Protein AF-0000000079820975 (afdb_homodimer)

pLDDT: mean 86.61, std 11.88, range [40.75, 98.69]

Sequence (442 aa):
MYAVIAGGGKVGRAIAGDLLAEGNEVAVIEMIPE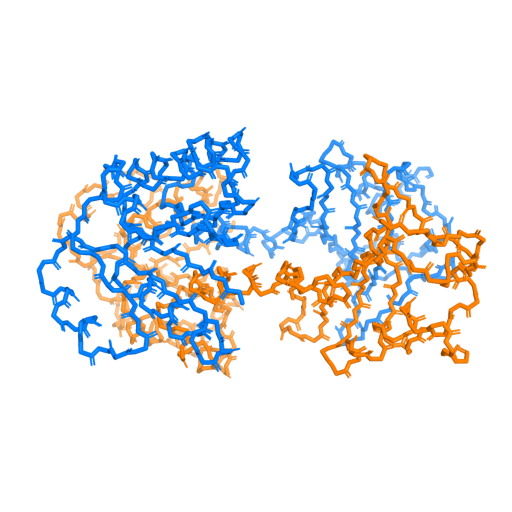RLEALQQRHDLLVIAGDATDVRYLEQTRLQRADVFVATTRTDDVNYVACQLAKISFDVPRVLSRVNSPRNEALFQTMGIEAVSTTTLISRLIREQATVGELIHLYTLRAGQVNLVEIDVPHDFPGYKRNVSELTLPMESVLVCVFRGEATLIPRGDTRLAAGDQVIALTTPDLEDALRASILDPTAPMYAVIAGGGKVGRAIAGDLLAEGNEVAVIEMIPERLEALQQRHDLLVIAGDATDVRYLEQTRLQRADVFVATTRTDDVNYVACQLAKISFDVPRVLSRVNSPRNEALFQTMGIEAVSTTTLISRLIREQATVGELIHLYTLRAGQVNLVEIDVPHDFPGYKRNVSELTLPMESVLVCVFRGEATLIPRGDTRLAAGDQVIALTTPDLEDALRASILDPTAP

Radius of gyration: 22.95 Å; Cα contacts (8 Å, |Δi|>4): 984; chains: 2; bounding box: 57×56×46 Å

Nearest PDB structures (foldseek):
  3l4b-assembly1_D  TM=8.790E-01  e=3.539E-20  Thermotoga maritima MSB8
  3l4b-assembly1_G  TM=8.779E-01  e=3.083E-18  Thermotoga maritima MSB8
  3l4b-assembly1_H  TM=8.692E-01  e=9.351E-17  Thermotoga maritima MSB8
  3l4b-assembly1_A  TM=8.801E-01  e=1.072E-09  Thermotoga maritima MSB8
  6s2j-assembly1_A  TM=5.506E-01  e=2.037E-12  Bacillus subtilis subsp. subtilis str. 168

Secondary structure (DSSP, 8-state):
-EEEEE--SHHHHHHHHHHHHTT-EEEEEE--HHHHHHHHT-TTSEEEES-TTSHHHHHHTTGGG-SEEEE--S-HHHHHHHHHIIIIIS--SEEEEE-SSGGGHHHHHHTT-EEE-HHHHHHHHHHHHH-TT-EEEEEEEGGGTEEEEEEEPPTT-TTTT-BGGG----TT-EEEEEEETTEEE---TTPBP-TT-EEEEEE-GGGHHHHHHHHH-TT--/-EEEEE--SHHHHHHHHHHHHTT-EEEEEE--HHHHHHHHT-TTSEEEES-TTSHHHHHHTTGGG-SEEEE--S-HHHHHHHHHHHHHTT--SEEEEE-SSGGGHHHHHHTT-EEE-HHHHHHHHHHHHS-TT-EEEEEEEGGGTEEEEEEEPPTT-TTTT-BGGG----TT-EEEEEEETTEEE---TTPBP-TT-EEEEEE-GGGHHHHHHHHH-TT--

Organism: NCBI:txid1608957

Solvent-accessible surface area (backbone atoms only — not comparable to full-atom values): 22919 Å² total; per-residue (Å²): 99,34,35,37,32,29,22,49,48,73,50,27,43,52,38,49,50,56,41,43,75,71,68,29,48,42,34,33,28,28,65,56,65,82,46,42,58,66,52,64,71,37,85,79,43,46,71,42,84,28,53,57,69,36,68,71,49,42,53,73,67,48,43,66,70,24,52,32,38,36,22,43,47,93,41,47,68,54,26,48,49,27,46,48,44,38,42,72,76,36,56,28,79,34,41,37,30,46,31,73,49,60,85,50,39,62,63,40,42,75,72,65,30,50,62,46,32,61,46,51,50,52,46,39,56,54,54,40,65,67,39,79,57,34,75,16,72,72,44,68,37,79,92,59,59,31,31,36,32,35,36,37,36,38,75,85,40,87,48,41,78,37,32,50,61,64,43,51,66,47,90,70,43,46,78,53,34,32,35,47,87,90,42,78,40,73,70,43,57,79,37,62,46,43,52,55,23,34,36,31,30,40,26,29,76,89,42,48,66,56,40,47,37,32,71,68,36,70,80,50,106,100,34,36,38,31,30,23,48,50,73,48,27,44,50,39,48,51,55,41,42,75,71,69,30,44,41,33,34,28,27,66,55,66,82,44,44,59,64,52,62,71,37,85,80,44,47,73,41,83,31,54,56,70,36,68,71,50,43,54,74,67,47,44,67,69,23,51,32,38,37,22,43,47,94,40,48,68,54,25,50,47,27,46,48,44,39,43,72,76,39,56,28,78,34,43,37,29,46,33,73,50,60,86,49,39,62,63,41,42,76,72,66,31,49,60,47,32,61,44,51,50,53,47,43,53,56,57,26,62,71,34,83,66,26,73,11,66,72,44,71,36,78,93,57,58,31,30,36,31,35,36,40,37,44,74,83,42,85,49,43,78,38,30,51,61,64,43,51,63,48,91,70,42,44,79,53,32,32,34,49,87,92,44,78,40,73,70,42,56,79,38,62,48,44,53,55,25,34,36,31,29,39,26,28,72,87,41,47,64,56,41,47,36,33,72,67,35,68,80,48,105

Foldseek 3Di:
DEEEEEAQPPVRVVVVVVQVVVVYQYEYEHADPVSQVVQVVDPRYHYFHDQLLDVVRCVVSVLLPHQEYEYEDQDQVSLQNSQLCSCPVNNRPAYEYEDADPVCQVVCLVSVYHYDYPVVVVVLVVVLPPDQLDKRWDDAPPSQFKTKIKGAAAQPAPLQAAFPLRFDADPFKDWQWKDDPPDTGGGDRRDGHHHGIIIIMMGHPVCSVVRSCSPRPNPDD/DEEEEEAQPPVRVVVVVVQVVVVYQYEYEHADPVSQVVQVVDPRYHYFHDQLLDVVRCVVSVLLPHQEYEYEDQDQVSLQNSQLCSCPVNNRPAYEYEDADPVCQVVCVVSVYHYDYPVVVVVLQVVQPPDQLDKRWDDAPPSQFKTKIKGAAAQPQPLQAAFPLRFDADPFKDWQWKDDPPDTGGGDRRDGHHHGIIIIMMGGPVCSVVRSCSVRPSPDD

InterPro domains:
  IPR003148 Regulator of K+ conductance, N-terminal lobe [PF02254] (4-117)
  IPR003148 Regulator of K+ conductance, N-terminal lobe [PS51201] (1-117)
  IPR006036 Potassium uptake protein TrkA [PR00335] (2-16)
  IPR006036 Potassium uptake protein TrkA [PR00335] (19-33)
  IPR006036 Potassium uptake protein TrkA [PR00335] (49-59)
  IPR006036 Potassium uptake protein TrkA [PR00335] (60-70)
  IPR006036 Potassium uptake protein TrkA [PR00335] (73-87)
  IPR006037 Regulator of K+ conductance, C-terminal [PF02080] (150-213)
  IPR006037 Regulator of K+ conductance, C-terminal [PS51202] (136-219)
  IPR036291 NAD(P)-binding domain superfamily [SSF51735] (1-144)
  IPR036721 Regulator of K+ conductance, C-terminal domain superfamily [G3DSA:3.30.70.1450] (136-214)
  IPR036721 Regulator of K+ conductance, C-terminal domain superfamily [SSF116726] (136-211)
  IPR050721 Trk/Ktr/HKT Potassium Transport [PTHR43833] (1-207)

Structure (mmCIF, N/CA/C/O backbone):
data_AF-0000000079820975-model_v1
#
loop_
_entity.id
_entity.type
_entity.pdbx_description
1 polymer 'Trk system potassium uptake protein TrkA'
#
loop_
_atom_site.group_PDB
_atom_site.id
_atom_site.type_symbol
_atom_site.label_atom_id
_atom_site.label_alt_id
_atom_site.label_comp_id
_atom_site.label_asym_id
_atom_site.label_entity_id
_atom_site.label_seq_id
_atom_site.pdbx_PDB_ins_code
_atom_site.Cartn_x
_atom_site.Cartn_y
_atom_site.Cartn_z
_atom_site.occupancy
_atom_site.B_iso_or_equiv
_atom_site.auth_seq_id
_atom_site.auth_comp_id
_atom_site.auth_asym_id
_atom_site.auth_atom_id
_atom_site.pdbx_PDB_model_num
ATOM 1 N N . MET A 1 1 ? -22.5 -0.661 -5.535 1 88.69 1 MET A N 1
ATOM 2 C CA . MET A 1 1 ? -22.188 -0.881 -4.125 1 88.69 1 MET A CA 1
ATOM 3 C C . MET A 1 1 ? -22.469 0.371 -3.305 1 88.69 1 MET A C 1
ATOM 5 O O . MET A 1 1 ? -22.641 1.457 -3.859 1 88.69 1 MET A O 1
ATOM 9 N N . TYR A 1 2 ? -22.672 0.103 -1.924 1 94.94 2 TYR A N 1
ATOM 10 C CA . TYR A 1 2 ? -22.875 1.205 -0.991 1 94.94 2 TYR A CA 1
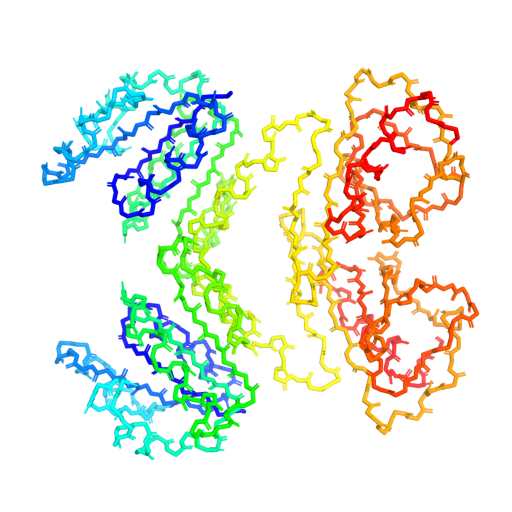ATOM 11 C C . TYR A 1 2 ? -21.734 1.296 0.01 1 94.94 2 TYR A C 1
ATOM 13 O O . TYR A 1 2 ? -21.453 0.338 0.736 1 94.94 2 TYR A O 1
ATOM 21 N N . ALA A 1 3 ? -21.062 2.455 -0.077 1 96.44 3 ALA A N 1
ATOM 22 C CA . ALA A 1 3 ? -19.906 2.668 0.799 1 96.44 3 ALA A CA 1
ATOM 23 C C . ALA A 1 3 ? -20.156 3.814 1.771 1 96.44 3 ALA A C 1
ATOM 25 O O . ALA A 1 3 ? -20.75 4.832 1.4 1 96.44 3 ALA A O 1
ATOM 26 N N . VAL A 1 4 ? -19.719 3.645 2.988 1 98.38 4 VAL A N 1
ATOM 27 C CA . VAL A 1 4 ? -19.797 4.703 3.988 1 98.38 4 VAL A CA 1
ATOM 28 C C . VAL A 1 4 ? -18.391 5.098 4.422 1 98.38 4 VAL A C 1
ATOM 30 O O . VAL A 1 4 ? -17.562 4.234 4.762 1 98.38 4 VAL A O 1
ATOM 33 N N . ILE A 1 5 ? -18.141 6.402 4.41 1 98.44 5 ILE A N 1
ATOM 34 C CA . ILE A 1 5 ? -16.812 6.914 4.703 1 98.44 5 ILE A CA 1
ATOM 35 C C . ILE A 1 5 ? -16.859 7.797 5.949 1 98.44 5 ILE A C 1
ATOM 37 O O . ILE A 1 5 ? -17.641 8.75 6.012 1 98.44 5 ILE A O 1
ATOM 41 N N . ALA A 1 6 ? -16.016 7.453 6.941 1 98.69 6 ALA A N 1
ATOM 42 C CA . ALA A 1 6 ? -15.836 8.312 8.109 1 98.69 6 ALA A CA 1
ATOM 43 C C . ALA A 1 6 ? -14.695 9.305 7.883 1 98.69 6 ALA A C 1
ATOM 45 O O . ALA A 1 6 ? -13.531 8.906 7.773 1 98.69 6 ALA A O 1
ATOM 46 N N . GLY A 1 7 ? -15 10.57 7.879 1 97.56 7 GLY A N 1
ATOM 47 C CA . GLY A 1 7 ? -14.031 11.617 7.59 1 97.56 7 GLY A CA 1
ATOM 48 C C . GLY A 1 7 ? -14.18 12.203 6.203 1 97.56 7 GLY A C 1
ATOM 49 O O . GLY A 1 7 ? -13.969 11.516 5.203 1 97.56 7 GLY A O 1
ATOM 50 N N . GLY A 1 8 ? -14.5 13.414 6.156 1 95.75 8 GLY A N 1
ATOM 51 C CA . GLY A 1 8 ? -14.664 14.102 4.887 1 95.75 8 GLY A CA 1
ATOM 52 C C . GLY A 1 8 ? -13.516 15.039 4.559 1 95.75 8 GLY A C 1
ATOM 53 O O . GLY A 1 8 ? -13.727 16.109 3.994 1 95.75 8 GLY A O 1
ATOM 54 N N . GLY A 1 9 ? -12.391 14.703 5.031 1 93.38 9 GLY A N 1
ATOM 55 C CA . GLY A 1 9 ? -11.211 15.461 4.652 1 93.38 9 GLY A CA 1
ATOM 56 C C . GLY A 1 9 ? -10.727 15.148 3.246 1 93.38 9 GLY A C 1
ATOM 57 O O . GLY A 1 9 ? -11.492 14.641 2.42 1 93.38 9 GLY A O 1
ATOM 58 N N . LYS A 1 10 ? -9.445 15.492 2.967 1 89.62 10 LYS A N 1
ATOM 59 C CA . LYS A 1 10 ? -8.875 15.336 1.63 1 89.62 10 LYS A CA 1
ATOM 60 C C . LYS A 1 10 ? -8.953 13.875 1.172 1 89.62 10 LYS A C 1
ATOM 62 O O . LYS A 1 10 ? -9.391 13.594 0.056 1 89.62 10 LYS A O 1
ATOM 67 N N . VAL A 1 11 ? -8.57 12.977 2.08 1 91.81 11 VAL A N 1
ATOM 68 C CA . VAL A 1 11 ? -8.539 11.562 1.729 1 91.81 11 VAL A CA 1
ATOM 69 C C . VAL A 1 11 ? -9.961 11.039 1.539 1 91.81 11 VAL A C 1
ATOM 71 O O . VAL A 1 11 ? -10.273 10.438 0.511 1 91.81 11 VAL A O 1
ATOM 74 N N . GLY A 1 12 ? -10.852 11.289 2.477 1 95.5 12 GLY A N 1
ATOM 75 C CA . GLY A 1 12 ? -12.234 10.836 2.404 1 95.5 12 GLY A CA 1
ATOM 76 C C . GLY A 1 12 ? -12.977 11.367 1.193 1 95.5 12 GLY A C 1
ATOM 77 O O . GLY A 1 12 ? -13.688 10.617 0.517 1 95.5 12 GLY A O 1
ATOM 78 N N . ARG A 1 13 ? -12.734 12.609 0.909 1 93.88 13 ARG A N 1
ATOM 79 C CA . ARG A 1 13 ? -13.398 13.234 -0.235 1 93.88 13 ARG A CA 1
ATOM 80 C C . ARG A 1 13 ? -12.922 12.609 -1.544 1 93.88 13 ARG A C 1
ATOM 82 O O . ARG A 1 13 ? -13.719 12.383 -2.457 1 93.88 13 ARG A O 1
ATOM 89 N N . ALA A 1 14 ? -11.672 12.422 -1.616 1 91.62 14 ALA A N 1
ATOM 90 C CA . ALA A 1 14 ? -11.117 11.836 -2.836 1 91.62 14 ALA A CA 1
ATOM 91 C C . ALA A 1 14 ? -11.648 10.422 -3.055 1 91.62 14 ALA A C 1
ATOM 93 O O . ALA A 1 14 ? -12.008 10.055 -4.176 1 91.62 14 ALA A O 1
ATOM 94 N N . ILE A 1 15 ? -11.719 9.641 -2.033 1 93.06 15 ILE A N 1
ATOM 95 C CA . ILE A 1 15 ? -12.242 8.281 -2.133 1 93.06 15 ILE A CA 1
ATOM 96 C C . ILE A 1 15 ? -13.711 8.328 -2.545 1 93.06 15 ILE A C 1
ATOM 98 O O . ILE A 1 15 ? -14.141 7.57 -3.418 1 93.06 15 ILE A O 1
ATOM 102 N N . ALA A 1 16 ? -14.461 9.234 -1.897 1 95.38 16 ALA A N 1
ATOM 103 C CA . ALA A 1 16 ? -15.867 9.406 -2.258 1 95.38 16 ALA A CA 1
ATOM 104 C C . ALA A 1 16 ? -16.016 9.734 -3.74 1 95.38 16 ALA A C 1
ATOM 106 O O . ALA A 1 16 ? -16.859 9.156 -4.43 1 95.38 16 ALA A O 1
ATOM 107 N N . GLY A 1 17 ? -15.203 10.633 -4.152 1 92.31 17 GLY A N 1
ATOM 108 C CA . GLY A 1 17 ? -15.234 11 -5.559 1 92.31 17 GLY A CA 1
ATOM 109 C C . GLY A 1 17 ? -14.961 9.836 -6.488 1 92.31 17 GLY A C 1
ATOM 110 O O . GLY A 1 17 ? -15.68 9.641 -7.473 1 92.31 17 GLY A O 1
ATOM 111 N N . ASP A 1 18 ? -13.953 9.07 -6.215 1 86.5 18 ASP A N 1
ATOM 112 C CA . ASP A 1 18 ? -13.602 7.906 -7.016 1 86.5 18 ASP A CA 1
ATOM 113 C C . ASP A 1 18 ? -14.758 6.914 -7.086 1 86.5 18 ASP A C 1
ATOM 115 O O . ASP A 1 18 ? -15.094 6.418 -8.164 1 86.5 18 ASP A O 1
ATOM 119 N N . LEU A 1 19 ? -15.367 6.641 -5.988 1 90.19 19 LEU A N 1
ATOM 120 C CA . LEU A 1 19 ? -16.422 5.637 -5.91 1 90.19 19 LEU A CA 1
ATOM 121 C C . LEU A 1 19 ? -17.688 6.117 -6.625 1 90.19 19 LEU A C 1
ATOM 123 O O . LEU A 1 19 ? -18.359 5.336 -7.305 1 90.19 19 LEU A O 1
ATOM 127 N N . LEU A 1 20 ? -17.953 7.402 -6.469 1 93.06 20 LEU A N 1
ATOM 128 C CA . LEU A 1 20 ? -19.094 7.977 -7.156 1 93.06 20 LEU A CA 1
ATOM 129 C C . LEU A 1 20 ? -18.922 7.902 -8.672 1 93.06 20 LEU A C 1
ATOM 131 O O . LEU A 1 20 ? -19.859 7.574 -9.391 1 93.06 20 LEU A O 1
ATOM 135 N N . ALA A 1 21 ? -17.75 8.195 -9.062 1 86.44 21 ALA A N 1
ATOM 136 C CA . ALA A 1 21 ? -17.438 8.164 -10.492 1 86.44 21 ALA A CA 1
ATOM 137 C C . ALA A 1 21 ? -17.625 6.758 -11.062 1 86.44 21 ALA A C 1
ATOM 139 O O . ALA A 1 21 ? -17.922 6.602 -12.25 1 86.44 21 ALA A O 1
ATOM 140 N N . GLU A 1 22 ? -17.562 5.824 -10.219 1 80.44 22 GLU A N 1
ATOM 141 C CA . GLU A 1 22 ? -17.719 4.438 -10.633 1 80.44 22 GLU A CA 1
ATOM 142 C C . GLU A 1 22 ? -19.156 3.973 -10.508 1 80.44 22 GLU A C 1
ATOM 144 O O . GLU A 1 22 ? -19.469 2.799 -10.727 1 80.44 22 GLU A O 1
ATOM 149 N N . GLY A 1 23 ? -20 4.816 -10.055 1 88.94 23 GLY A N 1
ATOM 150 C CA . GLY A 1 23 ? -21.422 4.531 -10.008 1 88.94 23 GLY A CA 1
ATOM 151 C C . GLY A 1 23 ? -21.875 3.949 -8.68 1 88.94 23 GLY A C 1
ATOM 152 O O . GLY A 1 23 ? -22.984 3.414 -8.578 1 88.94 23 GLY A O 1
ATOM 153 N N . ASN A 1 24 ? -21.031 4.078 -7.703 1 91.69 24 ASN A N 1
ATOM 154 C CA . ASN A 1 24 ? -21.375 3.553 -6.387 1 91.69 24 ASN A CA 1
ATOM 155 C C . ASN A 1 24 ? -22.156 4.574 -5.559 1 91.69 24 ASN A C 1
ATOM 157 O O . ASN A 1 24 ? -22.094 5.773 -5.828 1 91.69 24 ASN A O 1
ATOM 161 N N . GLU A 1 25 ? -22.969 4.098 -4.605 1 95.88 25 GLU A N 1
ATOM 162 C CA . GLU A 1 25 ? -23.562 4.957 -3.596 1 95.88 25 GLU A CA 1
ATOM 163 C C . GLU A 1 25 ? -22.609 5.215 -2.438 1 95.88 25 GLU A C 1
ATOM 165 O O . GLU A 1 25 ? -21.922 4.297 -1.979 1 95.88 25 GLU A O 1
ATOM 170 N N . VAL A 1 26 ? -22.578 6.508 -2.088 1 97.12 26 VAL A N 1
ATOM 171 C CA . VAL A 1 26 ? -21.578 6.836 -1.063 1 97.12 26 VAL A CA 1
ATOM 172 C C . VAL A 1 26 ? -22.219 7.738 -0.007 1 97.12 26 VAL A C 1
ATOM 174 O O . VAL A 1 26 ? -22.984 8.641 -0.335 1 97.12 26 VAL A O 1
ATOM 177 N N . ALA A 1 27 ? -21.969 7.465 1.23 1 98.31 27 ALA A N 1
ATOM 178 C CA . ALA A 1 27 ? -22.25 8.367 2.342 1 98.31 27 ALA A CA 1
ATOM 179 C C . ALA A 1 27 ? -20.953 8.773 3.059 1 98.31 27 ALA A C 1
ATOM 181 O O . ALA A 1 27 ? -20.031 7.977 3.182 1 98.31 27 ALA A O 1
ATOM 182 N N . VAL A 1 28 ? -20.938 10.039 3.531 1 98.38 28 VAL A N 1
ATOM 183 C CA . VAL A 1 28 ? -19.781 10.531 4.266 1 98.38 28 VAL A CA 1
ATOM 184 C C . VAL A 1 28 ? -20.219 11.117 5.605 1 98.38 28 VAL A C 1
ATOM 186 O O . VAL A 1 28 ? -21.203 11.867 5.664 1 98.38 28 VAL A O 1
ATOM 189 N N . ILE A 1 29 ? -19.547 10.711 6.645 1 98.5 29 ILE A N 1
ATOM 190 C CA . ILE A 1 29 ? -19.734 11.305 7.961 1 98.5 29 ILE A CA 1
ATOM 191 C C . ILE A 1 29 ? -18.609 12.281 8.266 1 98.5 29 ILE A C 1
ATOM 193 O O . ILE A 1 29 ? -17.422 11.914 8.188 1 98.5 29 ILE A O 1
ATOM 197 N N . GLU A 1 30 ? -18.922 13.484 8.562 1 97.81 30 GLU A N 1
ATOM 198 C CA . GLU A 1 30 ? -17.938 14.539 8.82 1 97.81 30 GLU A CA 1
ATOM 199 C C . GLU A 1 30 ? -18.438 15.508 9.891 1 97.81 30 GLU A C 1
ATOM 201 O O . GLU A 1 30 ? -19.625 15.82 9.945 1 97.81 30 GLU A O 1
ATOM 206 N N . MET A 1 31 ? -17.5 15.914 10.773 1 96.19 31 MET A N 1
ATOM 207 C CA . MET A 1 31 ? -17.953 16.734 11.891 1 96.19 31 MET A CA 1
ATOM 208 C C . MET A 1 31 ? -17.422 18.156 11.773 1 96.19 31 MET A C 1
ATOM 210 O O . MET A 1 31 ? -17.953 19.062 12.414 1 96.19 31 MET A O 1
ATOM 214 N N . ILE A 1 32 ? -16.359 18.422 11.031 1 95.81 32 ILE A N 1
ATOM 215 C CA . ILE A 1 32 ? -15.773 19.75 10.906 1 95.81 32 ILE A CA 1
ATOM 216 C C . ILE A 1 32 ? -16.625 20.594 9.961 1 95.81 32 ILE A C 1
ATOM 218 O O . ILE A 1 32 ? -16.75 20.281 8.781 1 95.81 32 ILE A O 1
ATOM 222 N N . PRO A 1 33 ? -17.094 21.719 10.422 1 94.44 33 PRO A N 1
ATOM 223 C CA . PRO A 1 33 ? -18.031 22.531 9.656 1 94.44 33 PRO A CA 1
ATOM 224 C C . PRO A 1 33 ? -17.469 22.984 8.312 1 94.44 33 PRO A C 1
ATOM 226 O O . PRO A 1 33 ? -18.188 22.969 7.301 1 94.44 33 PRO A O 1
ATOM 229 N N . GLU A 1 34 ? -16.234 23.391 8.289 1 93.62 34 GLU A N 1
ATOM 230 C CA . GLU A 1 34 ? -15.609 23.891 7.07 1 93.62 34 GLU A CA 1
ATOM 231 C C . GLU A 1 34 ? -15.586 22.828 5.98 1 93.62 34 GLU A C 1
ATOM 233 O O . GLU A 1 34 ? -15.727 23.141 4.797 1 93.62 34 GLU A O 1
ATOM 238 N N . ARG A 1 35 ? -15.516 21.625 6.371 1 94.12 35 ARG A N 1
ATOM 239 C CA . ARG A 1 35 ? -15.477 20.516 5.422 1 94.12 35 ARG A CA 1
ATOM 240 C C . ARG A 1 35 ? -16.891 20.125 4.988 1 94.12 35 ARG A C 1
ATOM 242 O O . ARG A 1 35 ? -17.094 19.719 3.844 1 94.12 35 ARG A O 1
ATOM 249 N N . LEU A 1 36 ? -17.797 20.281 5.863 1 93.5 36 LEU A N 1
ATOM 250 C CA . LEU A 1 36 ? -19.188 19.922 5.598 1 93.5 36 LEU A CA 1
ATOM 251 C C . LEU A 1 36 ? -19.75 20.766 4.461 1 93.5 36 LEU A C 1
ATOM 253 O O . LEU A 1 36 ? -20.484 20.25 3.613 1 93.5 36 LEU A O 1
ATOM 257 N N . GLU A 1 37 ? -19.422 21.953 4.453 1 91 37 GLU A N 1
ATOM 258 C CA . GLU A 1 37 ? -19.938 22.859 3.441 1 91 37 GLU A CA 1
ATOM 259 C C . GLU A 1 37 ? -19.562 22.406 2.037 1 91 37 GLU A C 1
ATOM 261 O O . GLU A 1 37 ? -20.406 22.375 1.137 1 91 37 GLU A O 1
ATOM 266 N N . ALA A 1 38 ? -18.359 22.062 1.888 1 89.06 38 ALA A N 1
ATOM 267 C CA . ALA A 1 38 ? -17.859 21.609 0.589 1 89.06 38 ALA A CA 1
ATOM 268 C C . ALA A 1 38 ? -18.516 20.297 0.188 1 89.06 38 ALA A C 1
ATOM 270 O O . ALA A 1 38 ? -18.859 20.094 -0.978 1 89.06 38 ALA A O 1
ATOM 271 N N . LEU A 1 39 ? -18.75 19.422 1.108 1 92.69 39 LEU A N 1
ATOM 272 C CA . LEU A 1 39 ? -19.312 18.094 0.864 1 92.69 39 LEU A CA 1
ATOM 273 C C . LEU A 1 39 ? -20.797 18.203 0.508 1 92.69 39 LEU A C 1
ATOM 275 O O . LEU A 1 39 ? -21.281 17.469 -0.361 1 92.69 39 LEU A O 1
ATOM 279 N N . GLN A 1 40 ? -21.469 19.094 1.117 1 89.69 40 GLN A N 1
ATOM 280 C CA . GLN A 1 40 ? -22.906 19.203 0.983 1 89.69 40 GLN A CA 1
ATOM 281 C C . GLN A 1 40 ? -23.297 19.828 -0.36 1 89.69 40 GLN A C 1
ATOM 283 O O . GLN A 1 40 ? -24.453 19.75 -0.774 1 89.69 40 GLN A O 1
ATOM 288 N N . GLN A 1 41 ? -22.328 20.359 -1.01 1 88.38 41 GLN A N 1
ATOM 289 C CA . GLN A 1 41 ? -22.578 20.922 -2.338 1 88.38 41 GLN A CA 1
ATOM 290 C C . GLN A 1 41 ? -22.719 19.812 -3.377 1 88.38 41 GLN A C 1
ATOM 292 O O . GLN A 1 41 ? -23.234 20.031 -4.473 1 88.38 41 GLN A O 1
ATOM 297 N N . ARG A 1 42 ? -22.328 18.672 -2.945 1 86.56 42 ARG A N 1
ATOM 298 C CA . ARG A 1 42 ? -22.438 17.547 -3.854 1 86.56 42 ARG A CA 1
ATOM 299 C C . ARG A 1 42 ? -23.797 16.875 -3.723 1 86.56 42 ARG A C 1
ATOM 301 O O . ARG A 1 42 ? -24.188 16.438 -2.635 1 86.56 42 ARG A O 1
ATOM 308 N N . HIS A 1 43 ? -24.406 16.672 -4.828 1 82.5 43 HIS A N 1
ATOM 309 C CA . HIS A 1 43 ? -25.75 16.141 -4.805 1 82.5 43 HIS A CA 1
ATOM 310 C C . HIS A 1 43 ? -25.734 14.609 -4.895 1 82.5 43 HIS A C 1
ATOM 312 O O . HIS A 1 43 ? -26.75 13.953 -4.621 1 82.5 43 HIS A O 1
ATOM 318 N N . ASP A 1 44 ? -24.688 14.039 -5.242 1 91.19 44 ASP A N 1
ATOM 319 C CA . ASP A 1 44 ? -24.594 12.594 -5.43 1 91.19 44 ASP A CA 1
ATOM 320 C C . ASP A 1 44 ? -23.984 11.93 -4.199 1 91.19 44 ASP A C 1
ATOM 322 O O . ASP A 1 44 ? -23.641 10.742 -4.234 1 91.19 44 ASP A O 1
ATOM 326 N N . LEU A 1 45 ? -23.984 12.688 -3.156 1 93.44 45 LEU A N 1
ATOM 327 C CA . LEU A 1 45 ? -23.312 12.227 -1.942 1 93.44 45 LEU A CA 1
ATOM 328 C C . LEU A 1 45 ? -24.203 12.445 -0.721 1 93.44 45 LEU A C 1
ATOM 330 O O . LEU A 1 45 ? -24.734 13.539 -0.518 1 93.44 45 LEU A O 1
ATOM 334 N N . LEU A 1 46 ? -24.469 11.422 0.027 1 96.19 46 LEU A N 1
ATOM 335 C CA . LEU A 1 46 ? -25.125 11.578 1.321 1 96.19 46 LEU A CA 1
ATOM 336 C C . LEU A 1 46 ? -24.125 12.055 2.377 1 96.19 46 LEU A C 1
ATOM 338 O O . LEU A 1 46 ? -23.109 11.391 2.629 1 96.19 46 LEU A O 1
ATOM 342 N N . VAL A 1 47 ? -24.453 13.188 2.922 1 97.56 47 VAL A N 1
ATOM 343 C CA . VAL A 1 47 ? -23.531 13.75 3.904 1 97.56 47 VAL A CA 1
ATOM 344 C C . VAL A 1 47 ? -24.203 13.789 5.273 1 97.56 47 VAL A C 1
ATOM 346 O O . VAL A 1 47 ? -25.297 14.352 5.426 1 97.56 47 VAL A O 1
ATOM 349 N N . ILE A 1 48 ? -23.609 13.18 6.242 1 97.56 48 ILE A N 1
ATOM 350 C CA . ILE A 1 48 ? -24.078 13.203 7.625 1 97.56 48 ILE A CA 1
ATOM 351 C C . ILE A 1 48 ? -23.141 14.055 8.477 1 97.56 48 ILE A C 1
ATOM 353 O O . ILE A 1 48 ? -21.938 13.758 8.578 1 97.56 48 ILE A O 1
ATOM 357 N N . ALA A 1 49 ? -23.688 15.094 9.078 1 97.5 49 ALA A N 1
ATOM 358 C CA . ALA A 1 49 ? -22.922 15.93 9.992 1 97.5 49 ALA A CA 1
ATOM 359 C C . ALA A 1 49 ? -22.875 15.32 11.383 1 97.5 49 ALA A C 1
ATOM 361 O O . ALA A 1 49 ? -23.844 15.383 12.133 1 97.5 49 ALA A O 1
ATOM 362 N N . GLY A 1 50 ? -21.719 14.695 11.688 1 97.38 50 GLY A N 1
ATOM 363 C CA . GLY A 1 50 ? -21.656 14.055 12.992 1 97.38 50 GLY A CA 1
ATOM 364 C C . GLY A 1 50 ? -20.344 13.359 13.266 1 97.38 50 GLY A C 1
ATOM 365 O O . GLY A 1 50 ? -19.406 13.453 12.469 1 97.38 50 GLY A O 1
ATOM 366 N N . ASP A 1 51 ? -20.281 12.789 14.453 1 97.5 51 ASP A N 1
ATOM 367 C CA . ASP A 1 51 ? -19.125 12.039 14.953 1 97.5 51 ASP A CA 1
ATOM 368 C C . ASP A 1 51 ? -19.219 10.57 14.555 1 97.5 51 ASP A C 1
ATOM 370 O O . ASP A 1 51 ? -20.172 9.875 14.938 1 97.5 51 ASP A O 1
ATOM 374 N N . ALA A 1 52 ? -18.234 10.094 13.875 1 97.56 52 ALA A N 1
ATOM 375 C CA . ALA A 1 52 ? -18.25 8.734 13.344 1 97.56 52 ALA A CA 1
ATOM 376 C C . ALA A 1 52 ? -18.094 7.707 14.461 1 97.56 52 ALA A C 1
ATOM 378 O O . ALA A 1 52 ? -18.297 6.508 14.25 1 97.56 52 ALA A O 1
ATOM 379 N N . THR A 1 53 ? -17.766 8.172 15.688 1 98.19 53 THR A N 1
ATOM 380 C CA . THR A 1 53 ? -17.656 7.242 16.812 1 98.19 53 THR A CA 1
ATOM 381 C C . THR A 1 53 ? -18.984 7.156 17.578 1 98.19 53 THR A C 1
ATOM 383 O O . THR A 1 53 ? -19.078 6.438 18.562 1 98.19 53 THR A O 1
ATOM 386 N N . ASP A 1 54 ? -19.891 7.867 17.156 1 97.88 54 ASP A N 1
ATOM 387 C CA . ASP A 1 54 ? -21.234 7.863 17.734 1 97.88 54 ASP A CA 1
ATOM 388 C C . ASP A 1 54 ? -22.188 7.027 16.891 1 97.88 54 ASP A C 1
ATOM 390 O O . ASP A 1 54 ? -22.469 7.371 15.734 1 97.88 54 ASP A O 1
ATOM 394 N N . VAL A 1 55 ? -22.797 6.09 17.531 1 97.12 55 VAL A N 1
ATOM 395 C CA . VAL A 1 55 ? -23.641 5.117 16.844 1 97.12 55 VAL A CA 1
ATOM 396 C C . VAL A 1 55 ? -24.828 5.824 16.203 1 97.12 55 VAL A C 1
ATOM 398 O O . VAL A 1 55 ? -25.297 5.418 15.133 1 97.12 55 VAL A O 1
ATOM 401 N N . ARG A 1 56 ? -25.25 6.891 16.766 1 96.31 56 ARG A N 1
ATOM 402 C CA . ARG A 1 56 ? -26.406 7.617 16.266 1 96.31 56 ARG A CA 1
ATOM 403 C C . ARG A 1 56 ? -26.172 8.125 14.844 1 96.31 56 ARG A C 1
ATOM 405 O O . ARG A 1 56 ? -27.062 8.055 14 1 96.31 56 ARG A O 1
ATOM 412 N N . TYR A 1 57 ? -25.031 8.594 14.617 1 98 57 TYR A N 1
ATOM 413 C CA . TYR A 1 57 ? -24.734 9.133 13.297 1 98 57 TYR A CA 1
ATOM 414 C C . TYR A 1 57 ? -24.453 8.016 12.297 1 98 57 TYR A C 1
ATOM 416 O O . TYR A 1 57 ? -24.781 8.141 11.109 1 98 57 TYR A O 1
ATOM 424 N N . LEU A 1 58 ? -23.875 6.922 12.758 1 98.06 58 LEU A N 1
ATOM 425 C CA . LEU A 1 58 ? -23.672 5.758 11.898 1 98.06 58 LEU A CA 1
ATOM 426 C C . LEU A 1 58 ? -25.016 5.195 11.414 1 98.06 58 LEU A C 1
ATOM 428 O O . LEU A 1 58 ? -25.141 4.801 10.25 1 98.06 58 LEU A O 1
ATOM 432 N N . GLU A 1 59 ? -25.969 5.223 12.289 1 97.62 59 GLU A N 1
ATOM 433 C CA . GLU A 1 59 ? -27.297 4.727 11.953 1 97.62 59 GLU A CA 1
ATOM 434 C C . GLU A 1 59 ? -27.938 5.559 10.844 1 97.62 59 GLU A C 1
ATOM 436 O O . GLU A 1 59 ? -28.656 5.027 10 1 97.62 59 GLU A O 1
ATOM 441 N N . GLN A 1 60 ? -27.703 6.793 10.875 1 97.56 60 GLN A N 1
ATOM 442 C CA . GLN A 1 60 ? -28.266 7.699 9.883 1 97.56 60 GLN A CA 1
ATOM 443 C C . GLN A 1 60 ? -27.781 7.355 8.477 1 97.56 60 GLN A C 1
ATOM 445 O O . GLN A 1 60 ? -28.438 7.695 7.488 1 97.56 60 GLN A O 1
ATOM 450 N N . THR A 1 61 ? -26.656 6.734 8.359 1 97.38 61 THR A N 1
ATOM 451 C CA . THR A 1 61 ? -26.125 6.34 7.055 1 97.38 61 THR A CA 1
ATOM 452 C C . THR A 1 61 ? -26.766 5.035 6.582 1 97.38 61 THR A C 1
ATOM 454 O O . THR A 1 61 ? -26.547 4.613 5.445 1 97.38 61 THR A O 1
ATOM 457 N N . ARG A 1 62 ? -27.547 4.34 7.418 1 97.06 62 ARG A N 1
ATOM 458 C CA . ARG A 1 62 ? -28.016 2.982 7.152 1 97.06 62 ARG A CA 1
ATOM 459 C C . ARG A 1 62 ? -26.844 2.031 6.918 1 97.06 62 ARG A C 1
ATOM 461 O O . ARG A 1 62 ? -26.812 1.313 5.918 1 97.06 62 ARG A O 1
ATOM 468 N N . LEU A 1 63 ? -25.969 2.045 7.859 1 97.38 63 LEU A N 1
ATOM 469 C CA . LEU A 1 63 ? -24.688 1.365 7.73 1 97.38 63 LEU A CA 1
ATOM 470 C C . LEU A 1 63 ? -24.875 -0.139 7.57 1 97.38 63 LEU A C 1
ATOM 472 O O . LEU A 1 63 ? -24.016 -0.826 7.023 1 97.38 63 LEU A O 1
ATOM 476 N N . GLN A 1 64 ? -26.016 -0.617 8.008 1 95.44 64 GLN A N 1
ATOM 477 C CA . GLN A 1 64 ? -26.297 -2.041 7.898 1 95.44 64 GLN A CA 1
ATOM 478 C C . GLN A 1 64 ? -26.375 -2.471 6.434 1 95.44 64 GLN A C 1
ATOM 480 O O . GLN A 1 64 ? -26.203 -3.65 6.117 1 95.44 64 GLN A O 1
ATOM 485 N N . ARG A 1 65 ? -26.594 -1.522 5.621 1 95.62 65 ARG A N 1
ATOM 486 C CA . ARG A 1 65 ? -26.719 -1.817 4.199 1 95.62 65 ARG A CA 1
ATOM 487 C C . ARG A 1 65 ? -25.391 -1.667 3.479 1 95.62 65 ARG A C 1
ATOM 489 O O . ARG A 1 65 ? -25.25 -2.062 2.318 1 95.62 65 ARG A O 1
ATOM 496 N N . ALA A 1 66 ? -24.438 -1.165 4.105 1 96.38 66 ALA A N 1
ATOM 497 C CA . ALA A 1 66 ? -23.188 -0.819 3.436 1 96.38 66 ALA A CA 1
ATOM 498 C C . ALA A 1 66 ? -22.391 -2.07 3.09 1 96.38 66 ALA A C 1
ATOM 500 O O . ALA A 1 66 ? -22.328 -3.02 3.875 1 96.38 66 ALA A O 1
ATOM 501 N N . ASP A 1 67 ? -21.812 -1.998 1.939 1 93.06 67 ASP A N 1
ATOM 502 C CA . ASP A 1 67 ? -20.922 -3.066 1.521 1 93.06 67 ASP A CA 1
ATOM 503 C C . ASP A 1 67 ? -19.516 -2.871 2.111 1 93.06 67 ASP A C 1
ATOM 505 O O . ASP A 1 67 ? -18.797 -3.844 2.361 1 93.06 67 ASP A O 1
ATOM 509 N N . VAL A 1 68 ? -19.234 -1.621 2.273 1 94.44 68 VAL A N 1
ATOM 510 C CA . VAL A 1 68 ? -17.891 -1.293 2.742 1 94.44 68 VAL A CA 1
ATOM 511 C C . VAL A 1 68 ? -17.938 -0.057 3.637 1 94.44 68 VAL A C 1
ATOM 513 O O . VAL A 1 68 ? -18.719 0.866 3.387 1 94.44 68 VAL A O 1
ATOM 516 N N . PHE A 1 69 ? -17.188 -0.112 4.711 1 97.69 69 PHE A N 1
ATOM 517 C CA . PHE A 1 69 ? -16.953 1.033 5.586 1 97.69 69 PHE A CA 1
ATOM 518 C C . PHE A 1 69 ? -15.484 1.422 5.586 1 97.69 69 PHE A C 1
ATOM 520 O O . PHE A 1 69 ? -14.609 0.56 5.688 1 97.69 69 PHE A O 1
ATOM 527 N N . VAL A 1 70 ? -15.211 2.74 5.457 1 98.12 70 VAL A N 1
ATOM 528 C CA . VAL A 1 70 ? -13.828 3.209 5.418 1 98.12 70 VAL A CA 1
ATOM 529 C C . VAL A 1 70 ? -13.656 4.375 6.387 1 98.12 70 VAL A C 1
ATOM 531 O O . VAL A 1 70 ? -14.375 5.375 6.305 1 98.12 70 VAL A O 1
ATOM 534 N N . ALA A 1 71 ? -12.695 4.266 7.277 1 98.62 71 ALA A N 1
ATOM 535 C CA . ALA A 1 71 ? -12.367 5.367 8.172 1 98.62 71 ALA A CA 1
ATOM 536 C C . ALA A 1 71 ? -11.102 6.09 7.711 1 98.62 71 ALA A C 1
ATOM 538 O O . ALA A 1 71 ? -10.047 5.469 7.562 1 98.62 71 ALA A O 1
ATOM 539 N N . THR A 1 72 ? -11.219 7.422 7.551 1 97.38 72 THR A N 1
ATOM 540 C CA . THR A 1 72 ? -10.109 8.133 6.918 1 97.38 72 THR A CA 1
ATOM 541 C C . THR A 1 72 ? -9.742 9.375 7.719 1 97.38 72 THR A C 1
ATOM 543 O O . THR A 1 72 ? -9.148 10.312 7.18 1 97.38 72 THR A O 1
ATOM 546 N N . THR A 1 73 ? -10.109 9.469 9 1 96.19 73 THR A N 1
ATOM 547 C CA . THR A 1 73 ? -9.773 10.641 9.797 1 96.19 73 THR A CA 1
ATOM 548 C C . THR A 1 73 ? -8.289 10.648 10.148 1 96.19 73 THR A C 1
ATOM 550 O O . THR A 1 73 ? -7.562 9.711 9.812 1 96.19 73 THR A O 1
ATOM 553 N N . ARG A 1 74 ? -7.793 11.742 10.82 1 91.44 74 ARG A N 1
ATOM 554 C CA . ARG A 1 74 ? -6.383 11.914 11.156 1 91.44 74 ARG A CA 1
ATOM 555 C C . ARG A 1 74 ? -6.062 11.281 12.516 1 91.44 74 ARG A C 1
ATOM 557 O O . ARG A 1 74 ? -4.922 11.336 12.969 1 91.44 74 ARG A O 1
ATOM 564 N N . THR A 1 75 ? -7.055 10.688 13.094 1 94.56 75 THR A N 1
ATOM 565 C CA . THR A 1 75 ? -6.871 10.148 14.438 1 94.56 75 THR A CA 1
ATOM 566 C C . THR A 1 75 ? -7.172 8.656 14.469 1 94.56 75 THR A C 1
ATOM 568 O O . THR A 1 75 ? -8.305 8.234 14.211 1 94.56 75 THR A O 1
ATOM 571 N N . ASP A 1 76 ? -6.227 7.902 14.906 1 96.12 76 ASP A N 1
ATOM 572 C CA . ASP A 1 76 ? -6.359 6.449 14.898 1 96.12 76 ASP A CA 1
ATOM 573 C C . ASP A 1 76 ? -7.457 5.992 15.859 1 96.12 76 ASP A C 1
ATOM 575 O O . ASP A 1 76 ? -8.172 5.031 15.578 1 96.12 76 ASP A O 1
ATOM 579 N N . ASP A 1 77 ? -7.57 6.707 16.984 1 97.19 77 ASP A N 1
ATOM 580 C CA . ASP A 1 77 ? -8.586 6.297 17.953 1 97.19 77 ASP A CA 1
ATOM 581 C C . ASP A 1 77 ? -9.984 6.406 17.359 1 97.19 77 ASP A C 1
ATOM 583 O O . ASP A 1 77 ? -10.828 5.523 17.547 1 97.19 77 ASP A O 1
ATOM 587 N N . VAL A 1 78 ? -10.203 7.469 16.703 1 97.88 78 VAL A N 1
ATOM 588 C CA . VAL A 1 78 ? -11.492 7.676 16.047 1 97.88 78 VAL A CA 1
ATOM 589 C C . VAL A 1 78 ? -11.703 6.609 14.977 1 97.88 78 VAL A C 1
ATOM 591 O O . VAL A 1 78 ? -12.766 5.98 14.93 1 97.88 78 VAL A O 1
ATOM 594 N N . ASN A 1 79 ? -10.719 6.41 14.156 1 98.19 79 ASN A N 1
ATOM 595 C CA . ASN A 1 79 ? -10.828 5.414 13.094 1 98.19 79 ASN A CA 1
ATOM 596 C C . ASN A 1 79 ? -11.078 4.016 13.664 1 98.19 79 ASN A C 1
ATOM 598 O O . ASN A 1 79 ? -11.898 3.268 13.141 1 98.19 79 ASN A O 1
ATOM 602 N N . TYR A 1 80 ? -10.367 3.727 14.719 1 98.06 80 TYR A N 1
ATOM 603 C CA . TYR A 1 80 ? -10.477 2.402 15.32 1 98.06 80 TYR A CA 1
ATOM 604 C C . TYR A 1 80 ? -11.883 2.17 15.867 1 98.06 80 TYR A C 1
ATOM 606 O O . TYR A 1 80 ? -12.508 1.148 15.57 1 98.06 80 TYR A O 1
ATOM 614 N N . VAL A 1 81 ? -12.352 3.08 16.609 1 98.38 81 VAL A N 1
ATOM 615 C CA . VAL A 1 81 ? -13.664 2.955 17.219 1 98.38 81 VAL A CA 1
ATOM 616 C C . VAL A 1 81 ? -14.742 2.891 16.141 1 98.38 81 VAL A C 1
ATOM 618 O O . VAL A 1 81 ? -15.641 2.053 16.219 1 98.38 81 VAL A O 1
ATOM 621 N N . ALA A 1 82 ? -14.68 3.764 15.219 1 98.62 82 ALA A N 1
ATOM 622 C CA . ALA A 1 82 ? -15.664 3.775 14.141 1 98.62 82 ALA A CA 1
ATOM 623 C C . ALA A 1 82 ? -15.688 2.441 13.398 1 98.62 82 ALA A C 1
ATOM 625 O O . ALA A 1 82 ? -16.75 1.905 13.102 1 98.62 82 ALA A O 1
ATOM 626 N N . CYS A 1 83 ? -14.539 1.924 13.086 1 98.19 83 CYS A N 1
ATOM 627 C CA . CYS A 1 83 ? -14.438 0.645 12.391 1 98.19 83 CYS A CA 1
ATOM 628 C C . CYS A 1 83 ? -14.984 -0.488 13.25 1 98.19 83 CYS A C 1
ATOM 630 O O . CYS A 1 83 ? -15.648 -1.394 12.742 1 98.19 83 CYS A O 1
ATOM 632 N N . GLN A 1 84 ? -14.648 -0.434 14.508 1 97.44 84 GLN A N 1
ATOM 633 C CA . GLN A 1 84 ? -15.148 -1.456 15.422 1 97.44 84 GLN A CA 1
ATOM 634 C C . GLN A 1 84 ? -16.672 -1.477 15.438 1 97.44 84 GLN A C 1
ATOM 636 O O . GLN A 1 84 ? -17.281 -2.545 15.406 1 97.44 84 GLN A O 1
ATOM 641 N N . LEU A 1 85 ? -17.234 -0.308 15.547 1 98.12 85 LEU A N 1
ATOM 642 C CA . LEU A 1 85 ? -18.688 -0.202 15.531 1 98.12 85 LEU A CA 1
ATOM 643 C C . LEU A 1 85 ? -19.25 -0.733 14.219 1 98.12 85 LEU A C 1
ATOM 645 O O . LEU A 1 85 ? -20.234 -1.477 14.219 1 98.12 85 LEU A O 1
ATOM 649 N N . ALA A 1 86 ? -18.672 -0.363 13.133 1 98.12 86 ALA A N 1
ATOM 650 C CA . ALA A 1 86 ? -19.109 -0.831 11.828 1 98.12 86 ALA A CA 1
ATOM 651 C C . ALA A 1 86 ? -19.109 -2.355 11.758 1 98.12 86 ALA A C 1
ATOM 653 O O . ALA A 1 86 ? -20.047 -2.965 11.234 1 98.12 86 ALA A O 1
ATOM 654 N N . LYS A 1 87 ? -18.078 -2.914 12.312 1 95.12 87 LYS A N 1
ATOM 655 C CA . LYS A 1 87 ? -17.891 -4.359 12.234 1 95.12 87 LYS A CA 1
ATOM 656 C C . LYS A 1 87 ? -18.812 -5.086 13.211 1 95.12 87 LYS A C 1
ATOM 658 O O . LYS A 1 87 ? -19.516 -6.023 12.836 1 95.12 87 LYS A O 1
ATOM 663 N N . ILE A 1 88 ? -18.844 -4.676 14.422 1 95.12 88 ILE A N 1
ATOM 664 C CA . ILE A 1 88 ? -19.484 -5.434 15.5 1 95.12 88 ILE A CA 1
ATOM 665 C C . ILE A 1 88 ? -20.953 -5.074 15.586 1 95.12 88 ILE A C 1
ATOM 667 O O . ILE A 1 88 ? -21.812 -5.961 15.703 1 95.12 88 ILE A O 1
ATOM 671 N N . SER A 1 89 ? -21.266 -3.844 15.508 1 96.25 89 SER A N 1
ATOM 672 C CA . SER A 1 89 ? -22.641 -3.398 15.734 1 96.25 89 SER A CA 1
ATOM 673 C C . SER A 1 89 ? -23.453 -3.445 14.453 1 96.25 89 SER A C 1
ATOM 675 O O . SER A 1 89 ? -24.672 -3.641 14.492 1 96.25 89 SER A O 1
ATOM 677 N N . PHE A 1 90 ? -22.812 -3.318 13.344 1 97.5 90 PHE A N 1
ATOM 678 C CA . PHE A 1 90 ? -23.578 -3.188 12.117 1 97.5 90 PHE A CA 1
ATOM 679 C C . PHE A 1 90 ? -23.25 -4.309 11.141 1 97.5 90 PHE A C 1
ATOM 681 O O . PHE A 1 90 ? -23.875 -4.438 10.086 1 97.5 90 PHE A O 1
ATOM 688 N N . ASP A 1 91 ? -22.219 -5.051 11.453 1 96 91 ASP A N 1
ATOM 689 C CA . ASP A 1 91 ? -21.844 -6.238 10.688 1 96 91 ASP A CA 1
ATOM 690 C C . ASP A 1 91 ? -21.516 -5.875 9.242 1 96 91 ASP A C 1
ATOM 692 O O . ASP A 1 91 ? -21.969 -6.551 8.312 1 96 91 ASP A O 1
ATOM 696 N N . VAL A 1 92 ? -20.875 -4.789 9.023 1 95.88 92 VAL A N 1
ATOM 697 C CA . VAL A 1 92 ? -20.453 -4.422 7.684 1 95.88 92 VAL A CA 1
ATOM 698 C C . VAL A 1 92 ? -19.453 -5.457 7.156 1 95.88 92 VAL A C 1
ATOM 700 O O . VAL A 1 92 ? -18.5 -5.809 7.844 1 95.88 92 VAL A O 1
ATOM 703 N N . PRO A 1 93 ? -19.672 -5.895 5.977 1 87.88 93 PRO A N 1
ATOM 704 C CA . PRO A 1 93 ? -18.859 -7.004 5.469 1 87.88 93 PRO A CA 1
ATOM 705 C C . PRO A 1 93 ? -17.375 -6.648 5.352 1 87.88 93 PRO A C 1
ATOM 707 O O . PRO A 1 93 ? -16.516 -7.484 5.641 1 87.88 93 PRO A O 1
ATOM 710 N N . ARG A 1 94 ? -17.125 -5.465 4.953 1 88.75 94 ARG A N 1
ATOM 711 C CA . ARG A 1 94 ? -15.734 -5.066 4.738 1 88.75 94 ARG A CA 1
ATOM 712 C C . ARG A 1 94 ? -15.445 -3.723 5.395 1 88.75 94 ARG A C 1
ATOM 714 O O . ARG A 1 94 ? -16.141 -2.742 5.152 1 88.75 94 ARG A O 1
ATOM 721 N N . VAL A 1 95 ? -14.391 -3.729 6.164 1 94.56 95 VAL A N 1
ATOM 722 C CA . VAL A 1 95 ? -14.047 -2.531 6.926 1 94.56 95 VAL A CA 1
ATOM 723 C C . VAL A 1 95 ? -12.578 -2.189 6.711 1 94.56 95 VAL A C 1
ATOM 725 O O . VAL A 1 95 ? -11.695 -3.023 6.941 1 94.56 95 VAL A O 1
ATOM 728 N N . LEU A 1 96 ? -12.336 -0.967 6.164 1 94 96 LEU A N 1
ATOM 729 C CA . LEU A 1 96 ? -10.984 -0.463 5.914 1 94 96 LEU A CA 1
ATOM 730 C C . LEU A 1 96 ? -10.703 0.772 6.766 1 94 96 LEU A C 1
ATOM 732 O O . LEU A 1 96 ? -11.625 1.502 7.133 1 94 96 LEU A O 1
ATOM 736 N N . SER A 1 97 ? -9.391 1.025 7.02 1 96.56 97 SER A N 1
ATOM 737 C CA . SER A 1 97 ? -9.039 2.211 7.793 1 96.56 97 SER A CA 1
ATOM 738 C C . SER A 1 97 ? -7.672 2.748 7.387 1 96.56 97 SER A C 1
ATOM 740 O O . SER A 1 97 ? -6.734 1.977 7.168 1 96.56 97 SER A O 1
ATOM 742 N N . ARG A 1 98 ? -7.68 3.951 7.281 1 94.38 98 ARG A N 1
ATOM 743 C CA . ARG A 1 98 ? -6.391 4.633 7.375 1 94.38 98 ARG A CA 1
ATOM 744 C C . ARG A 1 98 ? -5.801 4.504 8.773 1 94.38 98 ARG A C 1
ATOM 746 O O . ARG A 1 98 ? -6.512 4.668 9.773 1 94.38 98 ARG A O 1
ATOM 753 N N . VAL A 1 99 ? -4.527 4.184 8.859 1 93.44 99 VAL A N 1
ATOM 754 C CA . VAL A 1 99 ? -3.822 4.113 10.133 1 93.44 99 VAL A CA 1
ATOM 755 C C . VAL A 1 99 ? -2.652 5.094 10.133 1 93.44 99 VAL A C 1
ATOM 757 O O . VAL A 1 99 ? -1.719 4.957 9.336 1 93.44 99 VAL A O 1
ATOM 760 N N . ASN A 1 100 ? -2.701 6.004 11 1 90.19 100 ASN A N 1
ATOM 761 C CA . ASN A 1 100 ? -1.741 7.102 11.008 1 90.19 100 ASN A CA 1
ATOM 762 C C . ASN A 1 100 ? -0.458 6.723 11.742 1 90.19 100 ASN A C 1
ATOM 764 O O . ASN A 1 100 ? 0.631 7.156 11.359 1 90.19 100 ASN A O 1
ATOM 768 N N . SER A 1 101 ? -0.58 6.008 12.758 1 88.12 101 SER A N 1
ATOM 769 C CA . SER A 1 101 ? 0.575 5.492 13.484 1 88.12 101 SER A CA 1
ATOM 770 C C . SER A 1 101 ? 0.813 4.016 13.172 1 88.12 101 SER A C 1
ATOM 772 O O . SER A 1 101 ? 0.023 3.158 13.562 1 88.12 101 SER A O 1
ATOM 774 N N . PRO A 1 102 ? 1.912 3.723 12.594 1 80.44 102 PRO A N 1
ATOM 775 C CA . PRO A 1 102 ? 2.18 2.338 12.203 1 80.44 102 PRO A CA 1
ATOM 776 C C . PRO A 1 102 ? 2.094 1.364 13.375 1 80.44 102 PRO A C 1
ATOM 778 O O . PRO A 1 102 ? 1.729 0.2 13.188 1 80.44 102 PRO A O 1
ATOM 781 N N . ARG A 1 103 ? 2.396 1.816 14.516 1 82.56 103 ARG A N 1
ATOM 782 C CA . ARG A 1 103 ? 2.375 0.956 15.695 1 82.56 103 ARG A CA 1
ATOM 783 C C . ARG A 1 103 ? 0.964 0.448 15.977 1 82.56 103 ARG A C 1
ATOM 785 O O . ARG A 1 103 ? 0.789 -0.578 16.641 1 82.56 103 ARG A O 1
ATOM 792 N N . ASN A 1 104 ? -0.01 1.146 15.484 1 91.06 104 ASN A N 1
ATOM 793 C CA . ASN A 1 104 ? -1.397 0.781 15.75 1 91.06 104 ASN A CA 1
ATOM 794 C C . ASN A 1 104 ? -1.928 -0.206 14.719 1 91.06 104 ASN A C 1
ATOM 796 O O . ASN A 1 104 ? -3.014 -0.763 14.883 1 91.06 104 ASN A O 1
ATOM 800 N N . GLU A 1 105 ? -1.205 -0.479 13.672 1 85.19 105 GLU A N 1
ATOM 801 C CA . GLU A 1 105 ? -1.697 -1.288 12.555 1 85.19 105 GLU A CA 1
ATOM 802 C C . GLU A 1 105 ? -2.121 -2.676 13.031 1 85.19 105 GLU A C 1
ATOM 804 O O . GLU A 1 105 ? -3.158 -3.191 12.609 1 85.19 105 GLU A O 1
ATOM 809 N N . ALA A 1 106 ? -1.286 -3.252 13.859 1 80.44 106 ALA A N 1
ATOM 810 C CA . ALA A 1 106 ? -1.563 -4.602 14.352 1 80.44 106 ALA A CA 1
ATOM 811 C C . ALA A 1 106 ? -2.895 -4.648 15.094 1 80.44 106 ALA A C 1
ATOM 813 O O . ALA A 1 106 ? -3.65 -5.613 14.969 1 80.44 106 ALA A O 1
ATOM 814 N N . LEU A 1 107 ? -3.146 -3.617 15.875 1 90.62 107 LEU A N 1
ATOM 815 C CA . LEU A 1 107 ? -4.398 -3.529 16.625 1 90.62 107 LEU A CA 1
ATOM 816 C C . LEU A 1 107 ? -5.598 -3.557 15.68 1 90.62 107 LEU A C 1
ATOM 818 O O . LEU A 1 107 ? -6.566 -4.281 15.922 1 90.62 107 LEU A O 1
ATOM 822 N N . PHE A 1 108 ? -5.547 -2.826 14.625 1 92.38 108 PHE A N 1
ATOM 823 C CA . PHE A 1 108 ? -6.621 -2.795 13.641 1 92.38 108 PHE A CA 1
ATOM 824 C C . PHE A 1 108 ? -6.797 -4.16 12.984 1 92.38 108 PHE A C 1
ATOM 826 O O . PHE A 1 108 ? -7.922 -4.648 12.859 1 92.38 108 PHE A O 1
ATOM 833 N N . GLN A 1 109 ? -5.715 -4.754 12.656 1 80.5 109 GLN A N 1
ATOM 834 C CA . GLN A 1 109 ? -5.73 -6.027 11.938 1 80.5 109 GLN A CA 1
ATOM 835 C C . GLN A 1 109 ? -6.316 -7.137 12.805 1 80.5 109 GLN A C 1
ATOM 837 O O . GLN A 1 109 ? -7.035 -8.008 12.305 1 80.5 109 GLN A O 1
ATOM 842 N N . THR A 1 110 ? -5.996 -7.07 14.062 1 82.5 110 THR A N 1
ATOM 843 C CA . THR A 1 110 ? -6.512 -8.07 14.992 1 82.5 110 THR A CA 1
ATOM 844 C C . THR A 1 110 ? -8.03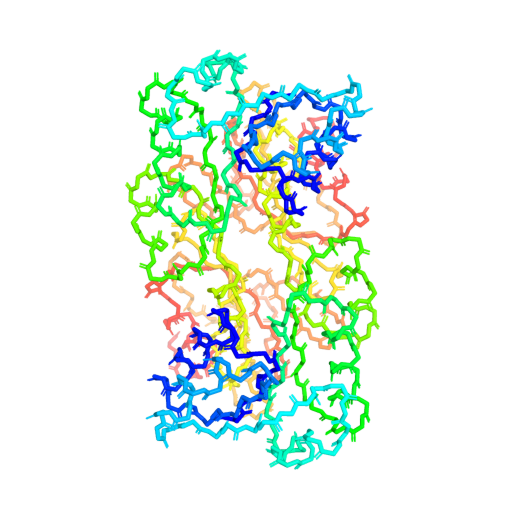9 -8.031 15.031 1 82.5 110 THR A C 1
ATOM 846 O O . THR A 1 110 ? -8.688 -9.055 15.281 1 82.5 110 THR A O 1
ATOM 849 N N . MET A 1 111 ? -8.594 -6.918 14.727 1 89.94 111 MET A N 1
ATOM 850 C CA . MET A 1 111 ? -10.047 -6.758 14.727 1 89.94 111 MET A CA 1
ATOM 851 C C . MET A 1 111 ? -10.633 -7.059 13.352 1 89.94 111 MET A C 1
ATOM 853 O O . MET A 1 111 ? -11.82 -6.836 13.117 1 89.94 111 MET A O 1
ATOM 857 N N . GLY A 1 112 ? -9.766 -7.449 12.438 1 83.12 112 GLY A N 1
ATOM 858 C CA . GLY A 1 112 ? -10.227 -7.781 11.102 1 83.12 112 GLY A CA 1
ATOM 859 C C . GLY A 1 112 ? -10.414 -6.562 10.211 1 83.12 112 GLY A C 1
ATOM 860 O O . GLY A 1 112 ? -11.133 -6.625 9.211 1 83.12 112 GLY A O 1
ATOM 861 N N . ILE A 1 113 ? -9.867 -5.465 10.586 1 90.75 113 ILE A N 1
ATOM 862 C CA . ILE A 1 113 ? -9.914 -4.234 9.805 1 90.75 113 ILE A CA 1
ATOM 863 C C . ILE A 1 113 ? -8.742 -4.199 8.82 1 90.75 113 ILE A C 1
ATOM 865 O O . ILE A 1 113 ? -7.602 -4.465 9.203 1 90.75 113 ILE A O 1
ATOM 869 N N . GLU A 1 114 ? -9.039 -3.971 7.566 1 84.44 114 GLU A N 1
ATOM 870 C CA . GLU A 1 114 ? -7.977 -3.777 6.59 1 84.44 114 GLU A CA 1
ATOM 871 C C . GLU A 1 114 ? -7.281 -2.434 6.789 1 84.44 114 GLU A C 1
ATOM 873 O O . GLU A 1 114 ? -7.809 -1.391 6.398 1 84.44 114 GLU A O 1
ATOM 878 N N . ALA A 1 115 ? -6.098 -2.475 7.32 1 88.25 115 ALA A N 1
ATOM 879 C CA . ALA A 1 115 ? -5.375 -1.277 7.738 1 88.25 115 ALA A CA 1
ATOM 880 C C . ALA A 1 115 ? -4.41 -0.809 6.656 1 88.25 115 ALA A C 1
ATOM 882 O O . ALA A 1 115 ? -3.652 -1.608 6.102 1 88.25 115 ALA A O 1
ATOM 883 N N . VAL A 1 116 ? -4.504 0.437 6.312 1 86.94 116 VAL A N 1
ATOM 884 C CA . VAL A 1 116 ? -3.596 1.035 5.34 1 86.94 116 VAL A CA 1
ATOM 885 C C . VAL A 1 116 ? -2.777 2.141 6.004 1 86.94 116 VAL A C 1
ATOM 887 O O . VAL A 1 116 ? -3.332 3.148 6.449 1 86.94 116 VAL A O 1
ATOM 890 N N . SER A 1 117 ? -1.505 1.981 6.109 1 88.88 117 SER A N 1
ATOM 891 C CA . SER A 1 117 ? -0.599 2.967 6.691 1 88.88 117 SER A CA 1
ATOM 892 C C . SER A 1 117 ? 0.427 3.445 5.668 1 88.88 117 SER A C 1
ATOM 894 O O . SER A 1 117 ? 1.217 2.652 5.152 1 88.88 117 SER A O 1
ATOM 896 N N . THR A 1 118 ? 0.418 4.727 5.426 1 86.06 118 THR A N 1
ATOM 897 C CA . THR A 1 118 ? 1.396 5.316 4.516 1 86.06 118 THR A CA 1
ATOM 898 C C . THR A 1 118 ? 2.814 5.105 5.039 1 86.06 118 THR A C 1
ATOM 900 O O . THR A 1 118 ? 3.723 4.785 4.27 1 86.06 118 THR A O 1
ATOM 903 N N . THR A 1 119 ? 2.984 5.312 6.309 1 87 119 THR A N 1
ATOM 904 C CA . THR A 1 119 ? 4.289 5.156 6.941 1 87 119 THR A CA 1
ATOM 905 C C . THR A 1 119 ? 4.832 3.746 6.723 1 87 119 THR A C 1
ATOM 907 O O . THR A 1 119 ? 5.98 3.574 6.312 1 87 119 THR A O 1
ATOM 910 N N . THR A 1 120 ? 4.008 2.766 6.996 1 80.44 120 THR A N 1
ATOM 911 C CA . THR A 1 120 ? 4.41 1.371 6.855 1 80.44 120 THR A CA 1
ATOM 912 C C . THR A 1 120 ? 4.758 1.052 5.406 1 80.44 120 THR A C 1
ATOM 914 O O . THR A 1 120 ? 5.746 0.367 5.133 1 80.44 120 THR A O 1
ATOM 917 N N . LEU A 1 121 ? 4.012 1.586 4.562 1 77.75 121 LEU A N 1
ATOM 918 C CA . LEU A 1 121 ? 4.223 1.299 3.146 1 77.75 121 LEU A CA 1
ATOM 919 C C . LEU A 1 121 ? 5.527 1.917 2.656 1 77.75 121 LEU A C 1
ATOM 921 O O . LEU A 1 121 ? 6.309 1.262 1.961 1 77.75 121 LEU A O 1
ATOM 925 N N . ILE A 1 122 ? 5.797 3.137 2.988 1 84.81 122 ILE A N 1
ATOM 926 C CA . ILE A 1 122 ? 7.012 3.812 2.555 1 84.81 122 ILE A CA 1
ATOM 927 C C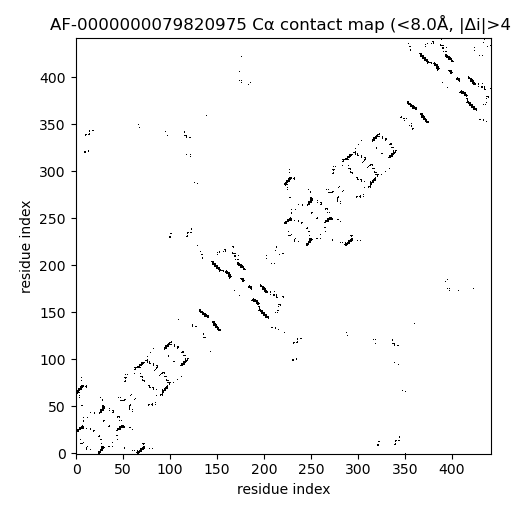 . ILE A 1 122 ? 8.227 3.152 3.203 1 84.81 122 ILE A C 1
ATOM 929 O O . ILE A 1 122 ? 9.234 2.895 2.533 1 84.81 122 ILE A O 1
ATOM 933 N N . SER A 1 123 ? 8.117 2.865 4.492 1 81.88 123 SER A N 1
ATOM 934 C CA . SER A 1 123 ? 9.211 2.176 5.172 1 81.88 123 SER A CA 1
ATOM 935 C C . SER A 1 123 ? 9.516 0.835 4.512 1 81.88 123 SER A C 1
ATOM 937 O O . SER A 1 123 ? 10.68 0.464 4.352 1 81.88 123 SER A O 1
ATOM 939 N N . ARG A 1 124 ? 8.508 0.159 4.172 1 71.56 124 ARG A N 1
ATOM 940 C CA . ARG A 1 124 ? 8.664 -1.124 3.494 1 71.56 124 ARG A CA 1
ATOM 941 C C . ARG A 1 124 ? 9.375 -0.952 2.154 1 71.56 124 ARG A C 1
ATOM 943 O O . ARG A 1 124 ? 10.273 -1.725 1.816 1 71.56 124 ARG A O 1
ATOM 950 N N . LEU A 1 125 ? 8.961 0.026 1.396 1 73.38 125 LEU A N 1
ATOM 951 C CA . LEU A 1 125 ? 9.555 0.282 0.086 1 73.38 125 LEU A CA 1
ATOM 952 C C . LEU A 1 125 ? 11.031 0.625 0.213 1 73.38 125 LEU A C 1
ATOM 954 O O . LEU A 1 125 ? 11.852 0.181 -0.598 1 73.38 125 LEU A O 1
ATOM 958 N N . ILE A 1 126 ? 11.359 1.374 1.219 1 80.38 126 ILE A N 1
ATOM 959 C CA . ILE A 1 126 ? 12.75 1.752 1.44 1 80.38 126 ILE A CA 1
ATOM 960 C C . ILE A 1 126 ? 13.578 0.51 1.77 1 80.38 126 ILE A C 1
ATOM 962 O O . ILE A 1 126 ? 14.695 0.352 1.276 1 80.38 126 ILE A O 1
ATOM 966 N N . ARG A 1 127 ? 13.008 -0.3 2.605 1 65.38 127 ARG A N 1
ATOM 967 C CA . ARG A 1 127 ? 13.695 -1.519 3.02 1 65.38 127 ARG A CA 1
ATOM 968 C C . ARG A 1 127 ? 13.906 -2.457 1.835 1 65.38 127 ARG A C 1
ATOM 970 O O . ARG A 1 127 ? 14.914 -3.158 1.764 1 65.38 127 ARG A O 1
ATOM 977 N N . GLU A 1 128 ? 12.867 -2.625 1.055 1 54.06 128 GLU A N 1
ATOM 978 C CA . GLU A 1 128 ? 12.93 -3.535 -0.084 1 54.06 128 GLU A CA 1
ATOM 979 C C . GLU A 1 128 ? 14.148 -3.24 -0.956 1 54.06 128 GLU A C 1
ATOM 981 O O . GLU A 1 128 ? 14.688 -4.141 -1.604 1 54.06 128 GLU A O 1
ATOM 986 N N . GLN A 1 129 ? 14.602 -2.08 -1.22 1 50.38 129 GLN A N 1
ATOM 987 C CA . GLN A 1 129 ? 15.773 -1.815 -2.053 1 50.38 129 GLN A CA 1
ATOM 988 C C . GLN A 1 129 ? 17.062 -1.945 -1.246 1 50.38 129 GLN A C 1
ATOM 990 O O . GLN A 1 129 ? 18.141 -2.066 -1.817 1 50.38 129 GLN A O 1
ATOM 995 N N . ALA A 1 130 ? 16.953 -1.516 -0 1 43.88 130 ALA A N 1
ATOM 996 C CA . ALA A 1 130 ? 18.266 -1.305 0.602 1 43.88 130 ALA A CA 1
ATOM 997 C C . ALA A 1 130 ? 19.125 -2.561 0.498 1 43.88 130 ALA A C 1
ATOM 999 O O . ALA A 1 130 ? 20.359 -2.482 0.524 1 43.88 130 ALA A O 1
ATOM 1000 N N . THR A 1 131 ? 18.594 -3.744 0.638 1 41.16 131 THR A N 1
ATOM 1001 C CA . THR A 1 131 ? 19.609 -4.773 0.84 1 41.16 131 THR A CA 1
ATOM 1002 C C . THR A 1 131 ? 19.719 -5.672 -0.387 1 41.16 131 THR A C 1
ATOM 1004 O O . THR A 1 131 ? 18.734 -6.254 -0.829 1 41.16 131 THR A O 1
ATOM 1007 N N . VAL A 1 132 ? 20.641 -5.477 -1.163 1 40.75 132 VAL A N 1
ATOM 1008 C CA . VAL A 1 132 ? 21.141 -6.52 -2.055 1 40.75 132 VAL A CA 1
ATOM 1009 C C . VAL A 1 132 ? 21.125 -7.867 -1.335 1 40.75 132 VAL A C 1
ATOM 1011 O O . VAL A 1 132 ? 21.672 -7.996 -0.234 1 40.75 132 VAL A O 1
ATOM 1014 N N . GLY A 1 133 ? 20.516 -8.906 -1.81 1 49.84 133 GLY A N 1
ATOM 1015 C CA . GLY A 1 133 ? 20.438 -10.234 -1.228 1 49.84 133 GLY A CA 1
ATOM 1016 C C . GLY A 1 133 ? 19.344 -10.375 -0.184 1 49.84 133 GLY A C 1
ATOM 1017 O O . GLY A 1 133 ? 19.172 -11.445 0.396 1 49.84 133 GLY A O 1
ATOM 1018 N N . GLU A 1 134 ? 18.75 -9.133 0.136 1 58.75 134 GLU A N 1
ATOM 1019 C CA . GLU A 1 134 ? 17.781 -9.18 1.221 1 58.75 134 GLU A CA 1
ATOM 1020 C C . GLU A 1 134 ? 16.375 -9.492 0.693 1 58.75 134 GLU A C 1
ATOM 1022 O O . GLU A 1 134 ? 16.094 -9.266 -0.485 1 58.75 134 GLU A O 1
ATOM 1027 N N . LEU A 1 135 ? 15.828 -10.352 1.42 1 61.88 135 LEU A N 1
ATOM 1028 C CA . LEU A 1 135 ? 14.422 -10.656 1.209 1 61.88 135 LEU A CA 1
ATOM 1029 C C . LEU A 1 135 ? 13.555 -9.438 1.519 1 61.88 135 LEU A C 1
ATOM 1031 O O . LEU A 1 135 ? 13.641 -8.867 2.609 1 61.88 135 LEU A O 1
ATOM 1035 N N . ILE A 1 136 ? 12.977 -8.859 0.483 1 67.44 136 ILE A N 1
ATOM 1036 C CA . ILE A 1 136 ? 12.094 -7.707 0.593 1 67.44 136 ILE A CA 1
ATOM 1037 C C . ILE A 1 136 ? 10.641 -8.18 0.638 1 67.44 136 ILE A C 1
ATOM 1039 O O . ILE A 1 136 ? 10.211 -8.984 -0.198 1 67.44 136 ILE A O 1
ATOM 1043 N N . HIS A 1 137 ? 9.938 -7.73 1.656 1 68.25 137 HIS A N 1
ATOM 1044 C CA . HIS A 1 137 ? 8.508 -8.016 1.725 1 68.25 137 HIS A CA 1
ATOM 1045 C C . HIS A 1 137 ? 7.719 -7.113 0.784 1 68.25 137 HIS A C 1
ATOM 1047 O O . HIS A 1 137 ? 7.836 -5.891 0.849 1 68.25 137 HIS A O 1
ATOM 1053 N N . LEU A 1 138 ? 6.922 -7.73 -0.143 1 66.5 138 LEU A N 1
ATOM 1054 C CA . LEU A 1 138 ? 6.195 -6.945 -1.137 1 66.5 138 LEU A CA 1
ATOM 1055 C C . LEU A 1 138 ? 4.73 -6.793 -0.746 1 66.5 138 LEU A C 1
ATOM 1057 O O . LEU A 1 138 ? 4.168 -5.699 -0.851 1 66.5 138 LEU A O 1
ATOM 1061 N N . TYR A 1 139 ? 4.125 -7.867 -0.289 1 69.69 139 TYR A N 1
ATOM 1062 C CA . TYR A 1 139 ? 2.684 -7.867 -0.059 1 69.69 139 TYR A CA 1
ATOM 1063 C C . TYR A 1 139 ? 2.285 -8.992 0.894 1 69.69 139 TYR A C 1
ATOM 1065 O O . TYR A 1 139 ? 2.855 -10.086 0.85 1 69.69 139 TYR A O 1
ATOM 1073 N N . THR A 1 140 ? 1.329 -8.695 1.732 1 67.06 140 THR A N 1
ATOM 1074 C CA . THR A 1 140 ? 0.793 -9.688 2.666 1 67.06 140 THR A CA 1
ATOM 1075 C C . THR A 1 140 ? -0.606 -10.125 2.242 1 67.06 140 THR A C 1
ATOM 1077 O O . THR A 1 140 ? -1.479 -9.289 2.006 1 67.06 140 THR A O 1
ATOM 1080 N N . LEU A 1 141 ? -0.721 -11.367 2.066 1 72.75 141 LEU A N 1
ATOM 1081 C CA . LEU A 1 141 ? -1.998 -11.977 1.713 1 72.75 141 LEU A CA 1
ATOM 1082 C C . LEU A 1 141 ? -2.57 -12.766 2.891 1 72.75 141 LEU A C 1
ATOM 1084 O O . LEU A 1 141 ? -1.831 -13.164 3.793 1 72.75 141 LEU A O 1
ATOM 1088 N N . ARG A 1 142 ? -3.834 -12.992 2.824 1 71.69 142 ARG A N 1
ATOM 1089 C CA . ARG A 1 142 ? -4.543 -13.805 3.807 1 71.69 142 ARG A CA 1
ATOM 1090 C C . ARG A 1 142 ? -4.242 -13.336 5.227 1 71.69 142 ARG A C 1
ATOM 1092 O O . ARG A 1 142 ? -3.822 -14.125 6.07 1 71.69 142 ARG A O 1
ATOM 1099 N N . ALA A 1 143 ? -4.379 -12.117 5.41 1 58.84 143 ALA A N 1
ATOM 1100 C CA . ALA A 1 143 ? -4.254 -11.492 6.727 1 58.84 143 ALA A CA 1
ATOM 1101 C C . ALA A 1 143 ? -2.906 -11.82 7.363 1 58.84 143 ALA A C 1
ATOM 1103 O O . ALA A 1 143 ? -2.832 -12.109 8.562 1 58.84 143 ALA A O 1
ATOM 1104 N N . GLY A 1 144 ? -1.868 -11.969 6.5 1 63.84 144 GLY A N 1
ATOM 1105 C CA . GLY A 1 144 ? -0.526 -12.133 7.035 1 63.84 144 GLY A CA 1
ATOM 1106 C C . GLY A 1 144 ? -0.037 -13.57 6.992 1 63.84 144 GLY A C 1
ATOM 1107 O O . GLY A 1 144 ? 1.107 -13.852 7.352 1 63.84 144 GLY A O 1
ATOM 1108 N N . GLN A 1 145 ? -0.866 -14.414 6.547 1 72.62 145 GLN A N 1
ATOM 1109 C CA . GLN A 1 145 ? -0.486 -15.82 6.523 1 72.62 145 GLN A CA 1
ATOM 1110 C C . GLN A 1 145 ? 0.413 -16.125 5.332 1 72.62 145 GLN A C 1
ATOM 1112 O O . GLN A 1 145 ? 1.16 -17.109 5.348 1 72.62 145 GLN A O 1
ATOM 1117 N N . VAL A 1 146 ? 0.295 -15.398 4.352 1 83.25 146 VAL A N 1
ATOM 1118 C CA . VAL A 1 146 ? 1.098 -15.578 3.145 1 83.25 146 VAL A CA 1
ATOM 1119 C C . VAL A 1 146 ? 1.726 -14.25 2.736 1 83.25 146 VAL A C 1
ATOM 1121 O O . VAL A 1 146 ? 1.07 -13.203 2.785 1 83.25 146 VAL A O 1
ATOM 1124 N N . ASN A 1 147 ? 2.982 -14.305 2.375 1 82 147 ASN A N 1
ATOM 1125 C CA . ASN A 1 147 ? 3.693 -13.094 1.967 1 82 147 ASN A CA 1
ATOM 1126 C C . ASN A 1 147 ? 4.262 -13.234 0.558 1 82 147 ASN A C 1
ATOM 1128 O O . ASN A 1 147 ? 4.816 -14.273 0.204 1 82 147 ASN A O 1
ATOM 1132 N N . LEU A 1 148 ? 3.994 -12.242 -0.199 1 83.19 148 LEU A N 1
ATOM 1133 C CA . LEU A 1 148 ? 4.746 -12.062 -1.437 1 83.19 148 LEU A CA 1
ATOM 1134 C C . LEU A 1 148 ? 6.074 -11.367 -1.17 1 83.19 148 LEU A C 1
ATOM 1136 O O . LEU A 1 148 ? 6.105 -10.273 -0.608 1 83.19 148 LEU A O 1
ATOM 1140 N N . VAL A 1 149 ? 7.188 -12.047 -1.621 1 83.94 149 VAL A N 1
ATOM 1141 C CA . VAL A 1 149 ? 8.5 -11.5 -1.298 1 83.94 149 VAL A CA 1
ATOM 1142 C C . VAL A 1 149 ? 9.352 -11.414 -2.562 1 83.94 149 VAL A C 1
ATOM 1144 O O . VAL A 1 149 ? 9.07 -12.086 -3.555 1 83.94 149 VAL A O 1
ATOM 1147 N N . GLU A 1 150 ? 10.289 -10.547 -2.482 1 85.12 150 GLU A N 1
ATOM 1148 C CA . GLU A 1 150 ? 11.32 -10.406 -3.512 1 85.12 150 GLU A CA 1
ATOM 1149 C C . GLU A 1 150 ? 12.703 -10.734 -2.959 1 85.12 150 GLU A C 1
ATOM 1151 O O . GLU A 1 150 ? 13.062 -10.289 -1.869 1 85.12 150 GLU A O 1
ATOM 1156 N N . ILE A 1 151 ? 13.352 -11.625 -3.654 1 84.19 151 ILE A N 1
ATOM 1157 C CA . ILE A 1 151 ? 14.734 -11.945 -3.312 1 84.19 151 ILE A CA 1
ATOM 1158 C C . ILE A 1 151 ? 15.664 -11.508 -4.441 1 84.19 151 ILE A C 1
ATOM 1160 O O . ILE A 1 151 ? 15.57 -12.008 -5.566 1 84.19 151 ILE A O 1
ATOM 1164 N N . ASP A 1 152 ? 16.562 -10.602 -4.125 1 82.06 152 ASP A N 1
ATOM 1165 C CA . ASP A 1 152 ? 17.531 -10.141 -5.105 1 82.06 152 ASP A CA 1
ATOM 1166 C C . ASP A 1 152 ? 18.766 -11.047 -5.113 1 82.06 152 ASP A C 1
ATOM 1168 O O . ASP A 1 152 ? 19.406 -11.25 -4.078 1 82.06 152 ASP A O 1
ATOM 1172 N N . VAL A 1 153 ? 19.047 -11.531 -6.305 1 82.75 153 VAL A N 1
ATOM 1173 C CA . VAL A 1 153 ? 20.266 -12.328 -6.457 1 82.75 153 VAL A CA 1
ATOM 1174 C C . VAL A 1 153 ? 21.453 -11.406 -6.664 1 82.75 153 VAL A C 1
ATOM 1176 O O . VAL A 1 153 ? 21.484 -10.617 -7.609 1 82.75 153 VAL A O 1
ATOM 1179 N N . PRO A 1 154 ? 22.359 -11.492 -5.859 1 78.12 154 PRO A N 1
ATOM 1180 C CA . PRO A 1 154 ? 23.531 -10.602 -5.973 1 78.12 154 PRO A CA 1
ATOM 1181 C C . PRO A 1 154 ? 24.266 -10.773 -7.297 1 78.12 154 PRO A C 1
ATOM 1183 O O . PRO A 1 154 ? 24.266 -11.859 -7.879 1 78.12 154 PRO A O 1
ATOM 1186 N N . HIS A 1 155 ? 24.875 -9.594 -7.711 1 76.81 155 HIS A N 1
ATOM 1187 C CA . HIS A 1 155 ? 25.594 -9.609 -8.984 1 76.81 155 HIS A CA 1
ATOM 1188 C C . HIS A 1 155 ? 26.781 -10.562 -8.93 1 76.81 155 HIS A C 1
ATOM 1190 O O . HIS A 1 155 ? 27.203 -11.094 -9.961 1 76.81 155 HIS A O 1
ATOM 1196 N N . ASP A 1 156 ? 27.344 -10.711 -7.824 1 72.88 156 ASP A N 1
ATOM 1197 C CA . ASP A 1 156 ? 28.438 -11.664 -7.641 1 72.88 156 ASP A CA 1
ATOM 1198 C C . ASP A 1 156 ? 27.938 -12.969 -7.023 1 72.88 156 ASP A C 1
ATOM 1200 O O . ASP A 1 156 ? 28.406 -13.383 -5.965 1 72.88 156 ASP A O 1
ATOM 1204 N N . PHE A 1 157 ? 26.953 -13.484 -7.598 1 69.19 157 PHE A N 1
ATOM 1205 C CA . PHE A 1 157 ? 26.312 -14.656 -7.016 1 69.19 157 PHE A CA 1
ATOM 1206 C C . PHE A 1 157 ? 26.953 -15.938 -7.543 1 69.19 157 PHE A C 1
ATOM 1208 O O . PHE A 1 157 ? 26.969 -16.172 -8.75 1 69.19 157 PHE A O 1
ATOM 1215 N N . PRO A 1 158 ? 27.594 -16.641 -6.648 1 63.5 158 PRO A N 1
ATOM 1216 C CA . PRO A 1 158 ? 28.25 -17.875 -7.102 1 63.5 158 PRO A CA 1
ATOM 1217 C C . PRO A 1 158 ? 27.266 -18.938 -7.562 1 63.5 158 PRO A C 1
ATOM 1219 O O . PRO A 1 158 ? 27.625 -19.844 -8.32 1 63.5 158 PRO A O 1
ATOM 1222 N N . GLY A 1 159 ? 26.062 -18.906 -7.152 1 60.44 159 GLY A N 1
ATOM 1223 C CA . GLY A 1 159 ? 25.109 -19.969 -7.395 1 60.44 159 GLY A CA 1
ATOM 1224 C C . GLY A 1 159 ? 24.375 -19.828 -8.711 1 60.44 159 GLY A C 1
ATOM 1225 O O . GLY A 1 159 ? 23.344 -20.469 -8.93 1 60.44 159 GLY A O 1
ATOM 1226 N N . TYR A 1 160 ? 24.828 -18.812 -9.586 1 60.03 160 TYR A N 1
ATOM 1227 C CA . TYR A 1 160 ? 24.219 -18.516 -10.883 1 60.03 160 TYR A CA 1
ATOM 1228 C C . TYR A 1 160 ? 24.094 -19.781 -11.719 1 60.03 160 TYR A C 1
ATOM 1230 O O . TYR A 1 160 ? 23.422 -19.781 -12.758 1 60.03 160 TYR A O 1
ATOM 1238 N N . LYS A 1 161 ? 24.406 -20.891 -11.102 1 65 161 LYS A N 1
ATOM 1239 C CA . LYS A 1 161 ? 24.422 -22.047 -11.992 1 65 161 LYS A CA 1
ATOM 1240 C C . LYS A 1 161 ? 23.375 -23.078 -11.586 1 65 161 LYS A C 1
ATOM 1242 O O . LYS A 1 161 ? 23.406 -24.219 -12.039 1 65 161 LYS A O 1
ATOM 1247 N N . ARG A 1 162 ? 22.406 -22.609 -10.891 1 75.81 162 ARG A N 1
ATOM 1248 C CA . ARG A 1 162 ? 21.453 -23.625 -10.477 1 75.81 162 ARG A CA 1
ATOM 1249 C C . ARG A 1 162 ? 20.109 -23.406 -11.156 1 75.81 162 ARG A C 1
ATOM 1251 O O . ARG A 1 162 ? 19.641 -22.281 -11.305 1 75.81 162 ARG A O 1
ATOM 1258 N N . ASN A 1 163 ? 19.609 -24.547 -11.578 1 86.81 163 ASN A N 1
ATOM 1259 C CA . ASN A 1 163 ? 18.25 -24.547 -12.078 1 86.81 163 ASN A CA 1
ATOM 1260 C C . ASN A 1 163 ? 17.234 -24.484 -10.945 1 86.81 163 ASN A C 1
ATOM 1262 O O . ASN A 1 163 ? 17.5 -24.938 -9.836 1 86.81 163 ASN A O 1
ATOM 1266 N N . VAL A 1 164 ? 16.125 -23.891 -11.273 1 88.44 164 VAL A N 1
ATOM 1267 C CA . VAL A 1 164 ? 15.039 -23.797 -10.305 1 88.44 164 VAL A CA 1
ATOM 1268 C C . VAL A 1 164 ? 14.719 -25.172 -9.742 1 88.44 164 VAL A C 1
ATOM 1270 O O . VAL A 1 164 ? 14.43 -25.312 -8.547 1 88.44 164 VAL A O 1
ATOM 1273 N N . SER A 1 165 ? 14.844 -26.172 -10.617 1 87.12 165 SER A N 1
ATOM 1274 C CA . SER A 1 165 ? 14.539 -27.531 -10.188 1 87.12 165 SER A CA 1
ATOM 1275 C C . SER A 1 165 ? 15.531 -28.016 -9.133 1 87.12 165 SER A C 1
ATOM 1277 O O . SER A 1 165 ? 15.258 -28.969 -8.406 1 87.12 165 SER A O 1
ATOM 1279 N N . GLU A 1 166 ? 16.656 -27.406 -9.07 1 85.88 166 GLU A N 1
ATOM 1280 C CA . GLU A 1 166 ? 17.703 -27.812 -8.133 1 85.88 166 GLU A CA 1
ATOM 1281 C C . GLU A 1 166 ? 17.516 -27.125 -6.781 1 85.88 166 GLU A C 1
ATOM 1283 O O . GLU A 1 166 ? 18.188 -27.484 -5.805 1 85.88 166 GLU A O 1
ATOM 1288 N N . LEU A 1 167 ? 16.672 -26.219 -6.766 1 86.25 167 LEU A N 1
ATOM 1289 C CA . LEU A 1 167 ? 16.422 -25.531 -5.512 1 86.25 167 LEU A CA 1
ATOM 1290 C C . LEU A 1 167 ? 15.516 -26.344 -4.598 1 86.25 167 LEU A C 1
ATOM 1292 O O . LEU A 1 167 ? 14.578 -27 -5.07 1 86.25 167 LEU A O 1
ATOM 1296 N N . THR A 1 168 ? 15.836 -26.406 -3.365 1 87.25 168 THR A N 1
ATOM 1297 C CA . THR A 1 168 ? 14.953 -26.984 -2.367 1 87.25 168 THR A CA 1
ATOM 1298 C C . THR A 1 168 ? 14.117 -25.922 -1.679 1 87.25 168 THR A C 1
ATOM 1300 O O . THR A 1 168 ? 14.555 -25.328 -0.691 1 87.25 168 THR A O 1
ATOM 1303 N N . LEU A 1 169 ? 13.008 -25.719 -2.201 1 88.81 169 LEU A N 1
ATOM 1304 C CA . LEU A 1 169 ? 12.141 -24.688 -1.645 1 88.81 169 LEU A CA 1
ATOM 1305 C C . LEU A 1 169 ? 11.375 -25.203 -0.434 1 88.81 169 LEU A C 1
ATOM 1307 O O . LEU A 1 169 ? 10.969 -26.375 -0.405 1 88.81 169 LEU A O 1
ATOM 1311 N N . PRO A 1 170 ? 11.164 -24.375 0.458 1 90.12 170 PRO A N 1
ATOM 1312 C CA . PRO A 1 170 ? 10.32 -24.781 1.579 1 90.12 170 PRO A CA 1
ATOM 1313 C C . PRO A 1 170 ? 8.906 -25.188 1.141 1 90.12 170 PRO A C 1
ATOM 1315 O O . PRO A 1 170 ? 8.43 -24.734 0.099 1 90.12 170 PRO A O 1
ATOM 1318 N N . MET A 1 171 ? 8.242 -26.047 1.904 1 81.19 171 MET A N 1
ATOM 1319 C CA . MET A 1 171 ? 6.965 -26.672 1.562 1 81.19 171 MET A CA 1
ATOM 1320 C C . MET A 1 171 ? 5.914 -25.609 1.238 1 81.19 171 MET A C 1
ATOM 1322 O O . MET A 1 171 ? 5.133 -25.766 0.302 1 81.19 171 MET A O 1
ATOM 1326 N N . GLU A 1 172 ? 5.82 -24.547 1.886 1 84.06 172 GLU A N 1
ATOM 1327 C CA . GLU A 1 172 ? 4.785 -23.531 1.676 1 84.06 172 GLU A CA 1
ATOM 1328 C C . GLU A 1 172 ? 5.336 -22.328 0.923 1 84.06 172 GLU A C 1
ATOM 1330 O O . GLU A 1 172 ? 4.969 -21.188 1.218 1 84.06 172 GLU A O 1
ATOM 1335 N N . SER A 1 173 ? 6.223 -22.672 0.01 1 90.56 173 SER A N 1
ATOM 1336 C CA . SER A 1 173 ? 6.797 -21.609 -0.796 1 90.56 173 SER A CA 1
ATOM 1337 C C . SER A 1 173 ? 6.727 -21.938 -2.283 1 90.56 173 SER A C 1
ATOM 1339 O O . SER A 1 173 ? 6.809 -23.094 -2.672 1 90.56 173 SER A O 1
ATOM 1341 N N . VAL A 1 174 ? 6.508 -20.891 -3.045 1 89.69 174 VAL A N 1
ATOM 1342 C CA . VAL A 1 174 ? 6.457 -21.078 -4.492 1 89.69 174 VAL A CA 1
ATOM 1343 C C . VAL A 1 174 ? 7.172 -19.922 -5.184 1 89.69 174 VAL A C 1
ATOM 1345 O O . VAL A 1 174 ? 7.039 -18.766 -4.777 1 89.69 174 VAL A O 1
ATOM 1348 N N . LEU A 1 175 ? 7.969 -20.297 -6.164 1 91.31 175 LEU A N 1
ATOM 1349 C CA . LEU A 1 175 ? 8.539 -19.266 -7.027 1 91.31 175 LEU A CA 1
ATOM 1350 C C . LEU A 1 175 ? 7.5 -18.75 -8.016 1 91.31 175 LEU A C 1
ATOM 1352 O O . LEU A 1 175 ? 6.91 -19.547 -8.766 1 91.31 175 LEU A O 1
ATOM 1356 N N . VAL A 1 176 ? 7.27 -17.484 -7.91 1 91.56 176 VAL A N 1
ATOM 1357 C CA . VAL A 1 176 ? 6.207 -16.891 -8.727 1 91.56 176 VAL A CA 1
ATOM 1358 C C . VAL A 1 176 ? 6.77 -16.5 -10.094 1 91.56 176 VAL A C 1
ATOM 1360 O O . VAL A 1 176 ? 6.27 -16.953 -11.133 1 91.56 176 VAL A O 1
ATOM 1363 N N . CYS A 1 177 ? 7.785 -15.688 -10.148 1 91.12 177 CYS A N 1
ATOM 1364 C CA . CYS A 1 177 ? 8.453 -15.266 -11.375 1 91.12 177 CYS A CA 1
ATOM 1365 C C . CYS A 1 177 ? 9.852 -14.727 -11.078 1 91.12 177 CYS A C 1
ATOM 1367 O O . CYS A 1 177 ? 10.242 -14.609 -9.922 1 91.12 177 CYS A O 1
ATOM 1369 N N . VAL A 1 178 ? 10.555 -14.531 -12.172 1 90.94 178 VAL A N 1
ATOM 1370 C CA . VAL A 1 178 ? 11.883 -13.93 -12.094 1 90.94 178 VAL A CA 1
ATOM 1371 C C . VAL A 1 178 ? 11.945 -12.703 -13 1 90.94 178 VAL A C 1
ATOM 1373 O O . VAL A 1 178 ? 11.586 -12.766 -14.172 1 90.94 178 VAL A O 1
ATOM 1376 N N . PHE A 1 179 ? 12.312 -11.617 -12.312 1 88 179 PHE A N 1
ATOM 1377 C CA . PHE A 1 179 ? 12.594 -10.43 -13.109 1 88 179 PHE A CA 1
ATOM 1378 C C . PHE A 1 179 ? 14.078 -10.359 -13.469 1 88 179 PHE A C 1
ATOM 1380 O O . PHE A 1 179 ? 14.93 -10.367 -12.578 1 88 179 PHE A O 1
ATOM 1387 N N . ARG A 1 180 ? 14.367 -10.391 -14.719 1 88.94 180 ARG A N 1
ATOM 1388 C CA . ARG A 1 180 ? 15.719 -10.242 -15.242 1 88.94 180 ARG A CA 1
ATOM 1389 C C . ARG A 1 180 ? 15.812 -9.055 -16.203 1 88.94 180 ARG A C 1
ATOM 1391 O O . ARG A 1 180 ? 15.422 -9.164 -17.359 1 88.94 180 ARG A O 1
ATOM 1398 N N . GLY A 1 181 ? 16.453 -8.008 -15.68 1 80.25 181 GLY A N 1
ATOM 1399 C CA . GLY A 1 181 ? 16.344 -6.793 -16.469 1 80.25 181 GLY A CA 1
ATOM 1400 C C . GLY A 1 181 ? 14.906 -6.355 -16.688 1 80.25 181 GLY A C 1
ATOM 1401 O O . GLY A 1 181 ? 14.148 -6.18 -15.727 1 80.25 181 GLY A O 1
ATOM 1402 N N . GLU A 1 182 ? 14.5 -6.281 -18 1 78.56 182 GLU A N 1
ATOM 1403 C CA . GLU A 1 182 ? 13.141 -5.855 -18.344 1 78.56 182 GLU A CA 1
ATOM 1404 C C . GLU A 1 182 ? 12.234 -7.059 -18.578 1 78.56 182 GLU A C 1
ATOM 1406 O O . GLU A 1 182 ? 11.016 -6.906 -18.719 1 78.56 182 GLU A O 1
ATOM 1411 N N . ALA A 1 183 ? 12.797 -8.148 -18.484 1 86.38 183 ALA A N 1
ATOM 1412 C CA . ALA A 1 183 ? 12.031 -9.352 -18.812 1 86.38 183 ALA A CA 1
ATOM 1413 C C . ALA A 1 183 ? 11.406 -9.953 -17.562 1 86.38 183 ALA A C 1
ATOM 1415 O O . ALA A 1 183 ? 11.984 -9.883 -16.469 1 86.38 183 ALA A O 1
ATOM 1416 N N . THR A 1 184 ? 10.219 -10.414 -17.656 1 87.12 184 THR A N 1
ATOM 1417 C CA . THR A 1 184 ? 9.562 -11.234 -16.656 1 87.12 184 THR A CA 1
ATOM 1418 C C . THR A 1 184 ? 9.602 -12.711 -17.047 1 87.12 184 THR A C 1
ATOM 1420 O O . THR A 1 184 ? 9.023 -13.102 -18.062 1 87.12 184 THR A O 1
ATOM 1423 N N . LEU A 1 185 ? 10.281 -13.531 -16.312 1 89.62 185 LEU A N 1
ATOM 1424 C CA . LEU A 1 185 ? 10.422 -14.953 -16.594 1 89.62 185 LEU A CA 1
ATOM 1425 C C . LEU A 1 185 ? 9.539 -15.789 -15.68 1 89.62 185 LEU A C 1
ATOM 1427 O O . LEU A 1 185 ? 9.539 -15.586 -14.461 1 89.62 185 LEU A O 1
ATOM 1431 N N . ILE A 1 186 ? 8.773 -16.641 -16.25 1 87.62 186 ILE A N 1
ATOM 1432 C CA . ILE A 1 186 ? 8.039 -17.641 -15.469 1 87.62 186 ILE A CA 1
ATOM 1433 C C . ILE A 1 186 ? 8.93 -18.844 -15.188 1 87.62 186 ILE A C 1
ATOM 1435 O O . ILE A 1 186 ? 9.352 -19.547 -16.109 1 87.62 186 ILE A O 1
ATOM 1439 N N . PRO A 1 187 ? 9.164 -19 -13.969 1 88.19 187 PRO A N 1
ATOM 1440 C CA . PRO A 1 187 ? 10.133 -20.062 -13.656 1 88.19 187 PRO A CA 1
ATOM 1441 C C . PRO A 1 187 ? 9.609 -21.453 -13.984 1 88.19 187 PRO A C 1
ATOM 1443 O O . PRO A 1 187 ? 8.438 -21.75 -13.75 1 88.19 187 PRO A O 1
ATOM 1446 N N . ARG A 1 188 ? 10.43 -22.188 -14.633 1 86.19 188 ARG A N 1
ATOM 1447 C CA . ARG A 1 188 ? 10.273 -23.609 -14.852 1 86.19 188 ARG A CA 1
ATOM 1448 C C . ARG A 1 188 ? 11.453 -24.391 -14.266 1 86.19 188 ARG A C 1
ATOM 1450 O O . ARG A 1 188 ? 12.414 -23.797 -13.773 1 86.19 188 ARG A O 1
ATOM 1457 N N . GLY A 1 189 ? 11.281 -25.656 -14.234 1 86.62 189 GLY A N 1
ATOM 1458 C CA . GLY A 1 189 ? 12.344 -26.469 -13.664 1 86.62 189 GLY A CA 1
ATOM 1459 C C . GLY A 1 189 ? 13.703 -26.188 -14.273 1 86.62 189 GLY A C 1
ATOM 1460 O O . GLY A 1 189 ? 14.727 -26.266 -13.586 1 86.62 189 GLY A O 1
ATOM 1461 N N . ASP A 1 190 ? 13.695 -25.812 -15.5 1 87.5 190 ASP A N 1
ATOM 1462 C CA . ASP A 1 190 ? 14.961 -25.641 -16.203 1 87.5 190 ASP A CA 1
ATOM 1463 C C . ASP A 1 190 ? 15.391 -24.172 -16.203 1 87.5 190 ASP A C 1
ATOM 1465 O O . ASP A 1 190 ? 16.422 -23.828 -16.797 1 87.5 190 ASP A O 1
ATOM 1469 N N . THR A 1 191 ? 14.641 -23.375 -15.617 1 88.88 191 THR A N 1
ATOM 1470 C CA . THR A 1 191 ? 15.031 -21.969 -15.531 1 88.88 191 THR A CA 1
ATOM 1471 C C . THR A 1 191 ? 16.266 -21.812 -14.656 1 88.88 191 THR A C 1
ATOM 1473 O O . THR A 1 191 ? 16.312 -22.328 -13.539 1 88.88 191 THR A O 1
ATOM 1476 N N . ARG A 1 192 ? 17.281 -21.141 -15.195 1 88.88 192 ARG A N 1
ATOM 1477 C CA . ARG A 1 192 ? 18.516 -20.875 -14.445 1 88.88 192 ARG A CA 1
ATOM 1478 C C . ARG A 1 192 ? 18.5 -19.484 -13.836 1 88.88 192 ARG A C 1
ATOM 1480 O O . ARG A 1 192 ? 18.266 -18.484 -14.539 1 88.88 192 ARG A O 1
ATOM 1487 N N . LEU A 1 193 ? 18.688 -19.5 -12.562 1 87.56 193 LEU A N 1
ATOM 1488 C CA . LEU A 1 193 ? 18.797 -18.203 -11.914 1 87.56 193 LEU A CA 1
ATOM 1489 C C . LEU A 1 193 ? 20.141 -17.547 -12.211 1 87.56 193 LEU A C 1
ATOM 1491 O O . LEU A 1 193 ? 21.156 -18.234 -12.328 1 87.56 193 LEU A O 1
ATOM 1495 N N . ALA A 1 194 ? 20.125 -16.266 -12.391 1 87.06 194 ALA A N 1
ATOM 1496 C CA . ALA A 1 194 ? 21.344 -15.531 -12.742 1 87.06 194 ALA A CA 1
ATOM 1497 C C . ALA A 1 194 ? 21.547 -14.359 -11.789 1 87.06 194 ALA A C 1
ATOM 1499 O O . ALA A 1 194 ? 20.609 -13.898 -11.133 1 87.06 194 ALA A O 1
ATOM 1500 N N . ALA A 1 195 ? 22.828 -13.938 -11.852 1 83.31 195 ALA A N 1
ATOM 1501 C CA . ALA A 1 195 ? 23.141 -12.719 -11.102 1 83.31 195 ALA A CA 1
ATOM 1502 C C . ALA A 1 195 ? 22.297 -11.547 -11.578 1 83.31 195 ALA A C 1
ATOM 1504 O O . ALA A 1 195 ? 22.094 -11.367 -12.781 1 83.31 195 ALA A O 1
ATOM 1505 N N . GLY A 1 196 ? 21.781 -10.844 -10.609 1 81 196 GLY A N 1
ATOM 1506 C CA . GLY A 1 196 ? 20.969 -9.688 -10.953 1 81 196 GLY A CA 1
ATOM 1507 C C . GLY A 1 196 ? 19.484 -10 -11.039 1 81 196 GLY A C 1
ATOM 1508 O O . GLY A 1 196 ? 18.656 -9.094 -11.109 1 81 196 GLY A O 1
ATOM 1509 N N . ASP A 1 197 ? 19.172 -11.305 -11.008 1 86.81 197 ASP A N 1
ATOM 1510 C CA . ASP A 1 197 ? 17.766 -11.695 -11.039 1 86.81 197 ASP A CA 1
ATOM 1511 C C . ASP A 1 197 ? 17.047 -11.203 -9.797 1 86.81 197 ASP A C 1
ATOM 1513 O O . ASP A 1 197 ? 17.609 -11.203 -8.695 1 86.81 197 ASP A O 1
ATOM 1517 N N . GLN A 1 198 ? 15.867 -10.742 -9.977 1 86.62 198 GLN A N 1
ATOM 1518 C CA . GLN A 1 198 ? 14.922 -10.516 -8.883 1 86.62 198 GLN A CA 1
ATOM 1519 C C . GLN A 1 198 ? 13.875 -11.625 -8.82 1 86.62 198 GLN A C 1
ATOM 1521 O O . GLN A 1 198 ? 12.992 -11.703 -9.672 1 86.62 198 GLN A O 1
ATOM 1526 N N . VAL A 1 199 ? 13.961 -12.438 -7.777 1 89.56 199 VAL A N 1
ATOM 1527 C CA . VAL A 1 199 ? 13.086 -13.594 -7.652 1 89.56 199 VAL A CA 1
ATOM 1528 C C . VAL A 1 199 ? 11.867 -13.227 -6.809 1 89.56 199 VAL A C 1
ATOM 1530 O O . VAL A 1 199 ? 12 -12.773 -5.672 1 89.56 199 VAL A O 1
ATOM 1533 N N . ILE A 1 200 ? 10.68 -13.359 -7.375 1 89.75 200 ILE A N 1
ATOM 1534 C CA . ILE A 1 200 ? 9.422 -13.141 -6.672 1 89.75 200 ILE A CA 1
ATOM 1535 C C . ILE A 1 200 ? 8.852 -14.477 -6.207 1 89.75 200 ILE A C 1
ATOM 1537 O O . ILE A 1 200 ? 8.742 -15.422 -6.992 1 89.75 200 ILE A O 1
ATOM 1541 N N . ALA A 1 201 ? 8.516 -14.562 -4.926 1 92.06 201 ALA A N 1
ATOM 1542 C CA . ALA A 1 201 ? 8.031 -15.828 -4.367 1 92.06 201 ALA A CA 1
ATOM 1543 C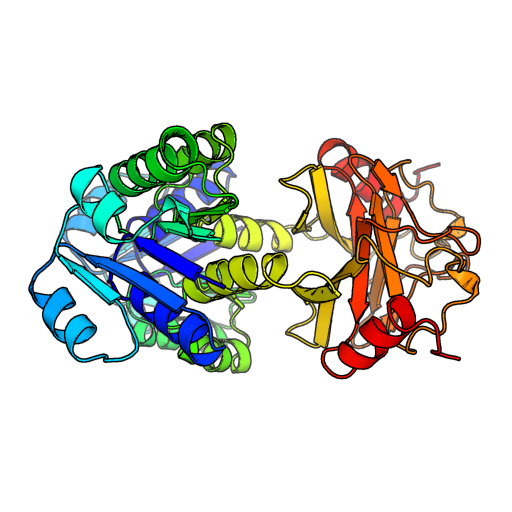 C . ALA A 1 201 ? 6.934 -15.586 -3.34 1 92.06 201 ALA A C 1
ATOM 1545 O O . ALA A 1 201 ? 6.805 -14.477 -2.809 1 92.06 201 ALA A O 1
ATOM 1546 N N . LEU A 1 202 ? 6.168 -16.531 -3.199 1 91.31 202 LEU A N 1
ATOM 1547 C CA . LEU A 1 202 ? 5.23 -16.578 -2.082 1 91.31 202 LEU A CA 1
ATOM 1548 C C . LEU A 1 202 ? 5.742 -17.5 -0.983 1 91.31 202 LEU A C 1
ATOM 1550 O O . LEU A 1 202 ? 6.289 -18.578 -1.271 1 91.31 202 LEU A O 1
ATOM 1554 N N . THR A 1 203 ? 5.547 -17.047 0.203 1 90.88 203 THR A N 1
ATOM 1555 C CA . THR A 1 203 ? 5.938 -17.875 1.343 1 90.88 203 THR A CA 1
ATOM 1556 C C . THR A 1 203 ? 5.18 -17.453 2.598 1 90.88 203 THR A C 1
ATOM 1558 O O . THR A 1 203 ? 4.301 -16.594 2.539 1 90.88 203 THR A O 1
ATOM 1561 N N . THR A 1 204 ? 5.387 -18.203 3.627 1 87.25 204 THR A N 1
ATOM 1562 C CA . THR A 1 204 ? 4.848 -17.812 4.926 1 87.25 204 THR A CA 1
ATOM 1563 C C . THR A 1 204 ? 5.891 -17.062 5.738 1 87.25 204 THR A C 1
ATOM 1565 O O . THR A 1 204 ? 7.094 -17.172 5.484 1 87.25 204 THR A O 1
ATOM 1568 N N . PRO A 1 205 ? 5.426 -16.266 6.688 1 79.81 205 PRO A N 1
ATOM 1569 C CA . PRO A 1 205 ? 6.355 -15.438 7.457 1 79.81 205 PRO A CA 1
ATOM 1570 C C . PRO A 1 205 ? 7.473 -16.25 8.109 1 79.81 205 PRO A C 1
ATOM 1572 O O . PRO A 1 205 ? 8.625 -15.797 8.141 1 79.81 205 PRO A O 1
ATOM 1575 N N . ASP A 1 206 ? 7.18 -17.391 8.508 1 85.56 206 ASP A N 1
ATOM 1576 C CA . ASP A 1 206 ? 8.141 -18.203 9.25 1 85.56 206 ASP A CA 1
ATOM 1577 C C . ASP A 1 206 ? 9.156 -18.844 8.312 1 85.56 206 ASP A C 1
ATOM 1579 O O . ASP A 1 206 ? 10.195 -19.344 8.75 1 85.56 206 ASP A O 1
ATOM 1583 N N . LEU A 1 207 ? 8.914 -18.828 7.047 1 90.19 207 LEU A N 1
ATOM 1584 C CA . LEU A 1 207 ? 9.758 -19.562 6.113 1 90.19 207 LEU A CA 1
ATOM 1585 C C . LEU A 1 207 ? 10.539 -18.609 5.219 1 90.19 207 LEU A C 1
ATOM 1587 O O . LEU A 1 207 ? 11.211 -19.031 4.277 1 90.19 207 LEU A O 1
ATOM 1591 N N . GLU A 1 208 ? 10.438 -17.344 5.488 1 86.31 208 GLU A N 1
ATOM 1592 C CA . GLU A 1 208 ? 11.102 -16.359 4.645 1 86.31 208 GLU A CA 1
ATOM 1593 C C . GLU A 1 208 ? 12.609 -16.562 4.629 1 86.31 208 GLU A C 1
ATOM 1595 O O . GLU A 1 208 ? 13.234 -16.547 3.566 1 86.31 208 GLU A O 1
ATOM 1600 N N . ASP A 1 209 ? 13.156 -16.828 5.77 1 84.69 209 ASP A N 1
ATOM 1601 C CA . ASP A 1 209 ? 14.602 -17.031 5.855 1 84.69 209 ASP A CA 1
ATOM 1602 C C . ASP A 1 209 ? 15.023 -18.297 5.113 1 84.69 209 ASP A C 1
ATOM 1604 O O . ASP A 1 209 ? 16.047 -18.312 4.43 1 84.69 209 ASP A O 1
ATOM 1608 N N . ALA A 1 210 ? 14.25 -19.344 5.316 1 89.38 210 ALA A N 1
ATOM 1609 C CA . ALA A 1 210 ? 14.555 -20.594 4.637 1 89.38 210 ALA A CA 1
ATOM 1610 C C . ALA A 1 210 ? 14.477 -20.438 3.121 1 89.38 210 ALA A C 1
ATOM 1612 O O . ALA A 1 210 ? 15.297 -20.984 2.387 1 89.38 210 ALA A O 1
ATOM 1613 N N . LEU A 1 211 ? 13.508 -19.703 2.699 1 90.44 211 LEU A N 1
ATOM 1614 C CA . LEU A 1 211 ? 13.359 -19.453 1.27 1 90.44 211 LEU A CA 1
ATOM 1615 C C . LEU A 1 211 ? 14.555 -18.672 0.729 1 90.44 211 LEU A C 1
ATOM 1617 O O . LEU A 1 211 ? 15.102 -19.016 -0.321 1 90.44 211 LEU A O 1
ATOM 1621 N N . ARG A 1 212 ? 14.898 -17.719 1.418 1 87.94 212 ARG A N 1
ATOM 1622 C CA . ARG A 1 212 ? 16.047 -16.906 1.024 1 87.94 212 ARG A CA 1
ATOM 1623 C C . ARG A 1 212 ? 17.297 -17.766 0.902 1 87.94 212 ARG A C 1
ATOM 1625 O O . ARG A 1 212 ? 18.047 -17.641 -0.074 1 87.94 212 ARG A O 1
ATOM 1632 N N . ALA A 1 213 ? 17.516 -18.562 1.855 1 86.38 213 ALA A N 1
ATOM 1633 C CA . ALA A 1 213 ? 18.672 -19.438 1.863 1 86.38 213 ALA A CA 1
ATOM 1634 C C . ALA A 1 213 ? 18.641 -20.406 0.678 1 86.38 213 ALA A C 1
ATOM 1636 O O . ALA A 1 213 ? 19.688 -20.688 0.073 1 86.38 213 ALA A O 1
ATOM 1637 N N . SER A 1 214 ? 17.5 -20.922 0.406 1 88.31 214 SER A N 1
ATOM 1638 C CA . SER A 1 214 ? 17.344 -21.875 -0.696 1 88.31 214 SER A CA 1
ATOM 1639 C C . SER A 1 214 ? 17.766 -21.234 -2.023 1 88.31 214 SER A C 1
ATOM 1641 O O . SER A 1 214 ? 18.266 -21.938 -2.914 1 88.31 214 SER A O 1
ATOM 1643 N N . ILE A 1 215 ? 17.547 -19.938 -2.1 1 86.94 215 ILE A N 1
ATOM 1644 C CA . ILE A 1 215 ? 17.812 -19.266 -3.367 1 86.94 215 ILE A CA 1
ATOM 1645 C C . ILE A 1 215 ? 19.234 -18.734 -3.387 1 86.94 215 ILE A C 1
ATOM 1647 O O . ILE A 1 215 ? 19.938 -18.844 -4.398 1 86.94 215 ILE A O 1
ATOM 1651 N N . LEU A 1 216 ? 19.734 -18.266 -2.27 1 84.94 216 LEU A N 1
ATOM 1652 C CA . LEU A 1 216 ? 20.984 -17.516 -2.295 1 84.94 216 LEU A CA 1
ATOM 1653 C C . LEU A 1 216 ? 22.141 -18.359 -1.788 1 84.94 216 LEU A C 1
ATOM 1655 O O . LEU A 1 216 ? 23.312 -18.047 -2.035 1 84.94 216 LEU A O 1
ATOM 1659 N N . ASP A 1 217 ? 21.797 -19.266 -0.956 1 77.38 217 ASP A N 1
ATOM 1660 C CA . ASP A 1 217 ? 22.859 -20.094 -0.407 1 77.38 217 ASP A CA 1
ATOM 1661 C C . ASP A 1 217 ? 23.25 -21.203 -1.381 1 77.38 217 ASP A C 1
ATOM 1663 O O . ASP A 1 217 ? 22.484 -22.125 -1.621 1 77.38 217 ASP A O 1
ATOM 1667 N N . PRO A 1 218 ? 24.422 -21.062 -1.979 1 67.19 218 PRO A N 1
ATOM 1668 C CA . PRO A 1 218 ? 24.859 -22.094 -2.934 1 67.19 218 PRO A CA 1
ATOM 1669 C C . PRO A 1 218 ? 25.047 -23.453 -2.291 1 67.19 218 PRO A C 1
ATOM 1671 O O . PRO A 1 218 ? 25.078 -24.469 -2.992 1 67.19 218 PRO A O 1
ATOM 1674 N N . THR A 1 219 ? 25.266 -23.359 -1.007 1 62.62 219 THR A N 1
ATOM 1675 C CA . THR A 1 219 ? 25.516 -24.641 -0.34 1 62.62 219 THR A CA 1
ATOM 1676 C C . THR A 1 219 ? 24.203 -25.266 0.149 1 62.62 219 THR A C 1
ATOM 1678 O O . THR A 1 219 ? 24.203 -26.344 0.733 1 62.62 219 THR A O 1
ATOM 1681 N N . ALA A 1 220 ? 23.25 -24.578 -0.062 1 56.97 220 ALA A N 1
ATOM 1682 C CA . ALA A 1 220 ? 21.969 -25.125 0.406 1 56.97 220 ALA A CA 1
ATOM 1683 C C . ALA A 1 220 ? 21.656 -26.438 -0.309 1 56.97 220 ALA A C 1
ATOM 1685 O O . ALA A 1 220 ? 21.875 -26.562 -1.517 1 56.97 220 ALA A O 1
ATOM 1686 N N . PRO A 1 221 ? 21.203 -27.594 0.411 1 50.53 221 PRO A N 1
ATOM 1687 C CA . PRO A 1 221 ? 21.047 -28.922 -0.204 1 50.53 221 PRO A CA 1
ATOM 1688 C C . PRO A 1 221 ? 20 -28.938 -1.315 1 50.53 221 PRO A C 1
ATOM 1690 O O . PRO A 1 221 ? 19.109 -28.094 -1.34 1 50.53 221 PRO A O 1
ATOM 1693 N N . MET B 1 1 ? 22.672 2.084 5.422 1 88.81 1 MET B N 1
ATOM 1694 C CA . MET B 1 1 ? 22.25 3.02 4.391 1 88.81 1 MET B CA 1
ATOM 1695 C C . MET B 1 1 ? 22.031 4.41 4.973 1 88.81 1 MET B C 1
ATOM 1697 O O . MET B 1 1 ? 21.953 4.57 6.191 1 88.81 1 MET B O 1
ATOM 1701 N N . TYR B 1 2 ? 22.078 5.434 3.998 1 95 2 TYR B N 1
ATOM 1702 C CA . TYR B 1 2 ? 21.828 6.816 4.391 1 95 2 TYR B CA 1
ATOM 1703 C C . TYR B 1 2 ? 20.562 7.348 3.713 1 95 2 TYR B C 1
ATOM 1705 O O . TYR B 1 2 ? 20.469 7.363 2.482 1 95 2 TYR B O 1
ATOM 1713 N N . ALA B 1 3 ? 19.625 7.68 4.582 1 96.38 3 ALA B N 1
ATOM 1714 C CA . ALA B 1 3 ? 18.344 8.172 4.074 1 96.38 3 ALA B CA 1
ATOM 1715 C C . ALA B 1 3 ? 18.109 9.625 4.492 1 96.38 3 ALA B C 1
ATOM 1717 O O . ALA B 1 3 ? 18.438 10.008 5.617 1 96.38 3 ALA B O 1
ATOM 1718 N N . VAL B 1 4 ? 17.562 10.391 3.592 1 98.31 4 VAL B N 1
ATOM 1719 C CA . VAL B 1 4 ? 17.172 11.766 3.893 1 98.31 4 VAL B CA 1
ATOM 1720 C C . VAL B 1 4 ? 15.656 11.922 3.74 1 98.31 4 VAL B C 1
ATOM 1722 O O . VAL B 1 4 ? 15.086 11.523 2.725 1 98.31 4 VAL B O 1
ATOM 1725 N N . ILE B 1 5 ? 15.062 12.5 4.762 1 98.44 5 ILE B N 1
ATOM 1726 C CA . ILE B 1 5 ? 13.609 12.625 4.797 1 98.44 5 ILE B CA 1
ATOM 1727 C C . ILE B 1 5 ? 13.211 14.102 4.812 1 98.44 5 ILE B C 1
ATOM 1729 O O . ILE B 1 5 ? 13.672 14.859 5.672 1 98.44 5 ILE B O 1
ATOM 1733 N N . ALA B 1 6 ? 12.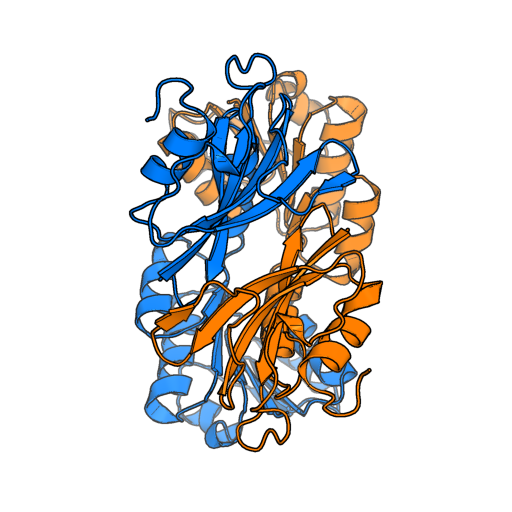367 14.5 3.846 1 98.69 6 ALA B N 1
ATOM 1734 C CA . ALA B 1 6 ? 11.773 15.836 3.855 1 98.69 6 ALA B CA 1
ATOM 1735 C C . ALA B 1 6 ? 10.445 15.844 4.602 1 98.69 6 ALA B C 1
ATOM 1737 O O . ALA B 1 6 ? 9.477 15.227 4.16 1 98.69 6 ALA B O 1
ATOM 1738 N N . GLY B 1 7 ? 10.383 16.578 5.672 1 97.56 7 GLY B N 1
ATOM 1739 C CA . GLY B 1 7 ? 9.203 16.609 6.523 1 97.56 7 GLY B CA 1
ATOM 1740 C C . GLY B 1 7 ? 9.383 15.828 7.812 1 97.56 7 GLY B C 1
ATOM 1741 O O . GLY B 1 7 ? 9.523 14.609 7.793 1 97.56 7 GLY B O 1
ATOM 1742 N N . GLY B 1 8 ? 9.344 16.5 8.859 1 95.88 8 GLY B N 1
ATOM 1743 C CA . GLY B 1 8 ? 9.492 15.875 10.164 1 95.88 8 GLY B CA 1
ATOM 1744 C C . GLY B 1 8 ? 8.188 15.766 10.922 1 95.88 8 GLY B C 1
ATOM 1745 O O . GLY B 1 8 ? 8.156 15.922 12.141 1 95.88 8 GLY B O 1
ATOM 1746 N N . GLY B 1 9 ? 7.156 15.648 10.219 1 93.38 9 GLY B N 1
ATOM 1747 C CA . GLY B 1 9 ? 5.875 15.398 10.859 1 93.38 9 GLY B CA 1
ATOM 1748 C C . GLY B 1 9 ? 5.711 13.961 11.328 1 93.38 9 GLY B C 1
ATOM 1749 O O . GLY B 1 9 ? 6.699 13.25 11.5 1 93.38 9 GLY B O 1
ATOM 1750 N N . LYS B 1 10 ? 4.441 13.555 11.539 1 89.69 10 LYS B N 1
ATOM 1751 C CA . LYS B 1 10 ? 4.148 12.227 12.078 1 89.69 10 LYS B CA 1
ATOM 1752 C C . LYS B 1 10 ? 4.711 11.133 11.172 1 89.69 10 LYS B C 1
ATOM 1754 O O . LYS B 1 10 ? 5.371 10.211 11.648 1 89.69 10 LYS B O 1
ATOM 1759 N N . VAL B 1 11 ? 4.457 11.289 9.875 1 91.81 11 VAL B N 1
ATOM 1760 C CA . VAL B 1 11 ? 4.891 10.266 8.922 1 91.81 11 VAL B CA 1
ATOM 1761 C C . VAL B 1 11 ? 6.414 10.25 8.836 1 91.81 11 VAL B C 1
ATOM 1763 O O . VAL B 1 11 ? 7.039 9.203 8.977 1 91.81 11 VAL B O 1
ATOM 1766 N N . GLY B 1 12 ? 7.043 11.398 8.648 1 95.44 12 GLY B N 1
ATOM 1767 C CA . GLY B 1 12 ? 8.492 11.5 8.547 1 95.44 12 GLY B CA 1
ATOM 1768 C C . GLY B 1 12 ? 9.211 11 9.781 1 95.44 12 GLY B C 1
ATOM 1769 O O . GLY B 1 12 ? 10.203 10.273 9.672 1 95.44 12 GLY B O 1
ATOM 1770 N N . ARG B 1 13 ? 8.664 11.336 10.914 1 93.69 13 ARG B N 1
ATOM 1771 C CA . ARG B 1 13 ? 9.281 10.906 12.172 1 93.69 13 ARG B CA 1
ATOM 1772 C C . ARG B 1 13 ? 9.203 9.391 12.328 1 93.69 13 ARG B C 1
ATOM 1774 O O . ARG B 1 13 ? 10.156 8.766 12.797 1 93.69 13 ARG B O 1
ATOM 1781 N N . ALA B 1 14 ? 8.094 8.898 12.016 1 91 14 ALA B N 1
ATOM 1782 C CA . ALA B 1 14 ? 7.922 7.453 12.141 1 91 14 ALA B CA 1
ATOM 1783 C C . ALA B 1 14 ? 8.867 6.703 11.203 1 91 14 ALA B C 1
ATOM 1785 O O . ALA B 1 14 ? 9.477 5.711 11.602 1 91 14 ALA B O 1
ATOM 1786 N N . ILE B 1 15 ? 9.008 7.156 10 1 92.94 15 ILE B N 1
ATOM 1787 C CA . ILE B 1 15 ? 9.914 6.527 9.047 1 92.94 15 ILE B CA 1
ATOM 1788 C C . ILE B 1 15 ? 11.352 6.633 9.547 1 92.94 15 ILE B C 1
ATOM 1790 O O . ILE B 1 15 ? 12.102 5.66 9.492 1 92.94 15 ILE B O 1
ATOM 1794 N N . ALA B 1 16 ? 11.695 7.824 10.031 1 95.19 16 ALA B N 1
ATOM 1795 C CA . ALA B 1 16 ? 13.023 8.023 10.602 1 95.19 16 ALA B CA 1
ATOM 1796 C C . ALA B 1 16 ? 13.289 7.027 11.734 1 95.19 16 ALA B C 1
ATOM 1798 O O . ALA B 1 16 ? 14.359 6.414 11.789 1 95.19 16 ALA B O 1
ATOM 1799 N N . GLY B 1 17 ? 12.32 6.926 12.562 1 91.75 17 GLY B N 1
ATOM 1800 C CA . GLY B 1 17 ? 12.453 5.988 13.672 1 91.75 17 GLY B CA 1
ATOM 1801 C C . GLY B 1 17 ? 12.672 4.559 13.211 1 91.75 17 GLY B C 1
ATOM 1802 O O . GLY B 1 17 ? 13.547 3.863 13.727 1 91.75 17 GLY B O 1
ATOM 1803 N N . ASP B 1 18 ? 11.914 4.117 12.273 1 85.75 18 ASP B N 1
ATOM 1804 C CA . ASP B 1 18 ? 12.031 2.77 11.727 1 85.75 18 ASP B CA 1
ATOM 1805 C C . ASP B 1 18 ? 13.43 2.533 11.148 1 85.75 18 ASP B C 1
ATOM 1807 O O . ASP B 1 18 ? 14.047 1.5 11.414 1 85.75 18 ASP B O 1
ATOM 1811 N N . LEU B 1 19 ? 13.906 3.465 10.398 1 90 19 LEU B N 1
ATOM 1812 C CA . LEU B 1 19 ? 15.188 3.312 9.719 1 90 19 LEU B CA 1
ATOM 1813 C C . LEU B 1 19 ? 16.344 3.338 10.711 1 90 19 LEU B C 1
ATOM 1815 O O . LEU B 1 19 ? 17.297 2.576 10.57 1 90 19 LEU B O 1
ATOM 1819 N N . LEU B 1 20 ? 16.188 4.191 11.695 1 92.62 20 LEU B N 1
ATOM 1820 C CA . LEU B 1 20 ? 17.203 4.254 12.734 1 92.62 20 LEU B CA 1
ATOM 1821 C C . LEU B 1 20 ? 17.281 2.939 13.508 1 92.62 20 LEU B C 1
ATOM 1823 O O . LEU B 1 20 ? 18.375 2.447 13.797 1 92.62 20 LEU B O 1
ATOM 1827 N N . ALA B 1 21 ? 16.141 2.447 13.789 1 85.69 21 ALA B N 1
ATOM 1828 C CA . ALA B 1 21 ? 16.062 1.188 14.523 1 85.69 21 ALA B CA 1
ATOM 1829 C C . ALA B 1 21 ? 16.734 0.058 13.75 1 85.69 21 ALA B C 1
ATOM 1831 O O . ALA B 1 21 ? 17.219 -0.903 14.344 1 85.69 21 ALA B O 1
ATOM 1832 N N . GLU B 1 22 ? 16.812 0.24 12.5 1 79.75 22 GLU B N 1
ATOM 1833 C CA . GLU B 1 22 ? 17.422 -0.775 11.641 1 79.75 22 GLU B CA 1
ATOM 1834 C C . GLU B 1 22 ? 18.906 -0.499 11.422 1 79.75 22 GLU B C 1
ATOM 1836 O O . GLU B 1 22 ? 19.562 -1.196 10.648 1 79.75 22 GLU B O 1
ATOM 1841 N N . GLY B 1 23 ? 19.375 0.541 12 1 88.12 23 GLY B N 1
ATOM 1842 C CA . GLY B 1 23 ? 20.812 0.83 11.969 1 88.12 23 GLY B CA 1
ATOM 1843 C C . GLY B 1 23 ? 21.203 1.731 10.82 1 88.12 23 GLY B C 1
ATOM 1844 O O . GLY B 1 23 ? 22.391 1.854 10.508 1 88.12 23 GLY B O 1
ATOM 1845 N N . ASN B 1 24 ? 20.234 2.348 10.227 1 91.12 24 ASN B N 1
ATOM 1846 C CA . ASN B 1 24 ? 20.516 3.238 9.109 1 91.12 24 ASN B CA 1
ATOM 1847 C C . ASN B 1 24 ? 20.828 4.652 9.586 1 91.12 24 ASN B C 1
ATOM 1849 O O . ASN B 1 24 ? 20.469 5.035 10.695 1 91.12 24 ASN B O 1
ATOM 1853 N N . GLU B 1 25 ? 21.609 5.402 8.789 1 95.75 25 GLU B N 1
ATOM 1854 C CA . GLU B 1 25 ? 21.781 6.832 9.008 1 95.75 25 GLU B CA 1
ATOM 1855 C C . GLU B 1 25 ? 20.641 7.629 8.406 1 95.75 25 GLU B C 1
ATOM 1857 O O . GLU B 1 25 ? 20.188 7.332 7.297 1 95.75 25 GLU B O 1
ATOM 1862 N N . VAL B 1 26 ? 20.188 8.562 9.25 1 97 26 VAL B N 1
ATOM 1863 C CA . VAL B 1 26 ? 19 9.281 8.773 1 97 26 VAL B CA 1
ATOM 1864 C C . VAL B 1 26 ? 19.172 10.773 9.008 1 97 26 VAL B C 1
ATOM 1866 O O . VAL B 1 26 ? 19.703 11.195 10.039 1 97 26 VAL B O 1
ATOM 1869 N N . ALA B 1 27 ? 18.828 11.578 8.039 1 98.25 27 ALA B N 1
ATOM 1870 C CA . ALA B 1 27 ? 18.672 13.023 8.188 1 98.25 27 ALA B CA 1
ATOM 1871 C C . ALA B 1 27 ? 17.234 13.445 7.902 1 98.25 27 ALA B C 1
ATOM 1873 O O . ALA B 1 27 ? 16.578 12.867 7.035 1 98.25 27 ALA B O 1
ATOM 1874 N N . VAL B 1 28 ? 16.766 14.453 8.648 1 98.38 28 VAL B N 1
ATOM 1875 C CA . VAL B 1 28 ? 15.422 14.977 8.453 1 98.38 28 VAL B CA 1
ATOM 1876 C C . VAL B 1 28 ? 15.484 16.484 8.234 1 98.38 28 VAL B C 1
ATOM 1878 O O . VAL B 1 28 ? 16.188 17.203 8.961 1 98.38 28 VAL B O 1
ATOM 1881 N N . ILE B 1 29 ? 14.805 16.922 7.207 1 98.5 29 ILE B N 1
ATOM 1882 C CA . ILE B 1 29 ? 14.625 18.359 6.973 1 98.5 29 ILE B CA 1
ATOM 1883 C C . ILE B 1 29 ? 13.227 18.781 7.414 1 98.5 29 ILE B C 1
ATOM 1885 O O . ILE B 1 29 ? 12.227 18.188 6.984 1 98.5 29 ILE B O 1
ATOM 1889 N N . GLU B 1 30 ? 13.125 19.719 8.266 1 97.81 30 GLU B N 1
ATOM 1890 C CA . GLU B 1 30 ? 11.867 20.203 8.828 1 97.81 30 GLU B CA 1
ATOM 1891 C C . GLU B 1 30 ? 11.898 21.703 9.078 1 97.81 30 GLU B C 1
ATOM 1893 O O . GLU B 1 30 ? 12.93 22.25 9.484 1 97.81 30 GLU B O 1
ATOM 1898 N N . M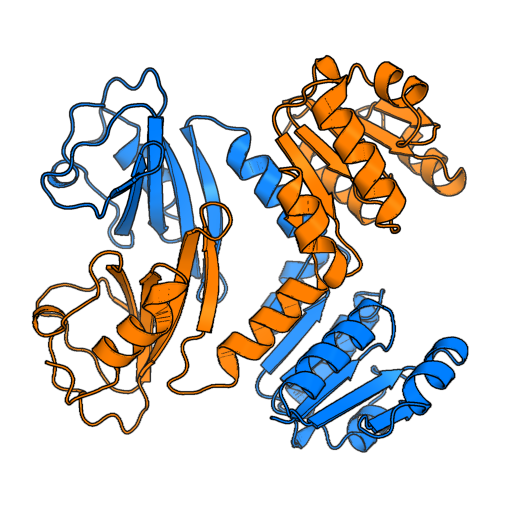ET B 1 31 ? 10.75 22.359 8.773 1 96.19 31 MET B N 1
ATOM 1899 C CA . MET B 1 31 ? 10.789 23.812 8.875 1 96.19 31 MET B CA 1
ATOM 1900 C C . MET B 1 31 ? 9.898 24.297 10.016 1 96.19 31 MET B C 1
ATOM 1902 O O . MET B 1 31 ? 10.047 25.438 10.477 1 96.19 31 MET B O 1
ATOM 1906 N N . ILE B 1 32 ? 8.93 23.531 10.477 1 95.75 32 ILE B N 1
ATOM 1907 C CA . ILE B 1 32 ? 8.016 23.953 11.539 1 95.75 32 ILE B CA 1
ATOM 1908 C C . ILE B 1 32 ? 8.711 23.859 12.891 1 95.75 32 ILE B C 1
ATOM 1910 O O . ILE B 1 32 ? 9.094 22.766 13.32 1 95.75 32 ILE B O 1
ATOM 1914 N N . PRO B 1 33 ? 8.766 24.922 13.617 1 94.5 33 PRO B N 1
ATOM 1915 C CA . PRO B 1 33 ? 9.547 24.984 14.852 1 94.5 33 PRO B CA 1
ATOM 1916 C C . PRO B 1 33 ? 9.078 23.969 15.891 1 94.5 33 PRO B C 1
ATOM 1918 O O . PRO B 1 33 ? 9.906 23.328 16.547 1 94.5 33 PRO B O 1
ATOM 1921 N N . GLU B 1 34 ? 7.797 23.812 16.047 1 93.69 34 GLU B N 1
ATOM 1922 C CA . GLU B 1 34 ? 7.242 22.906 17.031 1 93.69 34 GLU B CA 1
ATOM 1923 C C . GLU B 1 34 ? 7.688 21.469 16.781 1 93.69 34 GLU B C 1
ATOM 1925 O O . GLU B 1 34 ? 7.91 20.703 17.719 1 93.69 34 GLU B O 1
ATOM 1930 N N . ARG B 1 35 ? 7.906 21.156 15.57 1 94.19 35 ARG B N 1
ATOM 1931 C CA . ARG B 1 35 ? 8.328 19.812 15.203 1 94.19 35 ARG B CA 1
ATOM 1932 C C . ARG B 1 35 ? 9.844 19.656 15.344 1 94.19 35 ARG B C 1
ATOM 1934 O O . ARG B 1 35 ? 10.328 18.578 15.703 1 94.19 35 ARG B O 1
ATOM 1941 N N . LEU B 1 36 ? 10.531 20.688 15.117 1 93.56 36 LEU B N 1
ATOM 1942 C CA . LEU B 1 36 ? 11.984 20.688 15.203 1 93.56 36 LEU B CA 1
ATOM 1943 C C . LEU B 1 36 ? 12.453 20.359 16.609 1 93.56 36 LEU B C 1
ATOM 1945 O O . LEU B 1 36 ? 13.422 19.609 16.797 1 93.56 36 LEU B O 1
ATOM 1949 N N . GLU B 1 37 ? 11.789 20.859 17.547 1 91.19 37 GLU B N 1
ATOM 1950 C CA . GLU B 1 37 ? 12.172 20.656 18.938 1 91.19 37 GLU B CA 1
ATOM 1951 C C . GLU B 1 37 ? 12.156 19.172 19.297 1 91.19 37 GLU B C 1
ATOM 1953 O O . GLU B 1 37 ? 13.094 18.672 19.922 1 91.19 37 GLU B O 1
ATOM 1958 N N . ALA B 1 38 ? 11.133 18.547 18.922 1 89.44 38 ALA B N 1
ATOM 1959 C CA . ALA B 1 38 ? 10.992 17.125 19.203 1 89.44 38 ALA B CA 1
ATOM 1960 C C . ALA B 1 38 ? 12.039 16.297 18.469 1 89.44 38 ALA B C 1
ATOM 1962 O O . ALA B 1 38 ? 12.602 15.359 19.031 1 89.44 38 ALA B O 1
ATOM 1963 N N . LEU B 1 39 ? 12.367 16.672 17.266 1 92.69 39 LEU B N 1
ATOM 1964 C CA . LEU B 1 39 ? 13.328 15.961 16.438 1 92.69 39 LEU B CA 1
ATOM 1965 C C . LEU B 1 39 ? 14.75 16.141 16.953 1 92.69 39 LEU B C 1
ATOM 1967 O O . LEU B 1 39 ? 15.547 15.203 16.938 1 92.69 39 LEU B O 1
ATOM 1971 N N . GLN B 1 40 ? 15.031 17.281 17.438 1 89.56 40 GLN B N 1
ATOM 1972 C CA . GLN B 1 40 ? 16.391 17.641 17.828 1 89.56 40 GLN B CA 1
ATOM 1973 C C . GLN B 1 40 ? 16.781 16.969 19.141 1 89.56 40 GLN B C 1
ATOM 1975 O O . GLN B 1 40 ? 17.953 16.922 19.5 1 89.56 40 GLN B O 1
ATOM 1980 N N . GLN B 1 41 ? 15.805 16.469 19.797 1 88.62 41 GLN B N 1
ATOM 1981 C CA . GLN B 1 41 ? 16.078 15.75 21.031 1 88.62 41 GLN B CA 1
ATOM 1982 C C . GLN B 1 41 ? 16.672 14.375 20.75 1 88.62 41 GLN B C 1
ATOM 1984 O O . GLN B 1 41 ? 17.266 13.742 21.625 1 88.62 41 GLN B O 1
ATOM 1989 N N . ARG B 1 42 ? 16.562 14.039 19.531 1 86.56 42 ARG B N 1
ATOM 1990 C CA . ARG B 1 42 ? 17.125 12.75 19.156 1 86.56 42 ARG B CA 1
ATOM 1991 C C . ARG B 1 42 ? 18.594 12.898 18.75 1 86.56 42 ARG B C 1
ATOM 1993 O O . ARG B 1 42 ? 18.922 13.656 17.844 1 86.56 42 ARG B O 1
ATOM 2000 N N . HIS B 1 43 ? 19.375 12.094 19.312 1 82.56 43 HIS B N 1
ATOM 2001 C CA . HIS B 1 43 ? 20.812 12.211 19.078 1 82.56 43 HIS B CA 1
ATOM 2002 C C . HIS B 1 43 ? 21.25 11.352 17.891 1 82.56 43 HIS B C 1
ATOM 2004 O O . HIS B 1 43 ? 22.359 11.523 17.359 1 82.56 43 HIS B O 1
ATOM 2010 N N . ASP B 1 44 ? 20.484 10.492 17.469 1 91.12 44 ASP B N 1
ATOM 2011 C CA . ASP B 1 44 ? 20.828 9.562 16.391 1 91.12 44 ASP B CA 1
ATOM 2012 C C . ASP B 1 44 ? 20.266 10.047 15.047 1 91.12 44 ASP B C 1
ATOM 2014 O O . ASP B 1 44 ? 20.312 9.32 14.055 1 91.12 44 ASP B O 1
ATOM 2018 N N . LEU B 1 45 ? 19.891 11.273 15.078 1 93.25 45 LEU B N 1
ATOM 2019 C CA . LEU B 1 45 ? 19.219 11.828 13.914 1 93.25 45 LEU B CA 1
ATOM 2020 C C . LEU B 1 45 ? 19.812 13.18 13.539 1 93.25 45 LEU B C 1
ATOM 2022 O O . LEU B 1 45 ? 19.969 14.055 14.391 1 93.25 45 LEU B O 1
ATOM 2026 N N . LEU B 1 46 ? 20.25 13.328 12.32 1 96.19 46 LEU B N 1
ATOM 2027 C CA . LEU B 1 46 ? 20.625 14.648 11.82 1 96.19 46 LEU B CA 1
ATOM 2028 C C . LEU B 1 46 ? 19.391 15.461 11.445 1 96.19 46 LEU B C 1
ATOM 2030 O O . LEU B 1 46 ? 18.594 15.039 10.609 1 96.19 46 LEU B O 1
ATOM 2034 N N . VAL B 1 47 ? 19.281 16.562 12.109 1 97.56 47 VAL B N 1
ATOM 2035 C CA . VAL B 1 47 ? 18.109 17.391 11.859 1 97.56 47 VAL B CA 1
ATOM 2036 C C . VAL B 1 47 ? 18.531 18.719 11.219 1 97.56 47 VAL B C 1
ATOM 2038 O O . VAL B 1 47 ? 19.375 19.438 11.758 1 97.56 47 VAL B O 1
ATOM 2041 N N . ILE B 1 48 ? 18 19.016 10.078 1 97.62 48 ILE B N 1
ATOM 2042 C CA . ILE B 1 48 ? 18.219 20.281 9.383 1 97.62 48 ILE B CA 1
ATOM 2043 C C . ILE B 1 48 ? 16.969 21.141 9.445 1 97.62 48 ILE B C 1
ATOM 2045 O O . ILE B 1 48 ? 15.906 20.734 8.953 1 97.62 48 ILE B O 1
ATOM 2049 N N . ALA B 1 49 ? 17.109 22.312 10.055 1 97.56 49 ALA B N 1
ATOM 2050 C CA . ALA B 1 49 ? 16 23.266 10.094 1 97.56 49 ALA B CA 1
ATOM 2051 C C . ALA B 1 49 ? 15.922 24.062 8.797 1 97.56 49 ALA B C 1
ATOM 2053 O O . ALA B 1 49 ? 16.719 24.984 8.578 1 97.56 49 ALA B O 1
ATOM 2054 N N . GLY B 1 50 ? 14.961 23.656 7.93 1 97.38 50 GLY B N 1
ATOM 2055 C CA . GLY B 1 50 ? 14.906 24.375 6.664 1 97.38 50 GLY B CA 1
ATOM 2056 C C . GLY B 1 50 ? 13.82 23.859 5.738 1 97.38 50 GLY B C 1
ATOM 2057 O O . GLY B 1 50 ? 13.023 23 6.121 1 97.38 50 GLY B O 1
ATOM 2058 N N . ASP B 1 51 ? 13.766 24.5 4.594 1 97.56 51 ASP B N 1
ATOM 2059 C CA . ASP B 1 51 ? 12.82 24.203 3.523 1 97.56 51 ASP B CA 1
ATOM 2060 C C . ASP B 1 51 ? 13.391 23.156 2.572 1 97.56 51 ASP B C 1
ATOM 2062 O O . ASP B 1 51 ? 14.43 23.375 1.943 1 97.56 51 ASP B O 1
ATOM 2066 N N . ALA B 1 52 ? 12.688 22.078 2.402 1 97.62 52 ALA B N 1
ATOM 2067 C CA . ALA B 1 52 ? 13.18 20.953 1.607 1 97.62 52 ALA B CA 1
ATOM 2068 C C . ALA B 1 52 ? 13.156 21.297 0.118 1 97.62 52 ALA B C 1
ATOM 2070 O O . ALA B 1 52 ? 13.711 20.562 -0.697 1 97.62 52 ALA B O 1
ATOM 2071 N N . THR B 1 53 ? 12.531 22.438 -0.251 1 98.19 53 THR B N 1
ATOM 2072 C CA . THR B 1 53 ? 12.523 22.828 -1.654 1 98.19 53 THR B CA 1
ATOM 2073 C C . THR B 1 53 ? 13.688 23.781 -1.953 1 98.19 53 THR B C 1
ATOM 2075 O O . THR B 1 53 ? 13.844 24.234 -3.086 1 98.19 53 THR B O 1
ATOM 2078 N N . ASP B 1 54 ? 14.406 24.062 -0.984 1 97.81 54 ASP B N 1
ATOM 2079 C CA . ASP B 1 54 ? 15.586 24.906 -1.104 1 97.81 54 ASP B CA 1
ATOM 2080 C C . ASP B 1 54 ? 16.859 24.062 -1.142 1 97.81 54 ASP B C 1
ATOM 2082 O O . ASP B 1 54 ? 17.203 23.391 -0.168 1 97.81 54 ASP B O 1
ATOM 2086 N N . VAL B 1 55 ? 17.609 24.266 -2.174 1 97.06 55 VAL B N 1
ATOM 2087 C CA . VAL B 1 55 ? 18.797 23.453 -2.439 1 97.06 55 VAL B CA 1
ATOM 2088 C C . VAL B 1 55 ? 19.812 23.641 -1.307 1 97.06 55 VAL B C 1
ATOM 2090 O O . VAL B 1 55 ? 20.531 22.688 -0.953 1 97.06 55 VAL B O 1
ATOM 2093 N N . ARG B 1 56 ? 19.828 24.75 -0.682 1 96.38 56 ARG B N 1
ATOM 2094 C CA . ARG B 1 56 ? 20.797 25.047 0.378 1 96.38 56 ARG B CA 1
ATOM 2095 C C . ARG B 1 56 ? 20.625 24.094 1.551 1 96.38 56 ARG B C 1
ATOM 2097 O O . ARG B 1 56 ? 21.609 23.625 2.123 1 96.38 56 ARG B O 1
ATOM 2104 N N . TYR B 1 57 ? 19.438 23.844 1.861 1 98 57 TYR B N 1
ATOM 2105 C CA . TYR B 1 57 ? 19.188 22.969 3 1 98 57 TYR B CA 1
ATOM 2106 C C . TYR B 1 57 ? 19.406 21.5 2.623 1 98 57 TYR B C 1
ATOM 2108 O O . TYR B 1 57 ? 19.844 20.703 3.449 1 98 57 TYR B O 1
ATOM 2116 N N . LEU B 1 58 ? 19.094 21.156 1.379 1 98.12 58 LEU B N 1
ATOM 2117 C CA . LEU B 1 58 ? 19.375 19.797 0.894 1 98.12 58 LEU B CA 1
ATOM 2118 C C . LEU B 1 58 ? 20.859 19.5 0.931 1 98.12 58 LEU B C 1
ATOM 2120 O O . LEU B 1 58 ? 21.266 18.391 1.294 1 98.12 58 LEU B O 1
ATOM 2124 N N . GLU B 1 59 ? 21.625 20.5 0.604 1 97.62 59 GLU B N 1
ATOM 2125 C CA . GLU B 1 59 ? 23.078 20.344 0.603 1 97.62 59 GLU B CA 1
ATOM 2126 C C . GLU B 1 59 ? 23.609 20.062 2.006 1 97.62 59 GLU B C 1
ATOM 2128 O O . GLU B 1 59 ? 24.578 19.312 2.172 1 97.62 59 GLU B O 1
ATOM 2133 N N . GLN B 1 60 ? 23.031 20.641 2.959 1 97.62 60 GLN B N 1
ATOM 2134 C CA . GLN B 1 60 ? 23.453 20.469 4.344 1 97.62 60 GLN B CA 1
ATOM 2135 C C . GLN B 1 60 ? 23.297 19.016 4.789 1 97.62 60 GLN B C 1
ATOM 2137 O O . GLN B 1 60 ? 23.953 18.578 5.734 1 97.62 60 GLN B O 1
ATOM 2142 N N . THR B 1 61 ? 22.438 18.281 4.16 1 97.44 61 THR B N 1
ATOM 2143 C CA . THR B 1 61 ? 22.25 16.875 4.496 1 97.44 61 THR B CA 1
ATOM 2144 C C . THR B 1 61 ? 23.297 16 3.818 1 97.44 61 THR B C 1
ATOM 2146 O O . THR B 1 61 ? 23.391 14.797 4.09 1 97.44 61 THR B O 1
ATOM 2149 N N . ARG B 1 62 ? 24.109 16.547 2.914 1 97.06 62 ARG B N 1
ATOM 2150 C CA . ARG B 1 62 ? 25 15.781 2.043 1 97.06 62 ARG B CA 1
ATOM 2151 C C . ARG B 1 62 ? 24.203 14.773 1.22 1 97.06 62 ARG B C 1
ATOM 2153 O O . ARG B 1 62 ? 24.531 13.578 1.201 1 97.06 62 ARG B O 1
ATOM 2160 N N . LEU B 1 63 ? 23.234 15.281 0.537 1 97.38 63 LEU B N 1
ATOM 2161 C CA . LEU B 1 63 ? 22.234 14.461 -0.142 1 97.38 63 LEU B CA 1
ATOM 2162 C C . LEU B 1 63 ? 22.875 13.617 -1.234 1 97.38 63 LEU B C 1
ATOM 2164 O O . LEU B 1 63 ? 22.344 12.57 -1.613 1 97.38 63 LEU B O 1
ATOM 2168 N N . GLN B 1 64 ? 24.016 14.047 -1.691 1 95.5 64 GLN B N 1
ATOM 2169 C CA . GLN B 1 64 ? 24.719 13.305 -2.73 1 95.5 64 GLN B CA 1
ATOM 2170 C C . GLN B 1 64 ? 25.125 11.922 -2.234 1 95.5 64 GLN B C 1
ATOM 2172 O O . GLN B 1 64 ? 25.359 11.008 -3.033 1 95.5 64 GLN B O 1
ATOM 2177 N N . ARG B 1 65 ? 25.172 11.805 -0.966 1 95.69 65 ARG B N 1
ATOM 2178 C CA . ARG B 1 65 ? 25.594 10.539 -0.375 1 95.69 65 ARG B CA 1
ATOM 2179 C C . ARG B 1 65 ? 24.391 9.656 -0.056 1 95.69 65 ARG B C 1
ATOM 2181 O O . ARG B 1 65 ? 24.547 8.477 0.262 1 95.69 65 ARG B O 1
ATOM 2188 N N . ALA B 1 66 ? 23.25 10.164 -0.173 1 96.31 66 ALA B N 1
ATOM 2189 C CA . ALA B 1 66 ? 22.078 9.445 0.288 1 96.31 66 ALA B CA 1
ATOM 2190 C C . ALA B 1 66 ? 21.734 8.297 -0.652 1 96.31 66 ALA B C 1
ATOM 2192 O O . ALA B 1 66 ? 21.844 8.43 -1.873 1 96.31 66 ALA B O 1
ATOM 2193 N N . ASP B 1 67 ? 21.328 7.234 -0.03 1 93.19 67 ASP B N 1
ATOM 2194 C CA . ASP B 1 67 ? 20.859 6.09 -0.798 1 93.19 67 ASP B CA 1
ATOM 2195 C C . ASP B 1 67 ? 19.391 6.27 -1.198 1 93.19 67 ASP B C 1
ATOM 2197 O O . ASP B 1 67 ? 18.969 5.766 -2.236 1 93.19 67 ASP B O 1
ATOM 2201 N N . VAL B 1 68 ? 18.734 6.965 -0.334 1 94.44 68 VAL B N 1
ATOM 2202 C CA . VAL B 1 68 ? 17.297 7.133 -0.553 1 94.44 68 VAL B CA 1
ATOM 2203 C C . VAL B 1 68 ? 16.859 8.508 -0.051 1 94.44 68 VAL B C 1
ATOM 2205 O O . VAL B 1 68 ? 17.359 9 0.962 1 94.44 68 VAL B O 1
ATOM 2208 N N . PHE B 1 69 ? 15.992 9.133 -0.819 1 97.56 69 PHE B N 1
ATOM 2209 C CA . PHE B 1 69 ? 15.32 10.359 -0.424 1 97.56 69 PHE B CA 1
ATOM 2210 C C . PHE B 1 69 ? 13.812 10.141 -0.342 1 97.56 69 PHE B C 1
ATOM 2212 O O . PHE B 1 69 ? 13.219 9.531 -1.233 1 97.56 69 PHE B O 1
ATOM 2219 N N . VAL B 1 70 ? 13.203 10.648 0.747 1 98.06 70 VAL B N 1
ATOM 2220 C CA . VAL B 1 70 ? 11.766 10.461 0.931 1 98.06 70 VAL B CA 1
ATOM 2221 C C . VAL B 1 70 ? 11.117 11.797 1.296 1 98.06 70 VAL B C 1
ATOM 2223 O O . VAL B 1 70 ? 11.523 12.445 2.264 1 98.06 70 VAL B O 1
ATOM 2226 N N . ALA B 1 71 ? 10.102 12.188 0.545 1 98.69 71 ALA B N 1
ATOM 2227 C CA . ALA B 1 71 ? 9.328 13.383 0.875 1 98.69 71 ALA B CA 1
ATOM 2228 C C . ALA B 1 71 ? 7.996 13.023 1.52 1 98.69 71 ALA B C 1
ATOM 2230 O O . ALA B 1 71 ? 7.195 12.289 0.933 1 98.69 71 ALA B O 1
ATOM 2231 N N . THR B 1 72 ? 7.742 13.617 2.705 1 97.38 72 THR B N 1
ATOM 2232 C CA . THR B 1 72 ? 6.586 13.148 3.459 1 97.38 72 THR B CA 1
ATOM 2233 C C . THR B 1 72 ? 5.75 14.328 3.955 1 97.38 72 THR B C 1
ATOM 2235 O O . THR B 1 72 ? 4.988 14.195 4.918 1 97.38 72 THR B O 1
ATOM 2238 N N . THR B 1 73 ? 5.891 15.523 3.381 1 96.19 73 THR B N 1
ATOM 2239 C CA . THR B 1 73 ? 5.109 16.672 3.83 1 96.19 73 THR B CA 1
ATOM 2240 C C . THR B 1 73 ? 3.652 16.531 3.402 1 96.19 73 THR B C 1
ATOM 2242 O O . THR B 1 73 ? 3.287 15.57 2.725 1 96.19 73 THR B O 1
ATOM 2245 N N . ARG B 1 74 ? 2.77 17.5 3.83 1 91.5 74 ARG B N 1
ATOM 2246 C CA . ARG B 1 74 ? 1.337 17.453 3.557 1 91.5 74 ARG B CA 1
ATOM 2247 C C . ARG B 1 74 ? 1.011 18.125 2.232 1 91.5 74 ARG B C 1
ATOM 2249 O O . ARG B 1 74 ? -0.154 18.203 1.836 1 91.5 74 ARG B O 1
ATOM 2256 N N . THR B 1 75 ? 2.037 18.578 1.567 1 94.56 75 THR B N 1
ATOM 2257 C CA . THR B 1 75 ? 1.815 19.344 0.343 1 94.56 75 THR B CA 1
ATOM 2258 C C . THR B 1 75 ? 2.529 18.688 -0.837 1 94.56 75 THR B C 1
ATOM 2260 O O . THR B 1 75 ? 3.758 18.594 -0.848 1 94.56 75 THR B O 1
ATOM 2263 N N . ASP B 1 76 ? 1.773 18.406 -1.853 1 96.25 76 ASP B N 1
ATOM 2264 C CA . ASP B 1 76 ? 2.32 17.688 -3.002 1 96.25 76 ASP B CA 1
ATOM 2265 C C . ASP B 1 76 ? 3.346 18.547 -3.742 1 96.25 76 ASP B C 1
ATOM 2267 O O . ASP B 1 76 ? 4.344 18.031 -4.25 1 96.25 76 ASP B O 1
ATOM 2271 N N . ASP B 1 77 ? 3.086 19.859 -3.781 1 97.25 77 ASP B N 1
ATOM 2272 C CA . ASP B 1 77 ? 4.023 20.719 -4.496 1 97.25 77 ASP B CA 1
ATOM 2273 C C . ASP B 1 77 ? 5.406 20.688 -3.85 1 97.25 77 ASP B C 1
ATOM 2275 O O . ASP B 1 77 ? 6.422 20.625 -4.547 1 97.25 77 ASP B O 1
ATOM 2279 N N . VAL B 1 78 ? 5.41 20.766 -2.588 1 97.88 78 VAL B N 1
ATOM 2280 C CA . VAL B 1 78 ? 6.664 20.703 -1.847 1 97.88 78 VAL B CA 1
ATOM 2281 C C . VAL B 1 78 ? 7.336 19.344 -2.072 1 97.88 78 VAL B C 1
ATOM 2283 O O . VAL B 1 78 ? 8.531 19.281 -2.383 1 97.88 78 VAL B O 1
ATOM 2286 N N . ASN B 1 79 ? 6.582 18.312 -1.934 1 98.25 79 ASN B N 1
ATOM 2287 C CA . ASN B 1 79 ? 7.133 16.969 -2.125 1 98.25 79 ASN B CA 1
ATOM 2288 C C . ASN B 1 79 ? 7.684 16.781 -3.535 1 98.25 79 ASN B C 1
ATOM 2290 O O . ASN B 1 79 ? 8.758 16.203 -3.717 1 98.25 79 ASN B O 1
ATOM 2294 N N . TYR B 1 80 ? 6.945 17.281 -4.477 1 98.19 80 TYR B N 1
ATOM 2295 C CA . TYR B 1 80 ? 7.344 17.125 -5.871 1 98.19 80 TYR B CA 1
ATOM 2296 C C . TYR B 1 80 ? 8.664 17.844 -6.145 1 98.19 80 TYR B C 1
ATOM 2298 O O . TYR B 1 80 ? 9.586 17.266 -6.711 1 98.19 80 TYR B O 1
ATOM 2306 N N . VAL B 1 81 ? 8.727 19.047 -5.742 1 98.38 81 VAL B N 1
ATOM 2307 C CA . VAL B 1 81 ? 9.914 19.859 -5.984 1 98.38 81 VAL B CA 1
ATOM 2308 C C . VAL B 1 81 ? 11.117 19.25 -5.258 1 98.38 81 VAL B C 1
ATOM 2310 O O . VAL B 1 81 ? 12.203 19.141 -5.832 1 98.38 81 VAL B O 1
ATOM 2313 N N . ALA B 1 82 ? 10.938 18.922 -4.039 1 98.62 82 ALA B N 1
ATOM 2314 C CA . ALA B 1 82 ? 12.031 18.344 -3.266 1 98.62 82 ALA B CA 1
ATOM 2315 C C . ALA B 1 82 ? 12.547 17.062 -3.924 1 98.62 82 ALA B C 1
ATOM 2317 O O . ALA B 1 82 ? 13.758 16.844 -4.02 1 98.62 82 ALA B O 1
ATOM 2318 N N . CYS B 1 83 ? 11.656 16.219 -4.352 1 98.38 83 CYS B N 1
ATOM 2319 C CA . CYS B 1 83 ? 12.039 14.977 -5.012 1 98.38 83 CYS B CA 1
ATOM 2320 C C . CYS B 1 83 ? 12.758 15.25 -6.328 1 98.38 83 CYS B C 1
ATOM 2322 O O . CYS B 1 83 ? 13.719 14.562 -6.668 1 98.38 83 CYS B O 1
ATOM 2324 N N . GLN B 1 84 ? 12.234 16.188 -7.059 1 97.56 84 GLN B N 1
ATOM 2325 C CA . GLN B 1 84 ? 12.867 16.547 -8.32 1 97.56 84 GLN B CA 1
ATOM 2326 C C . GLN B 1 84 ? 14.312 16.984 -8.102 1 97.56 84 GLN B C 1
ATOM 2328 O O . GLN B 1 84 ? 15.203 16.578 -8.852 1 97.56 84 GLN B O 1
ATOM 2333 N N . LEU B 1 85 ? 14.484 17.828 -7.121 1 98.12 85 LEU B N 1
ATOM 2334 C CA . LEU B 1 85 ? 15.828 18.281 -6.793 1 98.12 85 LEU B CA 1
ATOM 2335 C C . LEU B 1 85 ? 16.719 17.109 -6.391 1 98.12 85 LEU B C 1
ATOM 2337 O O . LEU B 1 85 ? 17.859 17.016 -6.836 1 98.12 85 LEU B O 1
ATOM 2341 N N . ALA B 1 86 ? 16.219 16.25 -5.574 1 98.12 86 ALA B N 1
ATOM 2342 C CA . ALA B 1 86 ? 16.969 15.078 -5.137 1 98.12 86 ALA B CA 1
ATOM 2343 C C . ALA B 1 86 ? 17.422 14.242 -6.332 1 98.12 86 ALA B C 1
ATOM 2345 O O . ALA B 1 86 ? 18.562 13.773 -6.379 1 98.12 86 ALA B O 1
ATOM 2346 N N . LYS B 1 87 ? 16.547 14.109 -7.262 1 95.94 87 LYS B N 1
ATOM 2347 C CA . LYS B 1 87 ? 16.797 13.258 -8.414 1 95.94 87 LYS B CA 1
ATOM 2348 C C . LYS B 1 87 ? 17.734 13.938 -9.406 1 95.94 87 LYS B C 1
ATOM 2350 O O . LYS B 1 87 ? 18.734 13.352 -9.836 1 95.94 87 LYS B O 1
ATOM 2355 N N . ILE B 1 88 ? 17.453 15.125 -9.773 1 95.38 88 ILE B N 1
ATOM 2356 C CA . ILE B 1 88 ? 18.109 15.789 -10.898 1 95.38 88 ILE B CA 1
ATOM 2357 C C . ILE B 1 88 ? 19.391 16.469 -10.422 1 95.38 88 ILE B C 1
ATOM 2359 O O . ILE B 1 88 ? 20.438 16.359 -11.078 1 95.38 88 ILE B O 1
ATOM 2363 N N . SER B 1 89 ? 19.344 17.109 -9.312 1 96.31 89 SER B N 1
ATOM 2364 C CA . SER B 1 89 ? 20.484 17.906 -8.867 1 96.31 89 SER B CA 1
ATOM 2365 C C . SER B 1 89 ? 21.453 17.078 -8.047 1 96.31 89 SER B C 1
ATOM 2367 O O . SER B 1 89 ? 22.656 17.359 -8.023 1 96.31 89 SER B O 1
ATOM 2369 N N . PHE B 1 90 ? 20.984 16.062 -7.414 1 97.56 90 PHE B N 1
ATOM 2370 C CA . PHE B 1 90 ? 21.859 15.359 -6.484 1 97.56 90 PHE B CA 1
ATOM 2371 C C . PHE B 1 90 ? 22 13.898 -6.891 1 97.56 90 PHE B C 1
ATOM 2373 O O . PHE B 1 90 ? 22.797 13.156 -6.293 1 97.56 90 PHE B O 1
ATOM 2380 N N . ASP B 1 91 ? 21.219 13.484 -7.844 1 96.44 91 ASP B N 1
ATOM 2381 C CA . ASP B 1 91 ? 21.312 12.148 -8.422 1 96.44 91 ASP B CA 1
ATOM 2382 C C . ASP B 1 91 ? 21.109 11.07 -7.363 1 96.44 91 ASP B C 1
ATOM 2384 O O . ASP B 1 91 ? 21.859 10.102 -7.301 1 96.44 91 ASP B O 1
ATOM 2388 N N . VAL B 1 92 ? 20.203 11.273 -6.465 1 96 92 VAL B N 1
ATOM 2389 C CA . VAL B 1 92 ? 19.891 10.258 -5.477 1 96 92 VAL B CA 1
ATOM 2390 C C . VAL B 1 92 ? 19.328 9.016 -6.172 1 96 92 VAL B C 1
ATOM 2392 O O . VAL B 1 92 ? 18.422 9.125 -7 1 96 92 VAL B O 1
ATOM 2395 N N . PRO B 1 93 ? 19.828 7.898 -5.82 1 88.75 93 PRO B N 1
ATOM 2396 C CA . PRO B 1 93 ? 19.469 6.688 -6.555 1 88.75 93 PRO B CA 1
ATOM 2397 C C . PRO B 1 93 ? 17.984 6.359 -6.438 1 88.75 93 PRO B C 1
ATOM 2399 O O . PRO B 1 93 ? 17.359 5.922 -7.414 1 88.75 93 PRO B O 1
ATOM 2402 N N . ARG B 1 94 ? 17.453 6.551 -5.293 1 89.5 94 ARG B N 1
ATOM 2403 C CA . ARG B 1 94 ? 16.062 6.184 -5.066 1 89.5 94 ARG B CA 1
ATOM 2404 C C . ARG B 1 94 ? 15.297 7.324 -4.402 1 89.5 94 ARG B C 1
ATOM 2406 O O . ARG B 1 94 ? 15.711 7.836 -3.361 1 89.5 94 ARG B O 1
ATOM 2413 N N . VAL B 1 95 ? 14.18 7.648 -5.016 1 94.88 95 VAL B N 1
ATOM 2414 C CA . VAL B 1 95 ? 13.398 8.781 -4.535 1 94.88 95 VAL B CA 1
ATOM 2415 C C . VAL B 1 95 ? 11.938 8.367 -4.371 1 94.88 95 VAL B C 1
ATOM 2417 O O . VAL B 1 95 ? 11.312 7.875 -5.312 1 94.88 95 VAL B O 1
ATOM 2420 N N . LEU B 1 96 ? 11.438 8.5 -3.121 1 94.12 96 LEU B N 1
ATOM 2421 C CA . LEU B 1 96 ? 10.055 8.172 -2.785 1 94.12 96 LEU B CA 1
ATOM 2422 C C . LEU B 1 96 ? 9.305 9.414 -2.307 1 94.12 96 LEU B C 1
ATOM 2424 O O . LEU B 1 96 ? 9.914 10.352 -1.785 1 94.12 96 LEU B O 1
ATOM 2428 N N . SER B 1 97 ? 7.945 9.383 -2.459 1 96.88 97 SER B N 1
ATOM 2429 C CA . SER B 1 97 ? 7.156 10.516 -1.99 1 96.88 97 SER B CA 1
ATOM 2430 C C . SER B 1 97 ? 5.766 10.078 -1.54 1 96.88 97 SER B C 1
ATOM 2432 O O . SER B 1 97 ? 5.137 9.242 -2.188 1 96.88 97 SER B O 1
ATOM 2434 N N . ARG B 1 98 ? 5.438 10.625 -0.516 1 94.56 98 ARG B N 1
ATOM 2435 C CA . ARG B 1 98 ? 4.012 10.68 -0.217 1 94.56 98 ARG B CA 1
ATOM 2436 C C . ARG B 1 98 ? 3.279 11.586 -1.208 1 94.56 98 ARG B C 1
ATOM 2438 O O . ARG B 1 98 ? 3.75 12.68 -1.526 1 94.56 98 ARG B O 1
ATOM 2445 N N . VAL B 1 99 ? 2.154 11.117 -1.717 1 94.25 99 VAL B N 1
ATOM 2446 C CA . VAL B 1 99 ? 1.312 11.906 -2.605 1 94.25 99 VAL B CA 1
ATOM 2447 C C . VAL B 1 99 ? -0.074 12.078 -1.989 1 94.25 99 VAL B C 1
ATOM 2449 O O . VAL B 1 99 ? -0.802 11.102 -1.805 1 94.25 99 VAL B O 1
ATOM 2452 N N . ASN B 1 100 ? -0.438 13.266 -1.732 1 90.5 100 ASN B N 1
ATOM 2453 C CA . ASN B 1 100 ? -1.658 13.555 -0.989 1 90.5 100 ASN B CA 1
ATOM 2454 C C . ASN B 1 100 ? -2.877 13.602 -1.905 1 90.5 100 ASN B C 1
ATOM 2456 O O . ASN B 1 100 ? -3.975 13.211 -1.504 1 90.5 100 ASN B O 1
ATOM 2460 N N . SER B 1 101 ? -2.709 14.102 -3.045 1 89 101 SER B N 1
ATOM 2461 C CA . SER B 1 101 ? -3.768 14.102 -4.047 1 89 101 SER B CA 1
ATOM 2462 C C . SER B 1 101 ? -3.529 13.031 -5.105 1 89 101 SER B C 1
ATOM 2464 O O . SER B 1 101 ? -2.604 13.141 -5.914 1 89 101 SER B O 1
ATOM 2466 N N . PRO B 1 102 ? -4.402 12.086 -5.18 1 82.56 102 PRO B N 1
ATOM 2467 C CA . PRO B 1 102 ? -4.199 10.984 -6.125 1 82.56 102 PRO B CA 1
ATOM 2468 C C . PRO B 1 102 ? -4.023 11.461 -7.562 1 82.56 102 PRO B C 1
ATOM 2470 O O . PRO B 1 102 ? -3.318 10.82 -8.344 1 82.56 102 PRO B O 1
ATOM 2473 N N . ARG B 1 103 ? -4.609 12.531 -7.895 1 84.12 103 ARG B N 1
ATOM 2474 C CA . ARG B 1 103 ? -4.523 13.055 -9.258 1 84.12 103 ARG B CA 1
ATOM 2475 C C . ARG B 1 103 ? -3.088 13.43 -9.609 1 84.12 103 ARG B C 1
ATOM 2477 O O . ARG B 1 103 ? -2.732 13.492 -10.789 1 84.12 103 ARG B O 1
ATOM 2484 N N . ASN B 1 104 ? -2.277 13.656 -8.625 1 91.94 104 ASN B N 1
ATOM 2485 C CA . ASN B 1 104 ? -0.9 14.078 -8.859 1 91.94 104 ASN B CA 1
ATOM 2486 C C . ASN B 1 104 ? 0.04 12.891 -8.992 1 91.94 104 ASN B C 1
ATOM 2488 O O . ASN B 1 104 ? 1.203 13.047 -9.367 1 91.94 104 ASN B O 1
ATOM 2492 N N . GLU B 1 105 ? -0.399 11.703 -8.727 1 86.38 105 GLU B N 1
ATOM 2493 C CA . GLU B 1 105 ? 0.468 10.531 -8.68 1 86.38 105 GLU B CA 1
ATOM 2494 C C . GLU B 1 105 ? 1.195 10.328 -10.008 1 86.38 105 GLU B C 1
ATOM 2496 O O . GLU B 1 105 ? 2.389 10.023 -10.023 1 86.38 105 GLU B O 1
ATOM 2501 N N . ALA B 1 106 ? 0.46 10.469 -11.086 1 81.81 106 ALA B N 1
ATOM 2502 C CA . ALA B 1 106 ? 1.035 10.258 -12.414 1 81.81 106 ALA B CA 1
ATOM 2503 C C . ALA B 1 106 ? 2.197 11.219 -12.664 1 81.81 106 ALA B C 1
ATOM 2505 O O . ALA B 1 106 ? 3.211 10.828 -13.25 1 81.81 106 ALA B O 1
ATOM 2506 N N . LEU B 1 107 ? 2.02 12.43 -12.227 1 91.75 107 LEU B N 1
ATOM 2507 C CA . LEU B 1 107 ? 3.064 13.438 -12.383 1 91.75 107 LEU B CA 1
ATOM 2508 C C . LEU B 1 107 ? 4.348 13 -11.688 1 91.75 107 LEU B C 1
ATOM 2510 O O . LEU B 1 107 ? 5.438 13.102 -12.258 1 91.75 107 LEU B O 1
ATOM 2514 N N . PHE B 1 108 ? 4.262 12.508 -10.5 1 93.62 108 PHE B N 1
ATOM 2515 C CA . PHE B 1 108 ? 5.414 12.023 -9.75 1 93.62 108 PHE B CA 1
ATOM 2516 C C . PHE B 1 108 ? 6.07 10.844 -10.461 1 93.62 108 PHE B C 1
ATOM 2518 O O . PHE B 1 108 ? 7.297 10.805 -10.602 1 93.62 108 PHE B O 1
ATOM 2525 N N . GLN B 1 109 ? 5.266 9.977 -10.93 1 82 109 GLN B N 1
ATOM 2526 C CA . GLN B 1 109 ? 5.758 8.75 -11.547 1 82 109 GLN B CA 1
ATOM 2527 C C . GLN B 1 109 ? 6.504 9.055 -12.844 1 82 109 GLN B C 1
ATOM 2529 O O . GLN B 1 109 ? 7.508 8.414 -13.156 1 82 109 GLN B O 1
ATOM 2534 N N . THR B 1 110 ? 6.004 10.016 -13.555 1 85.5 110 THR B N 1
ATOM 2535 C CA . THR B 1 110 ? 6.645 10.406 -14.805 1 85.5 110 THR B CA 1
ATOM 2536 C C . THR B 1 110 ? 8.07 10.891 -14.555 1 85.5 110 THR B C 1
ATOM 2538 O O . THR B 1 110 ? 8.938 10.766 -15.422 1 85.5 110 THR B O 1
ATOM 2541 N N . MET B 1 111 ? 8.328 11.352 -13.375 1 91.06 111 MET B N 1
ATOM 2542 C CA . MET B 1 111 ? 9.656 11.852 -13.023 1 91.06 111 MET B CA 1
ATOM 2543 C C . MET B 1 111 ? 10.5 10.75 -12.391 1 91.06 111 MET B C 1
ATOM 2545 O O . MET B 1 111 ? 11.586 11.008 -11.883 1 91.06 111 MET B O 1
ATOM 2549 N N . GLY B 1 112 ? 9.938 9.562 -12.352 1 85.81 112 GLY B N 1
ATOM 2550 C CA . GLY B 1 112 ? 10.672 8.438 -11.789 1 85.81 112 GLY B CA 1
ATOM 2551 C C . GLY B 1 112 ? 10.633 8.398 -10.273 1 85.81 112 GLY B C 1
ATOM 2552 O O . GLY B 1 112 ? 11.477 7.762 -9.641 1 85.81 112 GLY B O 1
ATOM 2553 N N . ILE B 1 113 ? 9.734 9.086 -9.664 1 91.5 113 ILE B N 1
ATOM 2554 C CA . ILE B 1 113 ? 9.539 9.102 -8.219 1 91.5 113 ILE B CA 1
ATOM 2555 C C . ILE B 1 113 ? 8.57 7.992 -7.816 1 91.5 113 ILE B C 1
ATOM 2557 O O . ILE B 1 113 ? 7.504 7.84 -8.43 1 91.5 113 ILE B O 1
ATOM 2561 N N . GLU B 1 114 ? 8.977 7.18 -6.871 1 85.38 114 GLU B N 1
ATOM 2562 C CA . GLU B 1 114 ? 8.062 6.184 -6.328 1 85.38 114 GLU B CA 1
ATOM 2563 C C . GLU B 1 114 ? 6.988 6.84 -5.465 1 85.38 114 GLU B C 1
ATOM 2565 O O . GLU B 1 114 ? 7.246 7.215 -4.316 1 85.38 114 GLU B O 1
ATOM 2570 N N . ALA B 1 115 ? 5.793 6.93 -5.988 1 88.75 115 ALA B N 1
ATOM 2571 C CA . ALA B 1 115 ? 4.699 7.676 -5.371 1 88.75 115 ALA B CA 1
ATOM 2572 C C . ALA B 1 115 ? 3.812 6.762 -4.535 1 88.75 115 ALA B C 1
ATOM 2574 O O . ALA B 1 115 ? 3.406 5.691 -4.992 1 88.75 115 ALA B O 1
ATOM 2575 N N . VAL B 1 116 ? 3.594 7.133 -3.32 1 87.19 116 VAL B N 1
ATOM 2576 C CA . VAL B 1 116 ? 2.709 6.387 -2.432 1 87.19 116 VAL B CA 1
ATOM 2577 C C . VAL B 1 116 ? 1.516 7.258 -2.041 1 87.19 116 VAL B C 1
ATOM 2579 O O . VAL B 1 116 ? 1.682 8.289 -1.391 1 87.19 116 VAL B O 1
ATOM 2582 N N . SER B 1 117 ? 0.332 6.922 -2.418 1 89.75 117 SER B N 1
ATOM 2583 C CA . SER B 1 117 ? -0.898 7.633 -2.086 1 89.75 117 SER B CA 1
ATOM 2584 C C . SER B 1 117 ? -1.848 6.754 -1.282 1 89.75 117 SER B C 1
ATOM 2586 O O . SER B 1 117 ? -2.287 5.707 -1.764 1 89.75 117 SER B O 1
ATOM 2588 N N . THR B 1 118 ? -2.174 7.203 -0.11 1 86 118 THR B N 1
ATOM 2589 C CA . THR B 1 118 ? -3.129 6.484 0.728 1 86 118 THR B CA 1
ATOM 2590 C C . THR B 1 118 ? -4.488 6.391 0.04 1 86 118 THR B C 1
ATOM 2592 O O . THR B 1 118 ? -5.133 5.34 0.07 1 86 118 THR B O 1
ATOM 2595 N N . THR B 1 119 ? -4.906 7.488 -0.531 1 87.12 119 THR B N 1
ATOM 2596 C CA . THR B 1 119 ? -6.191 7.547 -1.216 1 87.12 119 THR B CA 1
ATOM 2597 C C . THR B 1 119 ? -6.27 6.496 -2.32 1 87.12 119 THR B C 1
ATOM 2599 O O . THR B 1 119 ? -7.242 5.746 -2.404 1 87.12 119 THR B O 1
ATOM 2602 N N . THR B 1 120 ? -5.254 6.438 -3.145 1 81.62 120 THR B N 1
ATOM 2603 C CA . THR B 1 120 ? -5.215 5.496 -4.258 1 81.62 120 THR B CA 1
ATOM 2604 C C . THR B 1 120 ? -5.223 4.055 -3.752 1 81.62 120 THR B C 1
ATOM 2606 O O . THR B 1 120 ? -5.918 3.201 -4.305 1 81.62 120 THR B O 1
ATOM 2609 N N . LEU B 1 121 ? -4.535 3.859 -2.725 1 77.94 121 LEU B N 1
ATOM 2610 C CA . LEU B 1 121 ? -4.434 2.506 -2.191 1 77.94 121 LEU B CA 1
ATOM 2611 C C . LEU B 1 121 ? -5.766 2.045 -1.611 1 77.94 121 LEU B C 1
ATOM 2613 O O . LEU B 1 121 ? -6.207 0.924 -1.872 1 77.94 121 LEU B O 1
ATOM 2617 N N . ILE B 1 122 ? -6.418 2.857 -0.839 1 85.06 122 ILE B N 1
ATOM 2618 C CA . ILE B 1 122 ? -7.691 2.498 -0.229 1 85.06 122 ILE B CA 1
ATOM 2619 C C . ILE B 1 122 ? -8.758 2.336 -1.313 1 85.06 122 ILE B C 1
ATOM 2621 O O . ILE B 1 122 ? -9.523 1.371 -1.3 1 85.06 122 ILE B O 1
ATOM 2625 N N . SER B 1 123 ? -8.789 3.264 -2.256 1 82.31 123 SER B N 1
ATOM 2626 C CA . SER B 1 123 ? -9.734 3.15 -3.361 1 82.31 123 SER B CA 1
ATOM 2627 C C . SER B 1 123 ? -9.539 1.844 -4.121 1 82.31 123 SER B C 1
ATOM 2629 O O . SER B 1 123 ? -10.516 1.19 -4.504 1 82.31 123 SER B O 1
ATOM 2631 N N . ARG B 1 124 ? -8.336 1.502 -4.34 1 72.31 124 ARG B N 1
ATOM 2632 C CA . ARG B 1 124 ? -8.016 0.254 -5.023 1 72.31 124 ARG B CA 1
ATOM 2633 C C . ARG B 1 124 ? -8.508 -0.95 -4.23 1 72.31 124 ARG B C 1
ATOM 2635 O O . ARG B 1 124 ? -9.086 -1.882 -4.797 1 72.31 124 ARG B O 1
ATOM 2642 N N . LEU B 1 125 ? -8.289 -0.954 -2.945 1 73.56 125 LEU B N 1
ATOM 2643 C CA . LEU B 1 125 ? -8.695 -2.057 -2.084 1 73.56 125 LEU B CA 1
ATOM 2644 C C . LEU B 1 125 ? -10.211 -2.217 -2.096 1 73.56 125 LEU B C 1
ATOM 2646 O O . LEU B 1 125 ? -10.727 -3.34 -2.125 1 73.56 125 LEU B O 1
ATOM 2650 N N . ILE B 1 126 ? -10.906 -1.132 -2.086 1 79.88 126 ILE B N 1
ATOM 2651 C CA . ILE B 1 126 ? -12.367 -1.168 -2.109 1 79.88 126 ILE B CA 1
ATOM 2652 C C . ILE B 1 126 ? -12.844 -1.776 -3.426 1 79.88 126 ILE B C 1
ATOM 2654 O O . ILE B 1 126 ? -13.766 -2.602 -3.438 1 79.88 126 ILE B O 1
ATOM 2658 N N . ARG B 1 127 ? -12.234 -1.387 -4.477 1 65.94 127 ARG B N 1
ATOM 2659 C CA . ARG B 1 127 ? -12.609 -1.869 -5.801 1 65.94 127 ARG B CA 1
ATOM 2660 C C . ARG B 1 127 ? -12.344 -3.365 -5.934 1 65.94 127 ARG B C 1
ATOM 2662 O O . ARG B 1 127 ? -13.086 -4.074 -6.617 1 65.94 127 ARG B O 1
ATOM 2669 N N . GLU B 1 128 ? -11.18 -3.865 -5.453 1 55.03 128 GLU B N 1
ATOM 2670 C CA . GLU B 1 128 ? -10.781 -5.266 -5.555 1 55.03 128 GLU B CA 1
ATOM 2671 C C . GLU B 1 128 ? -11.867 -6.188 -5 1 55.03 128 GLU B C 1
ATOM 2673 O O . GLU B 1 128 ? -11.977 -7.344 -5.422 1 55.03 128 GLU B O 1
ATOM 2678 N N . GLN B 1 129 ? -12.656 -5.934 -4.023 1 50.09 129 GLN B N 1
ATOM 2679 C CA . GLN B 1 129 ? -13.617 -6.852 -3.436 1 50.09 129 GLN B CA 1
ATOM 2680 C C . GLN B 1 129 ? -15 -6.676 -4.066 1 50.09 129 GLN B C 1
ATOM 2682 O O . GLN B 1 129 ? -15.883 -7.52 -3.895 1 50.09 129 GLN B O 1
ATOM 2687 N N . ALA B 1 130 ? -15.32 -5.512 -4.43 1 46.62 130 ALA B N 1
ATOM 2688 C CA . ALA B 1 130 ? -16.719 -5.293 -4.797 1 46.62 130 ALA B CA 1
ATOM 2689 C C . ALA B 1 130 ? -17.156 -6.27 -5.887 1 46.62 130 ALA B C 1
ATOM 2691 O O . ALA B 1 130 ? -18.344 -6.445 -6.129 1 46.62 130 ALA B O 1
ATOM 2692 N N . THR B 1 131 ? -16.219 -6.965 -6.527 1 43.09 131 THR B N 1
ATOM 2693 C CA . THR B 1 131 ? -16.875 -7.641 -7.645 1 43.09 131 THR B CA 1
ATOM 2694 C C . THR B 1 131 ? -16.594 -9.141 -7.602 1 43.09 131 THR B C 1
ATOM 2696 O O . THR B 1 131 ? -15.438 -9.57 -7.633 1 43.09 131 THR B O 1
ATOM 2699 N N . VAL B 1 132 ? -17.453 -9.898 -6.965 1 41.81 132 VAL B N 1
ATOM 2700 C CA . VAL B 1 132 ? -17.531 -11.328 -7.234 1 41.81 132 VAL B CA 1
ATOM 2701 C C . VAL B 1 132 ? -17.312 -11.586 -8.727 1 41.81 132 VAL B C 1
ATOM 2703 O O . VAL B 1 132 ? -17.922 -10.93 -9.57 1 41.81 132 VAL B O 1
ATOM 2706 N N . GLY B 1 133 ? -16.406 -12.586 -9.094 1 50.47 133 GLY B N 1
ATOM 2707 C CA . GLY B 1 133 ? -16.062 -12.836 -10.484 1 50.47 133 GLY B CA 1
ATOM 2708 C C . GLY B 1 133 ? -15.117 -11.797 -11.062 1 50.47 133 GLY B C 1
ATOM 2709 O O . GLY B 1 133 ? -14.695 -11.906 -12.211 1 50.47 133 GLY B O 1
ATOM 2710 N N . GLU B 1 134 ? -14.945 -10.852 -10.07 1 58.06 134 GLU B N 1
ATOM 2711 C CA . GLU B 1 134 ? -14.148 -9.727 -10.547 1 58.06 134 GLU B CA 1
ATOM 2712 C C . GLU B 1 134 ? -12.672 -9.914 -10.195 1 58.06 134 GLU B C 1
ATOM 2714 O O . GLU B 1 134 ? -12.336 -10.656 -9.273 1 58.06 134 GLU B O 1
ATOM 2719 N N . LEU B 1 135 ? -11.984 -9.633 -11.078 1 61.84 135 LEU B N 1
ATOM 2720 C CA . LEU B 1 135 ? -10.539 -9.547 -10.906 1 61.84 135 LEU B CA 1
ATOM 2721 C C . LEU B 1 135 ? -10.164 -8.398 -9.969 1 61.84 135 LEU B C 1
ATOM 2723 O O . LEU B 1 135 ? -10.586 -7.262 -10.18 1 61.84 135 LEU B O 1
ATOM 2727 N N . ILE B 1 136 ? -9.695 -8.781 -8.781 1 67.25 136 ILE B N 1
ATOM 2728 C CA . ILE B 1 136 ? -9.25 -7.812 -7.785 1 67.25 136 ILE B CA 1
ATOM 2729 C C . ILE B 1 136 ? -7.746 -7.582 -7.922 1 67.25 136 ILE B C 1
ATOM 2731 O O . ILE B 1 136 ? -6.969 -8.539 -7.977 1 67.25 136 ILE B O 1
ATOM 2735 N N . HIS B 1 137 ? -7.398 -6.348 -8.008 1 67.19 137 HIS B N 1
ATOM 2736 C CA . HIS B 1 137 ? -5.984 -6 -8.031 1 67.19 137 HIS B CA 1
ATOM 2737 C C . HIS B 1 137 ? -5.387 -6.023 -6.629 1 67.19 137 HIS B C 1
ATOM 2739 O O . HIS B 1 137 ? -5.887 -5.352 -5.727 1 67.19 137 HIS B O 1
ATOM 2745 N N . LEU B 1 138 ? -4.344 -6.855 -6.426 1 66.56 138 LEU B N 1
ATOM 2746 C CA . LEU B 1 138 ? -3.758 -7.012 -5.098 1 66.56 138 LEU B CA 1
ATOM 2747 C C . LEU B 1 138 ? -2.494 -6.168 -4.957 1 66.56 138 LEU B C 1
ATOM 2749 O O . LEU B 1 138 ? -2.299 -5.5 -3.941 1 66.56 138 LEU B O 1
ATOM 2753 N N . TYR B 1 139 ? -1.673 -6.219 -5.965 1 69.81 139 TYR B N 1
ATOM 2754 C CA . TYR B 1 139 ? -0.362 -5.586 -5.859 1 69.81 139 TYR B CA 1
ATOM 2755 C C . TYR B 1 139 ? 0.215 -5.297 -7.242 1 69.81 139 TYR B C 1
ATOM 2757 O O . TYR B 1 139 ? 0.03 -6.082 -8.172 1 69.81 139 TYR B O 1
ATOM 2765 N N . THR B 1 140 ? 0.857 -4.152 -7.34 1 65.38 140 THR B N 1
ATOM 2766 C CA . THR B 1 140 ? 1.519 -3.762 -8.578 1 65.38 140 THR B CA 1
ATOM 2767 C C . THR B 1 140 ? 3.033 -3.891 -8.445 1 65.38 140 THR B C 1
ATOM 2769 O O . THR B 1 140 ? 3.625 -3.377 -7.496 1 65.38 140 THR B O 1
ATOM 2772 N N . LEU B 1 141 ? 3.564 -4.656 -9.336 1 70.94 141 LEU B N 1
ATOM 2773 C CA . LEU B 1 141 ? 5.008 -4.855 -9.398 1 70.94 141 LEU B CA 1
ATOM 2774 C C . LEU B 1 141 ? 5.602 -4.16 -10.617 1 70.94 141 LEU B C 1
ATOM 2776 O O . LEU B 1 141 ? 4.898 -3.898 -11.594 1 70.94 141 LEU B O 1
ATOM 2780 N N . ARG B 1 142 ? 6.863 -3.926 -10.531 1 70.5 142 ARG B N 1
ATOM 2781 C CA . ARG B 1 142 ? 7.633 -3.355 -11.633 1 70.5 142 ARG B CA 1
ATOM 2782 C C . ARG B 1 142 ? 6.973 -2.084 -12.156 1 70.5 142 ARG B C 1
ATOM 2784 O O . ARG B 1 142 ? 6.707 -1.965 -13.359 1 70.5 142 ARG B O 1
ATOM 2791 N N . ALA B 1 143 ? 6.668 -1.26 -11.266 1 56.78 143 ALA B N 1
ATOM 2792 C CA . ALA B 1 143 ? 6.148 0.069 -11.578 1 56.78 143 ALA B CA 1
ATOM 2793 C C . ALA B 1 143 ? 4.891 -0.023 -12.438 1 56.78 143 ALA B C 1
ATOM 2795 O O . ALA B 1 143 ? 4.727 0.744 -13.391 1 56.78 143 ALA B O 1
ATOM 2796 N N . GLY B 1 144 ? 4.109 -1.128 -12.227 1 61.69 144 GLY B N 1
ATOM 2797 C CA . GLY B 1 144 ? 2.822 -1.223 -12.891 1 61.69 144 GLY B CA 1
ATOM 2798 C C . GLY B 1 144 ? 2.834 -2.164 -14.086 1 61.69 144 GLY B C 1
ATOM 2799 O O . GLY B 1 144 ? 1.799 -2.391 -14.711 1 61.69 144 GLY B O 1
ATOM 2800 N N . GLN B 1 145 ? 3.959 -2.703 -14.375 1 70.94 145 GLN B N 1
ATOM 2801 C CA . GLN B 1 145 ? 4.059 -3.582 -15.539 1 70.94 145 GLN B CA 1
ATOM 2802 C C . GLN B 1 145 ? 3.51 -4.973 -15.227 1 70.94 145 GLN B C 1
ATOM 2804 O O . GLN B 1 145 ? 3.125 -5.711 -16.125 1 70.94 145 GLN B O 1
ATOM 2809 N N . VAL B 1 146 ? 3.561 -5.32 -14.047 1 81.88 146 VAL B N 1
ATOM 2810 C CA . VAL B 1 146 ? 3.061 -6.617 -13.609 1 81.88 146 VAL B CA 1
ATOM 2811 C C . VAL B 1 146 ? 2.117 -6.434 -12.422 1 81.88 146 VAL B C 1
ATOM 2813 O O . VAL B 1 146 ? 2.391 -5.637 -11.523 1 81.88 146 VAL B O 1
ATOM 2816 N N . ASN B 1 147 ? 1.011 -7.129 -12.445 1 80.94 147 ASN B N 1
ATOM 2817 C CA . ASN B 1 147 ? 0.031 -7.031 -11.375 1 80.94 147 ASN B CA 1
ATOM 2818 C C . ASN B 1 147 ? -0.237 -8.391 -10.734 1 80.94 147 ASN B C 1
ATOM 2820 O O . ASN B 1 147 ? -0.357 -9.398 -11.43 1 80.94 147 ASN B O 1
ATOM 2824 N N . LEU B 1 148 ? -0.172 -8.367 -9.445 1 83 148 LEU B N 1
ATOM 2825 C CA . LEU B 1 148 ? -0.743 -9.477 -8.695 1 83 148 LEU B CA 1
ATOM 2826 C C . LEU B 1 148 ? -2.25 -9.305 -8.531 1 83 148 LEU B C 1
ATOM 2828 O O . LEU B 1 148 ? -2.709 -8.289 -8.008 1 83 148 LEU B O 1
ATOM 2832 N N . VAL B 1 149 ? -2.992 -10.344 -8.984 1 83.69 149 VAL B N 1
ATOM 2833 C CA . VAL B 1 149 ? -4.445 -10.203 -8.961 1 83.69 149 VAL B CA 1
ATOM 2834 C C . VAL B 1 149 ? -5.074 -11.414 -8.289 1 83.69 149 VAL B C 1
ATOM 2836 O O . VAL B 1 149 ? -4.441 -12.469 -8.164 1 83.69 149 VAL B O 1
ATOM 2839 N N . GLU B 1 150 ? -6.238 -11.18 -7.828 1 85.69 150 GLU B N 1
ATOM 2840 C CA . GLU B 1 150 ? -7.09 -12.234 -7.289 1 85.69 150 GLU B CA 1
ATOM 2841 C C . GLU B 1 150 ? -8.359 -12.398 -8.117 1 85.69 150 GLU B C 1
ATOM 2843 O O . GLU B 1 150 ? -9.008 -11.414 -8.484 1 85.69 150 GLU B O 1
ATOM 2848 N N . ILE B 1 151 ? -8.594 -13.602 -8.508 1 84.75 151 ILE B N 1
ATOM 2849 C CA . ILE B 1 151 ? -9.836 -13.93 -9.203 1 84.75 151 ILE B CA 1
ATOM 2850 C C . ILE B 1 151 ? -10.672 -14.867 -8.344 1 84.75 151 ILE B C 1
ATOM 2852 O O . ILE B 1 151 ? -10.266 -15.992 -8.055 1 84.75 151 ILE B O 1
ATOM 2856 N N . ASP B 1 152 ? -11.828 -14.398 -7.984 1 82.5 152 ASP B N 1
ATOM 2857 C CA . ASP B 1 152 ? -12.75 -15.219 -7.207 1 82.5 152 ASP B CA 1
ATOM 2858 C C . ASP B 1 152 ? -13.617 -16.094 -8.117 1 82.5 152 ASP B C 1
ATOM 2860 O O . ASP B 1 152 ? -14.312 -15.57 -8.992 1 82.5 152 ASP B O 1
ATOM 2864 N N . VAL B 1 153 ? -13.531 -17.375 -7.832 1 82.81 153 VAL B N 1
ATOM 2865 C CA . VAL B 1 153 ? -14.398 -18.281 -8.562 1 82.81 153 VAL B CA 1
ATOM 2866 C C . VAL B 1 153 ? -15.781 -18.328 -7.922 1 82.81 153 VAL B C 1
ATOM 2868 O O . VAL B 1 153 ? -15.914 -18.656 -6.742 1 82.81 153 VAL B O 1
ATOM 2871 N N . PRO B 1 154 ? -16.719 -17.984 -8.648 1 78.19 154 PRO B N 1
ATOM 2872 C CA . PRO B 1 154 ? -18.078 -17.953 -8.078 1 78.19 154 PRO B CA 1
ATOM 2873 C C . PRO B 1 154 ? -18.531 -19.312 -7.547 1 78.19 154 PRO B C 1
ATOM 2875 O O . PRO B 1 154 ? -18.094 -20.359 -8.055 1 78.19 154 PRO B O 1
ATOM 2878 N N . HIS B 1 155 ? -19.391 -19.219 -6.473 1 77.31 155 HIS B N 1
ATOM 2879 C CA . HIS B 1 155 ? -19.875 -20.453 -5.84 1 77.31 155 HIS B CA 1
ATOM 2880 C C . HIS B 1 155 ? -20.703 -21.281 -6.805 1 77.31 155 HIS B C 1
ATOM 2882 O O . HIS B 1 155 ? -20.781 -22.5 -6.68 1 77.31 155 HIS B O 1
ATOM 2888 N N . ASP B 1 156 ? -21.344 -20.656 -7.68 1 72.94 156 ASP B N 1
ATOM 2889 C CA . ASP B 1 156 ? -22.125 -21.359 -8.695 1 72.94 156 ASP B CA 1
ATOM 2890 C C . ASP B 1 156 ? -21.344 -21.469 -10.008 1 72.94 156 ASP B C 1
ATOM 2892 O O . ASP B 1 156 ? -21.938 -21.328 -11.094 1 72.94 156 ASP B O 1
ATOM 2896 N N . PHE B 1 157 ? -20.172 -21.766 -9.922 1 69.19 157 PHE B N 1
ATOM 2897 C CA . PHE B 1 157 ? -19.297 -21.75 -11.102 1 69.19 157 PHE B CA 1
ATOM 2898 C C . PHE B 1 157 ? -19.422 -23.062 -11.867 1 69.19 157 PHE B C 1
ATOM 2900 O O . PHE B 1 157 ? -19.172 -24.141 -11.32 1 69.19 157 PHE B O 1
ATOM 2907 N N . PRO B 1 158 ? -19.953 -22.969 -13.078 1 62.75 158 PRO B N 1
ATOM 2908 C CA . PRO B 1 158 ? -20.109 -24.203 -13.859 1 62.75 158 PRO B CA 1
ATOM 2909 C C . PRO B 1 158 ? -18.781 -24.828 -14.258 1 62.75 158 PRO B C 1
ATOM 2911 O O . PRO B 1 158 ? -18.734 -26.031 -14.562 1 62.75 158 PRO B O 1
ATOM 2914 N N . GLY B 1 159 ? -17.734 -24.156 -14.32 1 59.66 159 GLY B N 1
ATOM 2915 C CA . GLY B 1 159 ? -16.469 -24.609 -14.867 1 59.66 159 GLY B CA 1
ATOM 2916 C C . GLY B 1 159 ? -15.625 -25.359 -13.859 1 59.66 159 GLY B C 1
ATOM 2917 O O . GLY B 1 159 ? -14.422 -25.547 -14.062 1 59.66 159 GLY B O 1
ATOM 2918 N N . TYR B 1 160 ? -16.219 -25.688 -12.617 1 59.34 160 TYR B N 1
ATOM 2919 C CA . TYR B 1 160 ? -15.562 -26.344 -11.5 1 59.34 160 TYR B CA 1
ATOM 2920 C C . TYR B 1 160 ? -14.844 -27.609 -11.961 1 59.34 160 TYR B C 1
ATOM 2922 O O . TYR B 1 160 ? -14.07 -28.203 -11.203 1 59.34 160 TYR B O 1
ATOM 2930 N N . LYS B 1 161 ? -14.852 -27.797 -13.273 1 64.44 161 LYS B N 1
ATOM 2931 C CA . LYS B 1 161 ? -14.32 -29.109 -13.609 1 64.44 161 LYS B CA 1
ATOM 2932 C C . LYS B 1 161 ? -13.062 -29 -14.461 1 64.44 161 LYS B C 1
ATOM 2934 O O . LYS B 1 161 ? -12.648 -29.984 -15.086 1 64.44 161 LYS B O 1
ATOM 2939 N N . ARG B 1 162 ? -12.43 -27.891 -14.367 1 75.69 162 ARG B N 1
ATOM 2940 C CA . ARG B 1 162 ? -11.273 -27.812 -15.25 1 75.69 162 ARG B CA 1
ATOM 2941 C C . ARG B 1 162 ? -9.977 -27.828 -14.453 1 75.69 162 ARG B C 1
ATOM 2943 O O . ARG B 1 162 ? -9.883 -27.203 -13.398 1 75.69 162 ARG B O 1
ATOM 2950 N N . ASN B 1 163 ? -9.102 -28.609 -15.008 1 86.75 163 ASN B N 1
ATOM 2951 C CA . ASN B 1 163 ? -7.738 -28.594 -14.484 1 86.75 163 ASN B CA 1
ATOM 2952 C C . ASN B 1 163 ? -6.977 -27.344 -14.938 1 86.75 163 ASN B C 1
ATOM 2954 O O . ASN B 1 163 ? -7.258 -26.797 -16 1 86.75 163 ASN B O 1
ATOM 2958 N N . VAL B 1 164 ? -6.082 -26.953 -14.078 1 88.56 164 VAL B N 1
ATOM 2959 C CA . VAL B 1 164 ? -5.242 -25.812 -14.398 1 88.56 164 VAL B CA 1
ATOM 2960 C C . VAL B 1 164 ? -4.602 -26 -15.773 1 88.56 164 VAL B C 1
ATOM 2962 O O . VAL B 1 164 ? -4.457 -25.047 -16.531 1 88.56 164 VAL B O 1
ATOM 2965 N N . SER B 1 165 ? -4.266 -27.297 -16.062 1 87.19 165 SER B N 1
ATOM 2966 C CA . SER B 1 165 ? -3.617 -27.594 -17.344 1 87.19 165 SER B CA 1
ATOM 2967 C C . SER B 1 165 ? -4.555 -27.328 -18.516 1 87.19 165 SER B C 1
ATOM 2969 O O . SER B 1 165 ? -4.105 -27.172 -19.656 1 87.19 165 SER B O 1
ATOM 2971 N N . GLU B 1 166 ? -5.793 -27.297 -18.266 1 85.94 166 GLU B N 1
ATOM 2972 C CA . GLU B 1 166 ? -6.785 -27.094 -19.312 1 85.94 166 GLU B CA 1
ATOM 2973 C C . GLU B 1 166 ? -7.043 -25.609 -19.562 1 85.94 166 GLU B C 1
ATOM 2975 O O . GLU B 1 166 ? -7.699 -25.234 -20.531 1 85.94 166 GLU B O 1
ATOM 2980 N N . LEU B 1 167 ? -6.535 -24.844 -18.703 1 86.38 167 LEU B N 1
ATOM 2981 C CA . LEU B 1 167 ? -6.719 -23.406 -18.859 1 86.38 167 LEU B CA 1
ATOM 2982 C C . LEU B 1 167 ? -5.75 -22.844 -19.906 1 86.38 167 LEU B C 1
ATOM 2984 O O . LEU B 1 167 ? -4.598 -23.281 -19.984 1 86.38 167 LEU B O 1
ATOM 2988 N N . THR B 1 168 ? -6.242 -22.016 -20.719 1 87.38 168 THR B N 1
ATOM 2989 C CA . THR B 1 168 ? -5.379 -21.281 -21.641 1 87.38 168 THR B CA 1
ATOM 2990 C C . THR B 1 168 ? -5.047 -19.906 -21.062 1 87.38 168 THR B C 1
ATOM 2992 O O . THR B 1 168 ? -5.797 -18.953 -21.25 1 87.38 168 THR B O 1
ATOM 2995 N N . LEU B 1 169 ? -3.979 -19.875 -20.406 1 88.88 169 LEU B N 1
ATOM 2996 C CA . LEU B 1 169 ? -3.582 -18.609 -19.766 1 88.88 169 LEU B CA 1
ATOM 2997 C C . LEU B 1 169 ? -2.887 -17.703 -20.781 1 88.88 169 LEU B C 1
ATOM 2999 O O . LEU B 1 169 ? -2.148 -18.172 -21.641 1 88.88 169 LEU B O 1
ATOM 3003 N N . PRO B 1 170 ? -3.098 -16.484 -20.625 1 90 170 PRO B N 1
ATOM 3004 C CA . PRO B 1 170 ? -2.348 -15.57 -21.484 1 90 170 PRO B CA 1
ATOM 3005 C C . PRO B 1 170 ? -0.836 -15.688 -21.297 1 90 170 PRO B C 1
ATOM 3007 O O . PRO B 1 170 ? -0.371 -16.125 -20.25 1 90 170 PRO B O 1
ATOM 3010 N N . MET B 1 171 ? -0.052 -15.352 -22.312 1 81.12 171 MET B N 1
ATOM 3011 C CA . MET B 1 171 ? 1.393 -15.555 -22.375 1 81.12 171 MET B CA 1
ATOM 3012 C C . MET B 1 171 ? 2.088 -14.922 -21.172 1 81.12 171 MET B C 1
ATOM 3014 O O . MET B 1 171 ? 3.016 -15.508 -20.625 1 81.12 171 MET B O 1
ATOM 3018 N N . GLU B 1 172 ? 1.722 -13.805 -20.703 1 83.5 172 GLU B N 1
ATOM 3019 C CA . GLU B 1 172 ? 2.404 -13.117 -19.609 1 83.5 172 GLU B CA 1
ATOM 3020 C C . GLU B 1 172 ? 1.619 -13.234 -18.312 1 83.5 172 GLU B C 1
ATOM 3022 O O . GLU B 1 172 ? 1.548 -12.281 -17.531 1 83.5 172 GLU B O 1
ATOM 3027 N N . SER B 1 173 ? 1.031 -14.414 -18.188 1 90.38 173 SER B N 1
ATOM 3028 C CA . SER B 1 173 ? 0.274 -14.656 -16.969 1 90.38 173 SER B CA 1
ATOM 3029 C C . SER B 1 173 ? 0.676 -15.977 -16.328 1 90.38 173 SER B C 1
ATOM 3031 O O . SER B 1 173 ? 1.025 -16.938 -17.016 1 90.38 173 SER B O 1
ATOM 3033 N N . VAL B 1 174 ? 0.673 -15.961 -15.016 1 89.75 174 VAL B N 1
ATOM 3034 C CA . VAL B 1 174 ? 1.004 -17.188 -14.289 1 89.75 174 VAL B CA 1
ATOM 3035 C C . VAL B 1 174 ? 0.076 -17.328 -13.086 1 89.75 174 VAL B C 1
ATOM 3037 O O . VAL B 1 174 ? -0.217 -16.359 -12.391 1 89.75 174 VAL B O 1
ATOM 3040 N N . LEU B 1 175 ? -0.406 -18.531 -12.922 1 91.31 175 LEU B N 1
ATOM 3041 C CA . LEU B 1 175 ? -1.13 -18.844 -11.695 1 91.31 175 LEU B CA 1
ATOM 3042 C C . LEU B 1 175 ? -0.166 -19.031 -10.531 1 91.31 175 LEU B C 1
ATOM 3044 O O . LEU B 1 175 ? 0.75 -19.859 -10.602 1 91.31 175 LEU B O 1
ATOM 3048 N N . VAL B 1 176 ? -0.383 -18.203 -9.547 1 91.69 176 VAL B N 1
ATOM 3049 C CA . VAL B 1 176 ? 0.553 -18.203 -8.422 1 91.69 176 VAL B CA 1
ATOM 3050 C C . VAL B 1 176 ? 0.114 -19.234 -7.391 1 91.69 176 VAL B C 1
ATOM 3052 O O . VAL B 1 176 ? 0.883 -20.141 -7.035 1 91.69 176 VAL B O 1
ATOM 3055 N N . CYS B 1 177 ? -1.08 -19.156 -6.887 1 91.5 177 CYS B N 1
ATOM 3056 C CA . CYS B 1 177 ? -1.646 -20.109 -5.934 1 91.5 177 CYS B CA 1
ATOM 3057 C C . CYS B 1 177 ? -3.168 -20.016 -5.918 1 91.5 177 CYS B C 1
ATOM 3059 O O . CYS B 1 177 ? -3.754 -19.156 -6.59 1 91.5 177 CYS B O 1
ATOM 3061 N N . VAL B 1 178 ? -3.715 -20.984 -5.207 1 91.12 178 VAL B N 1
ATOM 3062 C CA . VAL B 1 178 ? -5.16 -21.016 -5.008 1 91.12 178 VAL B CA 1
ATOM 3063 C C . VAL B 1 178 ? -5.469 -21.094 -3.514 1 91.12 178 VAL B C 1
ATOM 3065 O O . VAL B 1 178 ? -4.93 -21.938 -2.805 1 91.12 178 VAL B O 1
ATOM 3068 N N . PHE B 1 179 ? -6.262 -20.109 -3.135 1 88.56 179 PHE B N 1
ATOM 3069 C CA . PHE B 1 179 ? -6.781 -20.203 -1.774 1 88.56 179 PHE B CA 1
ATOM 3070 C C . PHE B 1 179 ? -8.133 -20.906 -1.759 1 88.56 179 PHE B C 1
ATOM 3072 O O . PHE B 1 179 ? -9.07 -20.469 -2.436 1 88.56 179 PHE B O 1
ATOM 3079 N N . ARG B 1 180 ? -8.203 -21.984 -1.066 1 89.5 180 ARG B N 1
ATOM 3080 C CA . ARG B 1 180 ? -9.438 -22.734 -0.863 1 89.5 180 ARG B CA 1
ATOM 3081 C C . ARG B 1 180 ? -9.75 -22.891 0.623 1 89.5 180 ARG B C 1
ATOM 3083 O O . ARG B 1 180 ? -9.164 -23.734 1.299 1 89.5 180 ARG B O 1
ATOM 3090 N N . GLY B 1 181 ? -10.766 -22.125 1.041 1 82.12 181 GLY B N 1
ATOM 3091 C CA . GLY B 1 181 ? -10.922 -22.062 2.486 1 82.12 181 GLY B CA 1
ATOM 3092 C C . GLY B 1 181 ? -9.688 -21.562 3.197 1 82.12 181 GLY B C 1
ATOM 3093 O O . GLY B 1 181 ? -9.18 -20.484 2.887 1 82.12 181 GLY B O 1
ATOM 3094 N N . GLU B 1 182 ? -9.117 -22.438 4.113 1 80.94 182 GLU B N 1
ATOM 3095 C CA . GLU B 1 182 ? -7.926 -22.062 4.867 1 80.94 182 GLU B CA 1
ATOM 3096 C C . GLU B 1 182 ? -6.66 -22.594 4.211 1 80.94 182 GLU B C 1
ATOM 3098 O O . GLU B 1 182 ? -5.547 -22.266 4.621 1 80.94 182 GLU B O 1
ATOM 3103 N N . ALA B 1 183 ? -6.852 -23.266 3.201 1 87.25 183 ALA B N 1
ATOM 3104 C CA . ALA B 1 183 ? -5.703 -23.922 2.574 1 87.25 183 ALA B CA 1
ATOM 3105 C C . ALA B 1 183 ? -5.121 -23.062 1.46 1 87.25 183 ALA B C 1
ATOM 3107 O O . ALA B 1 183 ? -5.855 -22.344 0.771 1 87.25 183 ALA B O 1
ATOM 3108 N N . THR B 1 184 ? -3.844 -23.031 1.332 1 88.19 184 THR B N 1
ATOM 3109 C CA . THR B 1 184 ? -3.121 -22.469 0.196 1 88.19 184 THR B CA 1
ATOM 3110 C C . THR B 1 184 ? -2.625 -23.578 -0.732 1 88.19 184 THR B C 1
ATOM 3112 O O . THR B 1 184 ? -1.801 -24.406 -0.337 1 88.19 184 THR B O 1
ATOM 3115 N N . LEU B 1 185 ? -3.096 -23.641 -1.941 1 89.81 185 LEU B N 1
ATOM 3116 C CA . LEU B 1 185 ? -2.732 -24.672 -2.91 1 89.81 185 LEU B CA 1
ATOM 3117 C C . LEU B 1 185 ? -1.787 -24.109 -3.969 1 89.81 185 LEU B C 1
ATOM 3119 O O . LEU B 1 185 ? -2.041 -23.047 -4.531 1 89.81 185 LEU B O 1
ATOM 3123 N N . ILE B 1 186 ? -0.716 -24.781 -4.184 1 87.81 186 ILE B N 1
ATOM 3124 C CA . ILE B 1 186 ? 0.165 -24.469 -5.305 1 87.81 186 ILE B CA 1
ATOM 3125 C C . ILE B 1 186 ? -0.343 -25.156 -6.57 1 87.81 186 ILE B C 1
ATOM 3127 O O . ILE B 1 186 ? -0.374 -26.375 -6.645 1 87.81 186 ILE B O 1
ATOM 3131 N N . PRO B 1 187 ? -0.688 -24.344 -7.461 1 88.44 187 PRO B N 1
ATOM 3132 C CA . PRO B 1 187 ? -1.314 -24.953 -8.633 1 88.44 187 PRO B CA 1
ATOM 3133 C C . PRO B 1 187 ? -0.338 -25.797 -9.453 1 88.44 187 PRO B C 1
ATOM 3135 O O . PRO B 1 187 ? 0.817 -25.406 -9.641 1 88.44 187 PRO B O 1
ATOM 3138 N N . ARG B 1 188 ? -0.781 -26.953 -9.805 1 86.25 188 ARG B N 1
ATOM 3139 C CA . ARG B 1 188 ? -0.147 -27.828 -10.773 1 86.25 188 ARG B CA 1
ATOM 3140 C C . ARG B 1 188 ? -1.096 -28.156 -11.922 1 86.25 188 ARG B C 1
ATOM 3142 O O . ARG B 1 188 ? -2.258 -27.75 -11.906 1 86.25 188 ARG B O 1
ATOM 3149 N N . GLY B 1 189 ? -0.537 -28.766 -12.914 1 86.81 189 GLY B N 1
ATOM 3150 C CA . GLY B 1 189 ? -1.362 -29.078 -14.06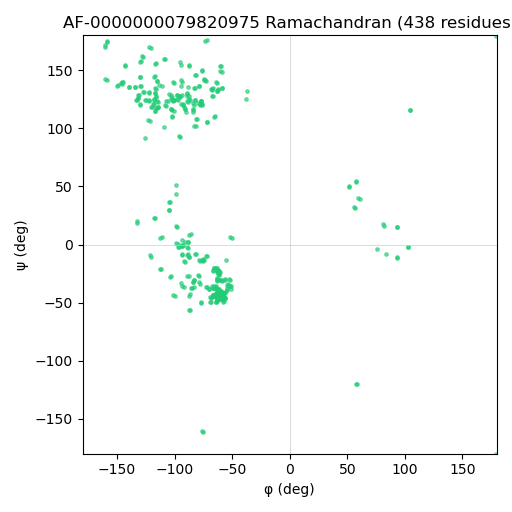2 1 86.81 189 GLY B CA 1
ATOM 3151 C C . GLY B 1 189 ? -2.627 -29.828 -13.703 1 86.81 189 GLY B C 1
ATOM 3152 O O . GLY B 1 189 ? -3.668 -29.656 -14.336 1 86.81 189 GLY B O 1
ATOM 3153 N N . ASP B 1 190 ? -2.543 -30.578 -12.664 1 87.44 190 ASP B N 1
ATOM 3154 C CA . ASP B 1 190 ? -3.672 -31.438 -12.32 1 87.44 190 ASP B CA 1
ATOM 3155 C C . ASP B 1 190 ? -4.531 -30.797 -11.234 1 87.44 190 ASP B C 1
ATOM 3157 O O . ASP B 1 190 ? -5.516 -31.391 -10.781 1 87.44 190 ASP B O 1
ATOM 3161 N N . THR B 1 191 ? -4.188 -29.672 -10.836 1 88.88 191 THR B N 1
ATOM 3162 C CA . THR B 1 191 ? -5.012 -28.969 -9.852 1 88.88 191 THR B CA 1
ATOM 3163 C C . THR B 1 191 ? -6.355 -28.578 -10.453 1 88.88 191 THR B C 1
ATOM 3165 O O . THR B 1 191 ? -6.41 -27.984 -11.531 1 88.88 191 THR B O 1
ATOM 3168 N N . ARG B 1 192 ? -7.441 -28.953 -9.766 1 88.88 192 ARG B N 1
ATOM 3169 C CA . ARG B 1 192 ? -8.789 -28.609 -10.219 1 88.88 192 ARG B CA 1
ATOM 3170 C C . ARG B 1 192 ? -9.312 -27.375 -9.484 1 88.88 192 ARG B C 1
ATOM 3172 O O . ARG B 1 192 ? -9.32 -27.344 -8.25 1 88.88 192 ARG B O 1
ATOM 3179 N N . LEU B 1 193 ? -9.688 -26.438 -10.281 1 87.75 193 LEU B N 1
ATOM 3180 C CA . LEU B 1 193 ? -10.305 -25.266 -9.672 1 87.75 193 LEU B CA 1
ATOM 3181 C C . LEU B 1 193 ? -11.719 -25.578 -9.211 1 87.75 193 LEU B C 1
ATOM 3183 O O . LEU B 1 193 ? -12.438 -26.344 -9.859 1 87.75 193 LEU B O 1
ATOM 3187 N N . ALA B 1 194 ? -12.094 -25.047 -8.102 1 87.25 194 ALA B N 1
ATOM 3188 C CA . ALA B 1 194 ? -13.406 -25.297 -7.52 1 87.25 194 ALA B CA 1
ATOM 3189 C C . ALA B 1 194 ? -14.125 -23.984 -7.195 1 87.25 194 ALA B C 1
ATOM 3191 O O . ALA B 1 194 ? -13.492 -22.938 -7.07 1 87.25 194 ALA B O 1
ATOM 3192 N N . ALA B 1 195 ? -15.461 -24.203 -7.051 1 83.44 195 ALA B N 1
ATOM 3193 C CA . ALA B 1 195 ? -16.25 -23.062 -6.598 1 83.44 195 ALA B CA 1
ATOM 3194 C C . ALA B 1 195 ? -15.766 -22.562 -5.242 1 83.44 195 ALA B C 1
ATOM 3196 O O . ALA B 1 195 ? -15.453 -23.344 -4.352 1 83.44 195 ALA B O 1
ATOM 3197 N N . GLY B 1 196 ? -15.648 -21.25 -5.168 1 81.44 196 GLY B N 1
ATOM 3198 C CA . GLY B 1 196 ? -15.203 -20.656 -3.918 1 81.44 196 GLY B CA 1
ATOM 3199 C C . GLY B 1 196 ? -13.703 -20.438 -3.857 1 81.44 196 GLY B C 1
ATOM 3200 O O . GLY B 1 196 ? -13.211 -19.75 -2.965 1 81.44 196 GLY B O 1
ATOM 3201 N N . ASP B 1 197 ? -13.008 -21.031 -4.836 1 87.06 197 ASP B N 1
ATOM 3202 C CA . ASP B 1 197 ? -11.562 -20.828 -4.887 1 87.06 197 ASP B CA 1
ATOM 3203 C C . ASP B 1 197 ? -11.219 -19.359 -5.121 1 87.06 197 ASP B C 1
ATOM 3205 O O . ASP B 1 197 ? -11.906 -18.672 -5.879 1 87.06 197 ASP B O 1
ATOM 3209 N N . GLN B 1 198 ? -10.242 -18.891 -4.453 1 87.19 198 GLN B N 1
ATOM 3210 C CA . GLN B 1 198 ? -9.602 -17.609 -4.766 1 87.19 198 GLN B CA 1
ATOM 3211 C C . GLN B 1 198 ? -8.281 -17.828 -5.5 1 87.19 198 GLN B C 1
ATOM 3213 O O . GLN B 1 198 ? -7.297 -18.266 -4.906 1 87.19 198 GLN B O 1
ATOM 3218 N N . VAL B 1 199 ? -8.281 -17.484 -6.773 1 89.62 199 VAL B N 1
ATOM 3219 C CA . VAL B 1 199 ? -7.109 -17.719 -7.609 1 89.62 199 VAL B CA 1
ATOM 3220 C C . VAL B 1 199 ? -6.215 -16.484 -7.621 1 89.62 199 VAL B C 1
ATOM 3222 O O . VAL B 1 199 ? -6.664 -15.391 -7.969 1 89.62 199 VAL B O 1
ATOM 3225 N N . ILE B 1 200 ? -4.973 -16.641 -7.199 1 90 200 ILE B N 1
ATOM 3226 C CA . ILE B 1 200 ? -3.971 -15.586 -7.234 1 90 200 ILE B CA 1
ATOM 3227 C C . ILE B 1 200 ? -3.088 -15.75 -8.469 1 90 200 ILE B C 1
ATOM 3229 O O . ILE B 1 200 ? -2.572 -16.844 -8.727 1 90 200 ILE B O 1
ATOM 3233 N N . ALA B 1 201 ? -2.93 -14.688 -9.25 1 92 201 ALA B N 1
ATOM 3234 C CA . ALA B 1 201 ? -2.168 -14.773 -10.492 1 92 201 ALA B CA 1
ATOM 3235 C C . ALA B 1 201 ? -1.368 -13.492 -10.734 1 92 201 ALA B C 1
ATOM 3237 O O . ALA B 1 201 ? -1.679 -12.445 -10.164 1 92 201 ALA B O 1
ATOM 3238 N N . LEU B 1 202 ? -0.362 -13.641 -11.422 1 90.81 202 LEU B N 1
ATOM 3239 C CA . LEU B 1 202 ? 0.362 -12.5 -11.969 1 90.81 202 LEU B CA 1
ATOM 3240 C C . LEU B 1 202 ? 0.004 -12.289 -13.438 1 90.81 202 LEU B C 1
ATOM 3242 O O . LEU B 1 202 ? -0.134 -13.258 -14.195 1 90.81 202 LEU B O 1
ATOM 3246 N N . THR B 1 203 ? -0.14 -11.07 -13.766 1 90.56 203 THR B N 1
ATOM 3247 C CA . THR B 1 203 ? -0.422 -10.727 -15.156 1 90.56 203 THR B CA 1
ATOM 3248 C C . THR B 1 203 ? -0.044 -9.281 -15.445 1 90.56 203 THR B C 1
ATOM 3250 O O . THR B 1 203 ? 0.515 -8.594 -14.586 1 90.56 203 THR B O 1
ATOM 3253 N N . THR B 1 204 ? -0.154 -8.938 -16.672 1 86.06 204 THR B N 1
ATOM 3254 C CA . THR B 1 204 ? 0.019 -7.535 -17.047 1 86.06 204 THR B CA 1
ATOM 3255 C C . THR B 1 204 ? -1.328 -6.82 -17.109 1 86.06 204 THR B C 1
ATOM 3257 O O . THR B 1 204 ? -2.371 -7.465 -17.25 1 86.06 204 THR B O 1
ATOM 3260 N N . PRO B 1 205 ? -1.31 -5.523 -16.922 1 78.69 205 PRO B N 1
ATOM 3261 C CA . PRO B 1 205 ? -2.564 -4.77 -16.875 1 78.69 205 PRO B CA 1
ATOM 3262 C C . PRO B 1 205 ? -3.447 -5.031 -18.094 1 78.69 205 PRO B C 1
ATOM 3264 O O . PRO B 1 205 ? -4.672 -5.133 -17.969 1 78.69 205 PRO B O 1
ATOM 3267 N N . ASP B 1 206 ? -2.84 -5.203 -19.188 1 83.62 206 ASP B N 1
ATOM 3268 C CA . ASP B 1 206 ? -3.594 -5.348 -20.422 1 83.62 206 ASP B CA 1
ATOM 3269 C C . ASP B 1 206 ? -4.184 -6.75 -20.547 1 83.62 206 ASP B C 1
ATOM 3271 O O . ASP B 1 206 ? -5.066 -6.984 -21.375 1 83.62 206 ASP B O 1
ATOM 3275 N N . LEU B 1 207 ? -3.74 -7.676 -19.75 1 89.75 207 LEU B N 1
ATOM 3276 C CA . LEU B 1 207 ? -4.156 -9.062 -19.922 1 89.75 207 LEU B CA 1
ATOM 3277 C C . LEU B 1 207 ? -5.055 -9.5 -18.766 1 89.75 207 LEU B C 1
ATOM 3279 O O . LEU B 1 207 ? -5.398 -10.68 -18.656 1 89.75 207 LEU B O 1
ATOM 3283 N N . GLU B 1 208 ? -5.398 -8.562 -17.922 1 86.06 208 GLU B N 1
ATOM 3284 C CA . GLU B 1 208 ? -6.207 -8.906 -16.766 1 86.06 208 GLU B CA 1
ATOM 3285 C C . GLU B 1 208 ? -7.555 -9.5 -17.172 1 86.06 208 GLU B C 1
ATOM 3287 O O . GLU B 1 208 ? -7.988 -10.516 -16.625 1 86.06 208 GLU B O 1
ATOM 3292 N N . ASP B 1 209 ? -8.125 -8.898 -18.156 1 83.75 209 ASP B N 1
ATOM 3293 C CA . ASP B 1 209 ? -9.422 -9.383 -18.609 1 83.75 209 ASP B CA 1
ATOM 3294 C C . ASP B 1 209 ? -9.312 -10.766 -19.234 1 83.75 209 ASP B C 1
ATOM 3296 O O . ASP B 1 209 ? -10.156 -11.633 -19 1 83.75 209 ASP B O 1
ATOM 3300 N N . ALA B 1 210 ? -8.305 -10.914 -20.078 1 89.31 210 ALA B N 1
ATOM 3301 C CA . ALA B 1 210 ? -8.086 -12.211 -20.703 1 89.31 210 ALA B CA 1
ATOM 3302 C C . ALA B 1 210 ? -7.836 -13.297 -19.656 1 89.31 210 ALA B C 1
ATOM 3304 O O . ALA B 1 210 ? -8.32 -14.422 -19.797 1 89.31 210 ALA B O 1
ATOM 3305 N N . LEU B 1 211 ? -7.098 -12.961 -18.672 1 90.44 211 LEU B N 1
ATOM 3306 C CA . LEU B 1 211 ? -6.824 -13.906 -17.594 1 90.44 211 LEU B CA 1
ATOM 3307 C C . LEU B 1 211 ? -8.109 -14.281 -16.859 1 90.44 211 LEU B C 1
ATOM 3309 O O . LEU B 1 211 ? -8.359 -15.461 -16.594 1 90.44 211 LEU B O 1
ATOM 3313 N N . ARG B 1 212 ? -8.828 -13.312 -16.562 1 87.94 212 ARG B N 1
ATOM 3314 C CA . ARG B 1 212 ? -10.102 -13.547 -15.891 1 87.94 212 ARG B CA 1
ATOM 3315 C C . ARG B 1 212 ? -10.992 -14.484 -16.703 1 87.94 212 ARG B C 1
ATOM 3317 O O . ARG B 1 212 ? -11.578 -15.422 -16.156 1 87.94 212 ARG B O 1
ATOM 3324 N N . ALA B 1 213 ? -11.07 -14.219 -17.938 1 86.44 213 ALA B N 1
ATOM 3325 C CA . ALA B 1 213 ? -11.883 -15.039 -18.844 1 86.44 213 ALA B CA 1
ATOM 3326 C C . ALA B 1 213 ? -11.375 -16.469 -18.875 1 86.44 213 ALA B C 1
ATOM 3328 O O . ALA B 1 213 ? -12.164 -17.422 -18.922 1 86.44 213 ALA B O 1
ATOM 3329 N N . SER B 1 214 ? -10.094 -16.609 -18.922 1 88.44 214 SER B N 1
ATOM 3330 C CA . SER B 1 214 ? -9.492 -17.938 -18.984 1 88.44 214 SER B CA 1
ATOM 3331 C C . SER B 1 214 ? -9.883 -18.781 -17.781 1 88.44 214 SER B C 1
ATOM 3333 O O . SER B 1 214 ? -10 -20 -17.875 1 88.44 214 SER B O 1
ATOM 3335 N N . ILE B 1 215 ? -10.094 -18.062 -16.688 1 86.94 215 ILE B N 1
ATOM 3336 C CA . ILE B 1 215 ? -10.359 -18.797 -15.453 1 86.94 215 ILE B CA 1
ATOM 3337 C C . ILE B 1 215 ? -11.867 -18.953 -15.266 1 86.94 215 ILE B C 1
ATOM 3339 O O . ILE B 1 215 ? -12.328 -20.031 -14.875 1 86.94 215 ILE B O 1
ATOM 3343 N N . LEU B 1 216 ? -12.633 -17.969 -15.648 1 85.19 216 LEU B N 1
ATOM 3344 C CA . LEU B 1 216 ? -14.039 -17.969 -15.258 1 85.19 216 LEU B CA 1
ATOM 3345 C C . LEU B 1 216 ? -14.922 -18.375 -16.422 1 85.19 216 LEU B C 1
ATOM 3347 O O . LEU B 1 216 ? -16.078 -18.766 -16.234 1 85.19 216 LEU B O 1
ATOM 3351 N N . ASP B 1 217 ? -14.406 -18.094 -17.578 1 77.12 217 ASP B N 1
ATOM 3352 C CA . ASP B 1 217 ? -15.234 -18.422 -18.734 1 77.12 217 ASP B CA 1
ATOM 3353 C C . ASP B 1 217 ? -15.125 -19.906 -19.094 1 77.12 217 ASP B C 1
ATOM 3355 O O . ASP B 1 217 ? -14.062 -20.359 -19.516 1 77.12 217 ASP B O 1
ATOM 3359 N N . PRO B 1 218 ? -16.172 -20.656 -18.828 1 66.75 218 PRO B N 1
ATOM 3360 C CA . PRO B 1 218 ? -16.125 -22.078 -19.125 1 66.75 218 PRO B CA 1
ATOM 3361 C C . PRO B 1 218 ? -15.953 -22.375 -20.609 1 66.75 218 PRO B C 1
ATOM 3363 O O . PRO B 1 218 ? -15.57 -23.484 -20.984 1 66.75 218 PRO B O 1
ATOM 3366 N N . THR B 1 219 ? -16.406 -21.375 -21.344 1 62.41 219 THR B N 1
ATOM 3367 C CA . THR B 1 219 ? -16.344 -21.609 -22.781 1 62.41 219 THR B CA 1
ATOM 3368 C C . THR B 1 219 ? -14.984 -21.172 -23.344 1 62.41 219 THR B C 1
ATOM 3370 O O . THR B 1 219 ? -14.734 -21.297 -24.547 1 62.41 219 THR B O 1
ATOM 3373 N N . ALA B 1 220 ? -14.25 -20.672 -22.516 1 56.53 220 ALA B N 1
ATOM 3374 C CA . ALA B 1 220 ? -12.953 -20.219 -23.016 1 56.53 220 ALA B CA 1
ATOM 3375 C C . ALA B 1 220 ? -12.133 -21.375 -23.562 1 56.53 220 ALA B C 1
ATOM 3377 O O . ALA B 1 220 ? -12.141 -22.469 -22.969 1 56.53 220 ALA B O 1
ATOM 3378 N N . PRO B 1 221 ? -11.469 -21.312 -24.797 1 50.59 221 PRO B N 1
ATOM 3379 C CA . PRO B 1 221 ? -10.812 -22.469 -25.422 1 50.59 221 PRO B CA 1
ATOM 3380 C C . PRO B 1 221 ? -9.656 -23.016 -24.594 1 50.59 221 PRO B C 1
ATOM 3382 O O . PRO B 1 221 ? -9.078 -22.297 -23.781 1 50.59 221 PRO B O 1
#